Protein AF-A0A5N5JV02-F1 (afdb_monomer_lite)

Sequence (447 aa):
MYLASVITAMLATAHVAVGSAIPERQLNSVEEGGFTIPIGQPNGRYMVSIRDDGTEHHERLGDINTSAPVVEHKRSEDFTNTTLGVYDPNLYSTKCFPEEGGGELDYKSCDMANRNIDDLCSGGFDIENGKYYYFVFDCVVAYFCHLKTKSNRAVTCSPEERGATSLFITDKCGRYKPGSSTRAMSDINTGDLWKWSYGRENWCTDQGKKFCGGSSHSGYRQLLNLQYQDQSFNLIIDVKMHLTSILLTISALTAQIALGFVIPDAQEPGVYAVHVLDDGTEQHIRIGDLPTSIPENYTTLGLDTFTQKNDVEDWKVVCFPEEGNQDLDHRTTDIANAALDVLCGDGQVVHKGFNVYAISECVVAYYCHSPGFMIDDDSLCYAGARGDTSLMVSRECGEYKPGMTRRSVGKVPNRYSEAYGYESYCTAKGHNFCNGGVNGGGTPDWD

Secondary structure (DSSP, 8-state):
----------------------------------EEPPTTPPSEEEEEEE-TTS-EEEEEEE----SS-------TTTS-TTTTTT--GGGEEEEE-GGGTSSPPPHHHHHHHHHHHHHHHTT-EEE-TTEEEEEEETTEEEEEEEE--S----EEE-HHHHHHHHHHHHHHH-TT--EEEEEEEE-TTT--EEEEEEEEEESSSSTTPEES-SS---SS--------------------------------------SSB-PPTTPPSEEEEEEE-TTS-EEEEEEEPPPSS--TTGGG--TT----TTTSTTPEEEE-GGG-SSPPPHHHHHHHHHHHHHHHTTTEEE-TTEEEEEEETTEEEEEEEE--TT----EEE-HHHHHHHHHHHHHHT-TT--EEEEEEEEETTEEEEEEEEEE-TTTSTT--BTTTSS--SS-----

Foldseek 3Di:
DDDDDDDDDDDDDDDDPPPPPDPPPPPPPPQFDWDADDPPDDFAKWKWAQDPVRDIDIDGPGHQPPPDDQDFLAALLRPFCFLVPDDDCVQKDKDFDCVLPVDFADRSQQSSFLVVLLVCADVFDWAWARMKMWGGRPFKIKIKGWIHWPDRGTDTRHNSVSSVFVNVNCVPHNDRTWMKMKGWDADPVPRTIIMMMITMHGCVSDHGDTDSRPDDPPPDDPDDDDDDDDDDDDDDDDDDDDDDDDDDDPDPDPQPQQLFDADDPPDDFAKWKWFQDPSRDIDTHGRHHFDPDQPPVLVPPDPPPPPPVPPPVFKDKAFACVLDPDFDDQRQQSRFLSRLQSNQAAWGWAWARMWMWGGGDFKIKIKHKRFAPDDRDIGIRHNSVLVVFLVVCCVPRNHRGWIKMKGWDDDPPGIIMMMTTMGGNVSQRPFGPPQHGPDPPDRPPPD

pLDDT: mean 73.06, std 22.31, range [29.56, 97.19]

Radius of gyration: 29.98 Å; chains: 1; bounding box: 55×93×101 Å

Structure (mmCIF, N/CA/C/O backbone):
data_AF-A0A5N5JV02-F1
#
_entry.id   AF-A0A5N5JV02-F1
#
loop_
_atom_site.group_PDB
_atom_site.id
_atom_site.type_symbol
_atom_site.label_atom_id
_atom_site.label_alt_id
_atom_site.label_comp_id
_atom_site.label_asym_id
_atom_site.label_entity_id
_atom_site.label_seq_id
_atom_site.pdbx_PDB_ins_code
_atom_site.Cartn_x
_atom_site.Cartn_y
_atom_site.Cartn_z
_atom_site.occupancy
_atom_site.B_iso_or_equiv
_atom_site.auth_seq_id
_atom_site.auth_comp_id
_atom_site.auth_asym_id
_atom_site.auth_atom_id
_atom_site.pdbx_PDB_model_num
ATOM 1 N N . MET A 1 1 ? -0.933 59.429 -66.989 1.00 36.16 1 MET A N 1
ATOM 2 C CA . MET A 1 1 ? -0.548 58.661 -68.193 1.00 36.16 1 MET A CA 1
ATOM 3 C C . MET A 1 1 ? -0.515 57.191 -67.825 1.00 36.16 1 MET A C 1
ATOM 5 O O . MET A 1 1 ? -0.055 56.866 -66.742 1.00 36.16 1 MET A O 1
ATOM 9 N N . TYR A 1 2 ? -1.112 56.374 -68.687 1.00 36.00 2 TYR A N 1
ATOM 10 C CA . TYR A 1 2 ? -1.382 54.943 -68.548 1.00 36.00 2 TYR A CA 1
ATOM 11 C C . TYR A 1 2 ? -0.136 54.043 -68.451 1.00 36.00 2 TYR A C 1
ATOM 13 O O . TYR A 1 2 ? 0.915 54.411 -68.967 1.00 36.00 2 TYR A O 1
ATOM 21 N N . LEU A 1 3 ? -0.388 52.836 -67.917 1.00 33.53 3 LEU A N 1
ATOM 22 C CA . LEU A 1 3 ? 0.153 51.483 -68.194 1.00 33.53 3 LEU A CA 1
ATOM 23 C C . LEU A 1 3 ? 0.686 50.815 -66.911 1.00 33.53 3 LEU A C 1
ATOM 25 O O . LEU A 1 3 ? 1.718 51.208 -66.390 1.00 33.53 3 LEU A O 1
ATOM 29 N N . ALA A 1 4 ? -0.068 49.939 -66.238 1.00 38.56 4 ALA A N 1
ATOM 30 C CA . ALA A 1 4 ? -0.449 48.567 -66.615 1.00 38.56 4 ALA A CA 1
ATOM 31 C C . ALA A 1 4 ? 0.760 47.633 -66.807 1.00 38.56 4 ALA A C 1
ATOM 33 O O . ALA A 1 4 ? 1.398 47.656 -67.854 1.00 38.56 4 ALA A O 1
ATOM 34 N N . SER A 1 5 ? 1.006 46.755 -65.830 1.00 37.50 5 SER A N 1
ATOM 35 C CA . SER A 1 5 ? 1.505 45.406 -66.110 1.00 37.50 5 SER A CA 1
ATOM 36 C C . SER A 1 5 ? 1.089 44.450 -64.993 1.00 37.50 5 SER A C 1
ATOM 38 O O . SER A 1 5 ? 1.471 44.597 -63.834 1.00 37.50 5 SER A O 1
ATOM 40 N N . VAL A 1 6 ? 0.232 43.511 -65.378 1.00 44.22 6 VAL A N 1
ATOM 41 C CA . VAL A 1 6 ? -0.245 42.358 -64.620 1.00 44.22 6 VAL A CA 1
ATOM 42 C C . VAL A 1 6 ? 0.737 41.223 -64.890 1.00 44.22 6 VAL A C 1
ATOM 44 O O . VAL A 1 6 ? 0.941 40.880 -66.052 1.00 44.22 6 VAL A O 1
ATOM 47 N N . ILE A 1 7 ? 1.309 40.609 -63.851 1.00 38.03 7 ILE A N 1
ATOM 48 C CA . ILE A 1 7 ? 1.901 39.270 -63.962 1.00 38.03 7 ILE A CA 1
ATOM 49 C C . ILE A 1 7 ? 1.303 38.385 -62.871 1.00 38.03 7 ILE A C 1
ATOM 51 O O . ILE A 1 7 ? 1.572 38.524 -61.681 1.00 38.03 7 ILE A O 1
ATOM 55 N N . THR A 1 8 ? 0.454 37.484 -63.345 1.00 37.66 8 THR A N 1
ATOM 56 C CA . THR A 1 8 ? -0.148 36.345 -62.666 1.00 37.66 8 THR A CA 1
ATOM 57 C C . THR A 1 8 ? 0.940 35.356 -62.240 1.00 37.66 8 THR A C 1
ATOM 59 O O . THR A 1 8 ? 1.601 34.768 -63.093 1.00 37.66 8 THR A O 1
ATOM 62 N N . ALA A 1 9 ? 1.123 35.141 -60.936 1.00 38.41 9 ALA A N 1
ATOM 63 C CA . ALA A 1 9 ? 1.937 34.041 -60.422 1.00 38.41 9 ALA A CA 1
ATOM 64 C C . ALA A 1 9 ? 1.057 32.792 -60.261 1.00 38.41 9 ALA A C 1
ATOM 66 O O . ALA A 1 9 ? 0.168 32.751 -59.411 1.00 38.41 9 ALA A O 1
ATOM 67 N N . MET A 1 10 ? 1.286 31.783 -61.104 1.00 36.03 10 MET A N 1
ATOM 68 C CA . MET A 1 10 ? 0.725 30.445 -60.931 1.00 36.03 10 MET A CA 1
ATOM 69 C C . MET A 1 10 ? 1.442 29.741 -59.772 1.00 36.03 10 MET A C 1
ATOM 71 O O . MET A 1 10 ? 2.653 29.529 -59.825 1.00 36.03 10 MET A O 1
ATOM 75 N N . LEU A 1 11 ? 0.686 29.352 -58.743 1.00 32.75 11 LEU A N 1
ATOM 76 C CA . LEU A 1 11 ? 1.104 28.339 -57.778 1.00 32.75 11 LEU A CA 1
ATOM 77 C C . LEU A 1 11 ? 1.181 26.983 -58.496 1.00 32.75 11 LEU A C 1
ATOM 79 O O . LEU A 1 11 ? 0.154 26.420 -58.868 1.00 32.75 11 LEU A O 1
ATOM 83 N N . ALA A 1 12 ? 2.389 26.447 -58.648 1.00 35.44 12 ALA A N 1
ATOM 84 C CA . ALA A 1 12 ? 2.617 25.032 -58.910 1.00 35.44 12 ALA A CA 1
ATOM 85 C C . ALA A 1 12 ? 3.100 24.382 -57.606 1.00 35.44 12 ALA A C 1
ATOM 87 O O . ALA A 1 12 ? 4.247 24.549 -57.197 1.00 35.44 12 ALA A O 1
ATOM 88 N N . THR A 1 13 ? 2.209 23.665 -56.926 1.00 38.47 13 THR A N 1
ATOM 89 C CA . THR A 1 13 ? 2.540 22.796 -55.793 1.00 38.47 13 THR A CA 1
ATOM 90 C C . THR A 1 13 ? 3.199 21.519 -56.313 1.00 38.47 13 THR A C 1
ATOM 92 O O . THR A 1 13 ? 2.532 20.567 -56.714 1.00 38.47 13 THR A O 1
ATOM 95 N N . ALA A 1 14 ? 4.531 21.487 -56.301 1.00 33.28 14 ALA A N 1
ATOM 96 C CA . ALA A 1 14 ? 5.287 20.254 -56.473 1.00 33.28 14 ALA A CA 1
ATOM 97 C C . ALA A 1 14 ? 5.140 19.390 -55.207 1.00 33.28 14 ALA A C 1
ATOM 99 O O . ALA A 1 14 ? 5.759 19.661 -54.181 1.00 33.28 14 ALA A O 1
ATOM 100 N N . HIS A 1 15 ? 4.310 18.349 -55.278 1.00 34.19 15 HIS A N 1
ATOM 101 C CA . HIS A 1 15 ? 4.329 17.260 -54.305 1.00 34.19 15 HIS A CA 1
ATOM 102 C C . HIS A 1 15 ? 5.531 16.368 -54.621 1.00 34.19 15 HIS A C 1
ATOM 104 O O . HIS A 1 15 ? 5.489 15.551 -55.541 1.00 34.19 15 HIS A O 1
ATOM 110 N N . VAL A 1 16 ? 6.622 16.540 -53.876 1.00 32.44 16 VAL A N 1
ATOM 111 C CA . VAL A 1 16 ? 7.725 15.576 -53.873 1.00 32.44 16 VAL A CA 1
ATOM 112 C C . VAL A 1 16 ? 7.279 14.384 -53.029 1.00 32.44 16 VAL A C 1
ATOM 114 O O . VAL A 1 16 ? 7.280 14.436 -51.802 1.00 32.44 16 VAL A O 1
ATOM 117 N N . ALA A 1 17 ? 6.865 13.312 -53.700 1.00 39.16 17 ALA A N 1
ATOM 118 C CA . ALA A 1 17 ? 6.664 12.011 -53.082 1.00 39.16 17 ALA A CA 1
ATOM 119 C C . ALA A 1 17 ? 8.035 11.402 -52.747 1.00 39.16 17 ALA A C 1
ATOM 121 O O . ALA A 1 17 ? 8.701 10.829 -53.608 1.00 39.16 17 ALA A O 1
ATOM 122 N N . VAL A 1 18 ? 8.465 11.527 -51.490 1.00 37.56 18 VAL A N 1
ATOM 123 C CA . VAL A 1 18 ? 9.580 10.743 -50.940 1.00 37.56 18 VAL A CA 1
ATOM 124 C C . VAL A 1 18 ? 9.017 9.393 -50.498 1.00 37.56 18 VAL A C 1
ATOM 126 O O . VAL A 1 18 ? 8.714 9.166 -49.333 1.00 37.56 18 VAL A O 1
ATOM 129 N N . GLY A 1 19 ? 8.807 8.507 -51.470 1.00 34.78 19 GLY A N 1
ATOM 130 C CA . GLY A 1 19 ? 8.499 7.100 -51.241 1.00 34.78 19 GLY A CA 1
ATOM 131 C C . GLY A 1 19 ? 9.785 6.284 -51.193 1.00 34.78 19 GLY A C 1
ATOM 132 O O . GLY A 1 19 ? 10.115 5.606 -52.160 1.00 34.78 19 GLY A O 1
ATOM 133 N N . SER A 1 20 ? 10.516 6.353 -50.082 1.00 35.75 20 SER A N 1
ATOM 134 C CA . SER A 1 20 ? 11.572 5.381 -49.788 1.00 35.75 20 SER A CA 1
ATOM 135 C C . SER A 1 20 ? 10.941 4.234 -49.010 1.00 35.75 20 SER A C 1
ATOM 137 O O . SER A 1 20 ? 10.784 4.311 -47.794 1.00 35.75 20 SER A O 1
ATOM 139 N N . ALA A 1 21 ? 10.543 3.181 -49.725 1.00 34.84 21 ALA A N 1
ATOM 140 C CA . ALA A 1 21 ? 10.195 1.907 -49.118 1.00 34.84 21 ALA A CA 1
ATOM 141 C C . ALA A 1 21 ? 11.433 1.371 -48.384 1.00 34.84 21 ALA A C 1
ATOM 143 O O . ALA A 1 21 ? 12.403 0.929 -49.003 1.00 34.84 21 ALA A O 1
ATOM 144 N N . ILE A 1 22 ? 11.414 1.462 -47.056 1.00 35.00 22 ILE A N 1
ATOM 145 C CA . ILE A 1 22 ? 12.333 0.722 -46.198 1.00 35.00 22 ILE A CA 1
ATOM 146 C C . ILE A 1 22 ? 11.969 -0.755 -46.392 1.00 35.00 22 ILE A C 1
ATOM 148 O O . ILE A 1 22 ? 10.793 -1.092 -46.242 1.00 35.00 22 ILE A O 1
ATOM 152 N N . PRO A 1 23 ? 12.914 -1.638 -46.760 1.00 32.50 23 PRO A N 1
ATOM 153 C CA . PRO A 1 23 ? 12.614 -3.053 -46.873 1.00 32.50 23 PRO A CA 1
ATOM 154 C C . PRO A 1 23 ? 12.168 -3.550 -45.501 1.00 32.50 23 PRO A C 1
ATOM 156 O O . PRO A 1 23 ? 12.919 -3.481 -44.525 1.00 32.50 23 PRO A O 1
ATOM 159 N N . GLU A 1 24 ? 10.922 -4.010 -45.446 1.00 37.34 24 GLU A N 1
ATOM 160 C CA . GLU A 1 24 ? 10.308 -4.682 -44.314 1.00 37.34 24 GLU A CA 1
ATOM 161 C C . GLU A 1 24 ? 11.126 -5.945 -44.037 1.00 37.34 24 GLU A C 1
ATOM 163 O O . GLU A 1 24 ? 10.953 -7.007 -44.636 1.00 37.34 24 GLU A O 1
ATOM 168 N N . ARG A 1 25 ? 12.136 -5.793 -43.182 1.00 31.84 25 ARG A N 1
ATOM 169 C CA . ARG A 1 25 ? 12.894 -6.911 -42.650 1.00 31.84 25 ARG A CA 1
ATOM 170 C C . ARG A 1 25 ? 11.886 -7.687 -41.817 1.00 31.84 25 ARG A C 1
ATOM 172 O O . ARG A 1 25 ? 11.527 -7.223 -40.739 1.00 31.84 25 ARG A O 1
ATOM 179 N N . GLN A 1 26 ? 11.417 -8.824 -42.333 1.00 33.56 26 GLN A N 1
ATOM 180 C CA . GLN A 1 26 ? 10.687 -9.813 -41.548 1.00 33.56 26 GLN A CA 1
ATOM 181 C C . GLN A 1 26 ? 11.553 -10.164 -40.334 1.00 33.56 26 GLN A C 1
ATOM 183 O O . GLN A 1 26 ? 12.473 -10.981 -40.405 1.00 33.56 26 GLN A O 1
ATOM 188 N N . LEU A 1 27 ? 11.314 -9.469 -39.223 1.00 34.88 27 LEU A N 1
ATOM 189 C CA . LEU A 1 27 ? 11.708 -9.934 -37.913 1.00 34.88 27 LEU A CA 1
ATOM 190 C C . LEU A 1 27 ? 10.850 -11.175 -37.709 1.00 34.88 27 LEU A C 1
ATOM 192 O O . LEU A 1 27 ? 9.646 -11.058 -37.498 1.00 34.88 27 LEU A O 1
ATOM 196 N N . ASN A 1 28 ? 11.458 -12.355 -37.827 1.00 34.22 28 ASN A N 1
ATOM 197 C CA . ASN A 1 28 ? 10.873 -13.565 -37.269 1.00 34.22 28 ASN A CA 1
ATOM 198 C C . ASN A 1 28 ? 10.442 -13.204 -35.847 1.00 34.22 28 ASN A C 1
ATOM 200 O O . ASN A 1 28 ? 11.289 -12.794 -35.046 1.00 34.22 28 ASN A O 1
ATOM 204 N N . SER A 1 29 ? 9.136 -13.243 -35.580 1.00 39.44 29 SER A N 1
ATOM 205 C CA . SER A 1 29 ? 8.593 -13.010 -34.250 1.00 39.44 29 SER A CA 1
ATOM 206 C C . SER A 1 29 ? 9.301 -13.989 -33.329 1.00 39.44 29 SER A C 1
ATOM 208 O O . SER A 1 29 ? 9.107 -15.198 -33.449 1.00 39.44 29 SER A O 1
ATOM 210 N N . VAL A 1 30 ? 10.189 -13.477 -32.480 1.00 48.97 30 VAL A N 1
ATOM 211 C CA . VAL A 1 30 ? 10.698 -14.235 -31.342 1.00 48.97 30 VAL A CA 1
ATOM 212 C C . VAL A 1 30 ? 9.438 -14.698 -30.624 1.00 48.97 30 VAL A C 1
ATOM 214 O O . VAL A 1 30 ? 8.652 -13.839 -30.226 1.00 48.97 30 VAL A O 1
ATOM 217 N N . GLU A 1 31 ? 9.182 -16.012 -30.599 1.00 55.81 31 GLU A N 1
ATOM 218 C CA . GLU A 1 31 ? 8.017 -16.567 -29.908 1.00 55.81 31 GLU A CA 1
ATOM 219 C C . GLU A 1 31 ? 7.946 -15.906 -28.534 1.00 55.81 31 GLU A C 1
ATOM 221 O O . GLU A 1 31 ? 8.938 -15.909 -27.798 1.00 55.81 31 GLU A O 1
ATOM 226 N N . GLU A 1 32 ? 6.819 -15.253 -28.236 1.00 61.34 32 GLU A N 1
ATOM 227 C CA . GLU A 1 32 ? 6.627 -14.595 -26.950 1.00 61.34 32 GLU A CA 1
ATOM 228 C C . GLU A 1 32 ? 6.851 -15.656 -25.865 1.00 61.34 32 GLU A C 1
ATOM 230 O O . GLU A 1 32 ? 6.135 -16.656 -25.800 1.00 61.34 32 GLU A O 1
ATOM 235 N N . GLY A 1 33 ? 7.936 -15.485 -25.100 1.00 70.00 33 GLY A N 1
ATOM 236 C CA . GLY A 1 33 ? 8.417 -16.484 -24.152 1.00 70.00 33 GLY A CA 1
ATOM 237 C C . GLY A 1 33 ? 7.353 -16.862 -23.124 1.00 70.00 33 GLY A C 1
ATOM 238 O O . GLY A 1 33 ? 6.475 -16.070 -22.807 1.00 70.00 33 GLY A O 1
ATOM 239 N N . GLY A 1 34 ? 7.436 -18.077 -22.598 1.00 86.25 34 GLY A N 1
ATOM 240 C CA . GLY A 1 34 ? 6.511 -18.611 -21.605 1.00 86.25 34 GLY A CA 1
ATOM 241 C C . GLY A 1 34 ? 6.908 -20.029 -21.218 1.00 86.25 34 GLY A C 1
ATOM 242 O O . GLY A 1 34 ? 7.831 -20.582 -21.813 1.00 86.25 34 GLY A O 1
ATOM 243 N N . PHE A 1 35 ? 6.234 -20.608 -20.231 1.00 92.56 35 PHE A N 1
ATOM 244 C CA . PHE A 1 35 ? 6.488 -21.985 -19.805 1.00 92.56 35 PHE A CA 1
ATOM 245 C C . PHE A 1 35 ? 5.192 -22.777 -19.648 1.00 92.56 35 PHE A C 1
ATOM 247 O O . PHE A 1 35 ? 4.130 -22.201 -19.418 1.00 92.56 35 PHE A O 1
ATOM 254 N N . THR A 1 36 ? 5.271 -24.097 -19.735 1.00 93.88 36 THR A N 1
ATOM 255 C CA . THR A 1 36 ? 4.181 -25.018 -19.407 1.00 93.88 36 THR A CA 1
ATOM 256 C C . THR A 1 36 ? 4.472 -25.703 -18.081 1.00 93.88 36 THR A C 1
ATOM 258 O O . THR A 1 36 ? 5.616 -25.993 -17.759 1.00 93.88 36 THR A O 1
ATOM 261 N N . ILE A 1 37 ? 3.450 -25.960 -17.266 1.00 94.31 37 ILE A N 1
ATOM 262 C CA . ILE A 1 37 ? 3.644 -26.732 -16.030 1.00 94.31 37 ILE A CA 1
ATOM 263 C C . ILE A 1 37 ? 3.450 -28.216 -16.357 1.00 94.31 37 ILE A C 1
ATOM 265 O O . ILE A 1 37 ? 2.385 -28.573 -16.872 1.00 94.31 37 ILE A O 1
ATOM 269 N N . PRO A 1 38 ? 4.433 -29.090 -16.060 1.00 93.19 38 PRO A N 1
ATOM 270 C CA . PRO A 1 38 ? 4.293 -30.523 -16.279 1.00 93.19 38 PRO A CA 1
ATOM 271 C C . PRO A 1 38 ? 3.056 -31.107 -15.588 1.00 93.19 38 PRO A C 1
ATOM 273 O O . PRO A 1 38 ? 2.733 -30.775 -14.446 1.00 93.19 38 PRO A O 1
ATOM 276 N N . ILE A 1 39 ? 2.376 -32.035 -16.264 1.00 90.31 39 ILE A N 1
ATOM 277 C CA . ILE A 1 39 ? 1.255 -32.777 -15.675 1.00 90.31 39 ILE A CA 1
ATOM 278 C C . ILE A 1 39 ? 1.735 -33.505 -14.413 1.00 90.31 39 ILE A C 1
ATOM 280 O O . ILE A 1 39 ? 2.772 -34.167 -14.415 1.00 90.31 39 ILE A O 1
ATOM 284 N N . GLY A 1 40 ? 0.958 -33.394 -13.335 1.00 89.50 40 GLY A N 1
ATOM 285 C CA . GLY A 1 40 ? 1.294 -33.979 -12.039 1.00 89.50 40 GLY A CA 1
ATOM 286 C C . GLY A 1 40 ? 2.408 -33.258 -11.273 1.00 89.50 40 GLY A C 1
ATOM 287 O O . GLY A 1 40 ? 2.947 -33.850 -10.339 1.00 89.50 40 GLY A O 1
ATOM 288 N N . GLN A 1 41 ? 2.764 -32.016 -11.635 1.00 93.88 41 GLN A N 1
ATOM 289 C CA . GLN A 1 41 ? 3.723 -31.220 -10.866 1.00 93.88 41 GLN A CA 1
ATOM 290 C C . GLN A 1 41 ? 3.277 -31.123 -9.393 1.00 93.88 41 GLN A C 1
ATOM 292 O O . GLN A 1 41 ? 2.193 -30.601 -9.127 1.00 93.88 41 GLN A O 1
ATOM 297 N N . PRO A 1 42 ? 4.074 -31.609 -8.420 1.00 93.75 42 PRO A N 1
ATOM 298 C CA . PRO A 1 42 ? 3.694 -31.530 -7.016 1.00 93.75 42 PRO A CA 1
ATOM 299 C C . PRO A 1 42 ? 3.748 -30.091 -6.501 1.00 93.75 42 PRO A C 1
ATOM 301 O O . PRO A 1 42 ? 4.463 -29.247 -7.054 1.00 93.75 42 PRO A O 1
ATOM 304 N N . ASN A 1 43 ? 3.073 -29.842 -5.377 1.00 93.38 43 ASN A N 1
ATOM 305 C CA . ASN A 1 43 ? 3.161 -28.562 -4.682 1.00 93.38 43 ASN A CA 1
ATOM 306 C C . ASN A 1 43 ? 4.631 -28.199 -4.403 1.00 93.38 43 ASN A C 1
ATOM 308 O O . ASN A 1 43 ? 5.461 -29.054 -4.058 1.00 93.38 43 ASN A O 1
ATOM 312 N N . GLY A 1 44 ? 4.978 -26.929 -4.590 1.00 93.88 44 GLY A N 1
ATOM 313 C CA . GLY A 1 44 ? 6.358 -26.485 -4.435 1.00 93.88 44 GLY A CA 1
ATOM 314 C C . GLY A 1 44 ? 6.687 -25.197 -5.169 1.00 93.88 44 GLY A C 1
ATOM 315 O O . GLY A 1 44 ? 5.845 -24.592 -5.835 1.00 93.88 44 GLY A O 1
ATOM 316 N N . ARG A 1 45 ? 7.953 -24.813 -5.021 1.00 94.38 45 ARG A N 1
ATOM 317 C CA . ARG A 1 45 ? 8.569 -23.628 -5.615 1.00 94.38 45 ARG A CA 1
ATOM 318 C C . ARG A 1 45 ? 9.483 -24.065 -6.745 1.00 94.38 45 ARG A C 1
ATOM 320 O O . ARG A 1 45 ? 10.303 -24.970 -6.554 1.00 94.38 45 ARG A O 1
ATOM 327 N N . TYR A 1 46 ? 9.359 -23.421 -7.894 1.00 96.62 46 TYR A N 1
ATOM 328 C CA . TYR A 1 46 ? 10.065 -23.821 -9.101 1.00 96.62 46 TYR A CA 1
ATOM 329 C C . TYR A 1 46 ? 10.639 -22.615 -9.829 1.00 96.62 46 TYR A C 1
ATOM 331 O O . TYR A 1 46 ? 10.013 -21.559 -9.886 1.00 96.62 46 TYR A O 1
ATOM 339 N N . MET A 1 47 ? 11.812 -22.806 -10.423 1.00 96.12 47 MET A N 1
ATOM 340 C CA . MET A 1 47 ? 12.374 -21.918 -11.431 1.00 96.12 47 MET A CA 1
ATOM 341 C C . MET A 1 47 ? 12.278 -22.607 -12.792 1.00 96.12 47 MET A C 1
ATOM 343 O O . MET A 1 47 ? 12.558 -23.800 -12.908 1.00 96.12 47 MET A O 1
ATOM 347 N N . VAL A 1 48 ? 11.942 -21.849 -13.829 1.00 96.00 48 VAL A N 1
ATOM 348 C CA . VAL A 1 48 ? 12.051 -22.278 -15.221 1.00 96.00 48 VAL A CA 1
ATOM 349 C C . VAL A 1 48 ? 13.120 -21.460 -15.918 1.00 96.00 48 VAL A C 1
ATOM 351 O O . VAL A 1 48 ? 13.166 -20.234 -15.812 1.00 96.00 48 VAL A O 1
ATOM 354 N N . SER A 1 49 ? 13.961 -22.147 -16.679 1.00 92.06 49 SER A N 1
ATOM 355 C CA . SER A 1 49 ? 14.815 -21.529 -17.687 1.00 92.06 49 SER A CA 1
ATOM 356 C C . SER A 1 49 ? 14.487 -22.107 -19.051 1.00 92.06 49 SER A C 1
ATOM 358 O O . SER A 1 49 ? 14.433 -23.330 -19.193 1.00 92.06 49 SER A O 1
ATOM 360 N N . ILE A 1 50 ? 14.314 -21.241 -20.045 1.00 87.62 50 ILE A N 1
ATOM 361 C CA . ILE A 1 50 ? 14.137 -21.654 -21.439 1.00 87.62 50 ILE A CA 1
ATOM 362 C C . ILE A 1 50 ? 15.509 -21.636 -22.106 1.00 87.62 50 ILE A C 1
ATOM 364 O O . ILE A 1 50 ? 16.177 -20.598 -22.141 1.00 87.62 50 ILE A O 1
ATOM 368 N N . ARG A 1 51 ? 15.945 -22.790 -22.606 1.00 84.94 51 ARG A N 1
ATOM 369 C CA . ARG A 1 51 ? 17.203 -22.913 -23.351 1.00 84.94 51 ARG A CA 1
ATOM 370 C C . ARG A 1 51 ? 17.068 -22.301 -24.746 1.00 84.94 51 ARG A C 1
ATOM 372 O O . ARG A 1 51 ? 15.971 -22.022 -25.221 1.00 84.94 51 ARG A O 1
ATOM 379 N N . ASP A 1 52 ? 18.191 -22.111 -25.432 1.00 83.25 52 ASP A N 1
ATOM 380 C CA . ASP A 1 52 ? 18.200 -21.511 -26.774 1.00 83.25 52 ASP A CA 1
ATOM 381 C C . ASP A 1 52 ? 17.484 -22.358 -27.841 1.00 83.25 52 ASP A C 1
ATOM 383 O O . ASP A 1 52 ? 17.076 -21.821 -28.868 1.00 83.25 52 ASP A O 1
ATOM 387 N N . ASP A 1 53 ? 17.288 -23.656 -27.593 1.00 83.56 53 ASP A N 1
ATOM 388 C CA . ASP A 1 53 ? 16.490 -24.559 -28.435 1.00 83.56 53 ASP A CA 1
ATOM 389 C C . ASP A 1 53 ? 14.976 -24.493 -28.146 1.00 83.56 53 ASP A C 1
ATOM 391 O O . ASP A 1 53 ? 14.203 -25.248 -28.734 1.00 83.56 53 ASP A O 1
ATOM 395 N N . GLY A 1 54 ? 14.553 -23.607 -27.239 1.00 83.56 54 GLY A N 1
ATOM 396 C CA . GLY A 1 54 ? 13.166 -23.460 -26.804 1.00 83.56 54 GLY A CA 1
ATOM 397 C C . GLY A 1 54 ? 12.724 -24.481 -25.754 1.00 83.56 54 GLY A C 1
ATOM 398 O O . GLY A 1 54 ? 11.575 -24.432 -25.324 1.00 83.56 54 GLY A O 1
ATOM 399 N N . THR A 1 55 ? 13.599 -25.393 -25.311 1.00 88.12 55 THR A N 1
ATOM 400 C CA . THR A 1 55 ? 13.234 -26.379 -24.285 1.00 88.12 55 THR A CA 1
ATOM 401 C C . THR A 1 55 ? 13.155 -25.751 -22.897 1.00 88.12 55 THR A C 1
ATOM 403 O O . THR A 1 55 ? 14.041 -25.007 -22.464 1.00 88.12 55 THR A O 1
ATOM 406 N N . GLU A 1 56 ? 12.084 -26.083 -22.180 1.00 92.94 56 GLU A N 1
ATOM 407 C CA . GLU A 1 56 ? 11.842 -25.659 -20.803 1.00 92.94 56 GLU A CA 1
ATOM 408 C C . GLU A 1 56 ? 12.594 -26.583 -19.833 1.00 92.94 56 GLU A C 1
ATOM 410 O O . GLU A 1 56 ? 12.516 -27.811 -19.917 1.00 92.94 56 GLU A O 1
ATOM 415 N N . HIS A 1 57 ? 13.340 -26.001 -18.896 1.00 94.75 57 HIS A N 1
ATOM 416 C CA . HIS A 1 57 ? 13.979 -26.730 -17.803 1.00 94.75 57 HIS A CA 1
ATOM 417 C C . HIS A 1 57 ? 13.439 -26.234 -16.466 1.00 94.75 57 HIS A C 1
ATOM 419 O O . HIS A 1 57 ? 13.640 -25.071 -16.117 1.00 94.75 57 HIS A O 1
ATOM 425 N N . HIS A 1 58 ? 12.786 -27.134 -15.732 1.00 96.12 58 HIS A N 1
ATOM 426 C CA . HIS A 1 58 ? 12.154 -26.867 -14.445 1.00 96.12 58 HIS A CA 1
ATOM 427 C C . HIS A 1 58 ? 13.057 -27.349 -13.314 1.00 96.12 58 HIS A C 1
ATOM 429 O O . HIS A 1 58 ? 13.357 -28.538 -13.208 1.00 96.12 58 HIS A O 1
ATOM 435 N N . GLU A 1 59 ? 13.465 -26.432 -12.447 1.00 96.62 59 GLU A N 1
ATOM 436 C CA . GLU A 1 59 ? 14.246 -26.718 -11.251 1.00 96.62 59 GLU A CA 1
ATOM 437 C C . GLU A 1 59 ? 13.382 -26.506 -10.009 1.00 96.62 59 GLU A C 1
ATOM 439 O O . GLU A 1 59 ? 12.797 -25.439 -9.818 1.00 96.62 59 GLU A O 1
ATOM 444 N N . ARG A 1 60 ? 13.294 -27.524 -9.150 1.00 95.69 60 ARG A N 1
ATOM 445 C CA . ARG A 1 60 ? 12.585 -27.427 -7.871 1.00 95.69 60 ARG A CA 1
ATOM 446 C C . ARG A 1 60 ? 13.484 -26.747 -6.845 1.00 95.69 60 ARG A C 1
ATOM 448 O O . ARG A 1 60 ? 14.530 -27.284 -6.499 1.00 95.69 60 ARG A O 1
ATOM 455 N N . LEU A 1 61 ? 13.038 -25.611 -6.323 1.00 91.31 61 LEU A N 1
ATOM 456 C CA . LEU A 1 61 ? 13.773 -24.812 -5.337 1.00 91.31 61 LEU A CA 1
ATOM 457 C C . LEU A 1 61 ? 13.456 -25.222 -3.892 1.00 91.31 61 LEU A C 1
ATOM 459 O O . LEU A 1 61 ? 14.217 -24.936 -2.973 1.00 91.31 61 LEU A O 1
ATOM 463 N N . GLY A 1 62 ? 12.321 -25.890 -3.678 1.00 89.25 62 GLY A N 1
ATOM 464 C CA . GLY A 1 62 ? 11.929 -26.426 -2.379 1.00 89.25 62 GLY A CA 1
ATOM 465 C C . GLY A 1 62 ? 10.421 -26.575 -2.228 1.00 89.25 62 GLY A C 1
ATOM 466 O O . GLY A 1 62 ? 9.648 -26.270 -3.140 1.00 89.25 62 GLY A O 1
ATOM 467 N N . ASP A 1 63 ? 10.007 -27.038 -1.052 1.00 86.38 63 ASP A N 1
ATOM 468 C CA . ASP A 1 63 ? 8.597 -27.102 -0.675 1.00 86.38 63 ASP A CA 1
ATOM 469 C C . ASP A 1 63 ? 8.041 -25.700 -0.376 1.00 86.38 63 ASP A C 1
ATOM 471 O O . ASP A 1 63 ? 8.791 -24.741 -0.152 1.00 86.38 63 ASP A O 1
ATOM 475 N N . ILE A 1 64 ? 6.713 -25.591 -0.400 1.00 78.00 64 ILE A N 1
ATOM 476 C CA . ILE A 1 64 ? 5.983 -24.406 0.053 1.00 78.00 64 ILE A CA 1
ATOM 477 C C . ILE A 1 64 ? 5.935 -24.415 1.580 1.00 78.00 64 ILE A C 1
ATOM 479 O O . ILE A 1 64 ? 5.631 -25.443 2.187 1.00 78.00 64 ILE A O 1
ATOM 483 N N . ASN A 1 65 ? 6.210 -23.272 2.208 1.00 74.88 65 ASN A N 1
ATOM 484 C CA . ASN A 1 65 ? 6.070 -23.142 3.655 1.00 74.88 65 ASN A CA 1
ATOM 485 C C . ASN A 1 65 ? 4.583 -23.069 4.036 1.00 74.88 65 ASN A C 1
ATOM 487 O O . ASN A 1 65 ? 3.983 -21.999 4.023 1.00 74.88 65 ASN A O 1
ATOM 491 N N . THR A 1 66 ? 3.988 -24.209 4.385 1.00 75.12 66 THR A N 1
ATOM 492 C CA . THR A 1 66 ? 2.584 -24.305 4.831 1.00 75.12 66 THR A CA 1
ATOM 493 C C . THR A 1 66 ? 2.396 -24.047 6.324 1.00 75.12 66 THR A C 1
ATOM 495 O O . THR A 1 66 ? 1.272 -24.042 6.814 1.00 75.12 66 THR A O 1
ATOM 498 N N . SER A 1 67 ? 3.492 -23.914 7.071 1.00 69.31 67 SER A N 1
ATOM 499 C CA . SER A 1 67 ? 3.499 -23.839 8.538 1.00 69.31 67 SER A CA 1
ATOM 500 C C . SER A 1 67 ? 3.225 -22.437 9.073 1.00 69.31 67 SER A C 1
ATOM 502 O O . SER A 1 67 ? 2.858 -22.283 10.234 1.00 69.31 67 SER A O 1
ATOM 504 N N . ALA A 1 68 ? 3.432 -21.410 8.255 1.00 57.25 68 ALA A N 1
ATOM 505 C CA . ALA A 1 68 ? 3.206 -20.038 8.661 1.00 57.25 68 ALA A CA 1
ATOM 506 C C . ALA A 1 68 ? 1.732 -19.638 8.423 1.00 57.25 68 ALA A C 1
ATOM 508 O O . ALA A 1 68 ? 1.124 -20.107 7.458 1.00 57.25 68 ALA A O 1
ATOM 509 N N . PRO A 1 69 ? 1.139 -18.785 9.280 1.00 54.97 69 PRO A N 1
ATOM 510 C CA . PRO A 1 69 ? -0.280 -18.436 9.195 1.00 54.97 69 PRO A CA 1
ATOM 511 C C . PRO A 1 69 ? -0.605 -17.823 7.833 1.00 54.97 69 PRO A C 1
ATOM 513 O O . PRO A 1 69 ? 0.138 -16.961 7.362 1.00 54.97 69 PRO A O 1
ATOM 516 N N . VAL A 1 70 ? -1.677 -18.294 7.190 1.00 54.19 70 VAL A N 1
ATOM 517 C CA . VAL A 1 70 ? -2.151 -17.761 5.906 1.00 54.19 70 VAL A CA 1
ATOM 518 C C . VAL A 1 70 ? -2.557 -16.308 6.131 1.00 54.19 70 VAL A C 1
ATOM 520 O O . VAL A 1 70 ? -3.510 -16.044 6.860 1.00 54.19 70 VAL A O 1
ATOM 523 N N . VAL A 1 71 ? -1.806 -15.375 5.550 1.00 55.28 71 VAL A N 1
ATOM 524 C CA . VAL A 1 71 ? -2.193 -13.964 5.515 1.00 55.28 71 VAL A CA 1
ATOM 525 C C . VAL A 1 71 ? -3.132 -13.817 4.328 1.00 55.28 71 VAL A C 1
ATOM 527 O O . VAL A 1 71 ? -2.745 -14.116 3.200 1.00 55.28 71 VAL A O 1
ATOM 530 N N . GLU A 1 72 ? -4.376 -13.434 4.597 1.00 51.59 72 GLU A N 1
ATOM 531 C CA . GLU A 1 72 ? -5.394 -13.258 3.563 1.00 51.59 72 GLU A CA 1
ATOM 532 C C . GLU A 1 72 ? -4.922 -12.206 2.550 1.00 51.59 72 GLU A C 1
ATOM 534 O O . GLU A 1 72 ? -4.390 -11.160 2.939 1.00 51.59 72 GLU A O 1
ATOM 539 N N . HIS A 1 73 ? -5.091 -12.465 1.248 1.00 51.44 73 HIS A N 1
ATOM 540 C CA . HIS A 1 73 ? -4.674 -11.504 0.232 1.00 51.44 73 HIS A CA 1
ATOM 541 C C . HIS A 1 73 ? -5.461 -10.198 0.401 1.00 51.44 73 HIS A C 1
ATOM 543 O O . HIS A 1 73 ? -6.677 -10.158 0.167 1.00 51.44 73 HIS A O 1
ATOM 549 N N . LYS A 1 74 ? -4.740 -9.148 0.811 1.00 48.34 74 LYS A N 1
ATOM 550 C CA . LYS A 1 74 ? -5.222 -7.779 1.037 1.00 48.34 74 LYS A CA 1
ATOM 551 C C . LYS A 1 74 ? -6.086 -7.290 -0.134 1.00 48.34 74 LYS A C 1
ATOM 553 O O . LYS A 1 74 ? -5.719 -7.503 -1.298 1.00 48.34 74 LYS A O 1
ATOM 558 N N . ARG A 1 75 ? -7.239 -6.679 0.161 1.00 46.00 75 ARG A N 1
ATOM 559 C CA . ARG A 1 75 ? -8.097 -5.990 -0.818 1.00 46.00 75 ARG A CA 1
ATOM 560 C C . ARG A 1 75 ? -7.370 -4.798 -1.425 1.00 46.00 75 ARG A C 1
ATOM 562 O O . ARG A 1 75 ? -6.403 -4.296 -0.864 1.00 46.00 75 ARG A O 1
ATOM 569 N N . SER A 1 76 ? -7.905 -4.286 -2.533 1.00 41.12 76 SER A N 1
ATOM 570 C CA . SER A 1 76 ? -7.508 -2.967 -3.032 1.00 41.12 76 SER A CA 1
ATOM 571 C C . SER A 1 76 ? -7.657 -1.860 -1.988 1.00 41.12 76 SER A C 1
ATOM 573 O O . SER A 1 76 ? -6.882 -0.916 -2.008 1.00 41.12 76 SER A O 1
ATOM 575 N N . GLU A 1 77 ? -8.601 -2.025 -1.066 1.00 42.09 77 GLU A N 1
ATOM 576 C CA . GLU A 1 77 ? -8.864 -1.132 0.064 1.00 42.09 77 GLU A CA 1
ATOM 577 C C . GLU A 1 77 ? -7.860 -1.324 1.225 1.00 42.09 77 GLU A C 1
ATOM 579 O O . GLU A 1 77 ? -7.717 -0.435 2.054 1.00 42.09 77 GLU A O 1
ATOM 584 N N . ASP A 1 78 ? -7.148 -2.462 1.270 1.00 40.00 78 ASP A N 1
ATOM 585 C CA . ASP A 1 78 ? -6.150 -2.813 2.301 1.00 40.00 78 ASP A CA 1
ATOM 586 C C . ASP A 1 78 ? -4.705 -2.533 1.848 1.00 40.00 78 ASP A C 1
ATOM 588 O O . ASP A 1 78 ? -3.768 -2.538 2.656 1.00 40.00 78 ASP A O 1
ATOM 592 N N . PHE A 1 79 ? -4.500 -2.345 0.541 1.00 43.03 79 PHE A N 1
ATOM 593 C CA . PHE A 1 79 ? -3.301 -1.711 0.016 1.00 43.03 79 PHE A CA 1
ATOM 594 C C . PHE A 1 79 ? -3.494 -0.218 0.198 1.00 43.03 79 PHE A C 1
ATOM 596 O O . PHE A 1 79 ? -4.102 0.460 -0.626 1.00 43.03 79 PHE A O 1
ATOM 603 N N . THR A 1 80 ? -2.973 0.291 1.307 1.00 41.88 80 THR A N 1
ATOM 604 C CA . THR A 1 80 ? -2.824 1.724 1.478 1.00 41.88 80 THR A CA 1
ATOM 605 C C . THR A 1 80 ? -2.062 2.239 0.234 1.00 41.88 80 THR A C 1
ATOM 607 O O . THR A 1 80 ? -1.163 1.552 -0.269 1.00 41.88 80 THR A O 1
ATOM 610 N N . ASN A 1 81 ? -2.439 3.412 -0.296 1.00 41.28 81 ASN A N 1
ATOM 611 C CA . ASN A 1 81 ? -1.974 4.073 -1.542 1.00 41.28 81 ASN A CA 1
ATOM 612 C C . ASN A 1 81 ? -0.460 4.397 -1.617 1.00 41.28 81 ASN A C 1
ATOM 614 O O . ASN A 1 81 ? 0.019 5.260 -2.344 1.00 41.28 81 ASN A O 1
ATOM 618 N N . THR A 1 82 ? 0.297 3.701 -0.805 1.00 37.97 82 THR A N 1
ATOM 619 C CA . THR A 1 82 ? 1.412 4.189 -0.042 1.00 37.97 82 THR A CA 1
ATOM 620 C C . THR A 1 82 ? 2.624 3.276 -0.319 1.00 37.97 82 THR A C 1
ATOM 622 O O . THR A 1 82 ? 3.730 3.768 -0.535 1.00 37.97 82 THR A O 1
ATOM 625 N N . THR A 1 83 ? 2.385 1.995 -0.646 1.00 41.19 83 THR A N 1
ATOM 626 C CA . THR A 1 83 ? 3.321 1.167 -1.444 1.00 41.19 83 THR A CA 1
ATOM 627 C C . THR A 1 83 ? 3.343 1.544 -2.944 1.00 41.19 83 THR A C 1
ATOM 629 O O . THR A 1 83 ? 4.136 1.001 -3.710 1.00 41.19 83 THR A O 1
ATOM 632 N N . LEU A 1 84 ? 2.463 2.463 -3.372 1.00 45.06 84 LEU A N 1
ATOM 633 C CA . LEU A 1 84 ? 2.194 2.852 -4.767 1.00 45.06 84 LEU A CA 1
ATOM 634 C C . LEU A 1 84 ? 2.793 4.215 -5.177 1.00 45.06 84 LEU A C 1
ATOM 636 O O . LEU A 1 84 ? 2.431 4.750 -6.230 1.00 45.06 84 LEU A O 1
ATOM 640 N N . GLY A 1 85 ? 3.716 4.780 -4.392 1.00 40.12 85 GLY A N 1
ATOM 641 C CA . GLY A 1 85 ? 4.412 6.019 -4.751 1.00 40.12 85 GLY A CA 1
ATOM 642 C C . GLY A 1 85 ? 5.066 5.897 -6.133 1.00 40.12 85 GLY A C 1
ATOM 643 O O . GLY A 1 85 ? 6.074 5.216 -6.290 1.00 40.12 85 GLY A O 1
ATOM 644 N N . VAL A 1 86 ? 4.477 6.550 -7.141 1.00 44.59 86 VAL A N 1
ATOM 645 C CA . VAL A 1 86 ? 4.868 6.520 -8.566 1.00 44.59 86 VAL A CA 1
ATOM 646 C C . VAL A 1 86 ? 4.516 5.226 -9.330 1.00 44.59 86 VAL A C 1
ATOM 648 O O . VAL A 1 86 ? 5.320 4.700 -10.100 1.00 44.59 86 VAL A O 1
ATOM 651 N N . TYR A 1 87 ? 3.289 4.716 -9.203 1.00 57.47 87 TYR A N 1
ATOM 652 C CA . TYR A 1 87 ? 2.780 3.699 -10.136 1.00 57.47 87 TYR A CA 1
ATOM 653 C C . TYR A 1 87 ? 1.824 4.331 -11.146 1.00 57.47 87 TYR A C 1
ATOM 655 O O . TYR A 1 87 ? 0.646 4.545 -10.877 1.00 57.47 87 TYR A O 1
ATOM 663 N N . ASP A 1 88 ? 2.346 4.630 -12.337 1.00 63.38 88 ASP A N 1
ATOM 664 C CA . ASP A 1 88 ? 1.532 5.035 -13.481 1.00 63.38 88 ASP A CA 1
ATOM 665 C C . ASP A 1 88 ? 0.749 3.806 -13.990 1.00 63.38 88 ASP A C 1
ATOM 667 O O . ASP A 1 88 ? 1.365 2.860 -14.499 1.00 63.38 88 ASP A O 1
ATOM 671 N N . PRO A 1 89 ? -0.595 3.776 -13.881 1.00 65.44 89 PRO A N 1
ATOM 672 C CA . PRO A 1 89 ? -1.401 2.655 -14.358 1.00 65.44 89 PRO A CA 1
ATOM 673 C C . PRO A 1 89 ? -1.233 2.405 -15.864 1.00 65.44 89 PRO A C 1
ATOM 675 O O . PRO A 1 89 ? -1.524 1.302 -16.329 1.00 65.44 89 PRO A O 1
ATOM 678 N N . ASN A 1 90 ? -0.721 3.379 -16.627 1.00 73.81 90 ASN A N 1
ATOM 679 C CA . ASN A 1 90 ? -0.399 3.215 -18.044 1.00 73.81 90 ASN A CA 1
ATOM 680 C C . ASN A 1 90 ? 0.856 2.358 -18.286 1.00 73.81 90 ASN A C 1
ATOM 682 O O . ASN A 1 90 ? 1.056 1.881 -19.403 1.00 73.81 90 ASN A O 1
ATOM 686 N N . LEU A 1 91 ? 1.688 2.117 -17.264 1.00 79.88 91 LEU A N 1
ATOM 687 C CA . LEU A 1 91 ? 2.849 1.222 -17.352 1.00 79.88 91 LEU A CA 1
ATOM 688 C C . LEU A 1 91 ? 2.482 -0.257 -17.173 1.00 79.88 91 LEU A C 1
ATOM 690 O O . LEU A 1 91 ? 3.317 -1.126 -17.443 1.00 79.88 91 LEU A O 1
ATOM 694 N N . TYR A 1 92 ? 1.248 -0.546 -16.744 1.00 85.75 92 TYR A N 1
ATOM 695 C CA . TYR A 1 92 ? 0.769 -1.897 -16.474 1.00 85.75 92 TYR A CA 1
ATOM 696 C C . TYR A 1 92 ? -0.307 -2.332 -17.462 1.00 85.75 92 TYR A C 1
ATOM 698 O O . TYR A 1 92 ? -1.394 -1.761 -17.560 1.00 85.75 92 TYR A O 1
ATOM 706 N N . SER A 1 93 ? -0.036 -3.438 -18.144 1.00 90.69 93 SER A N 1
ATOM 707 C CA . SER A 1 93 ? -1.035 -4.158 -18.921 1.00 90.69 93 SER A CA 1
ATOM 708 C C . SER A 1 93 ? -1.567 -5.315 -18.087 1.00 90.69 93 SER A C 1
ATOM 710 O O . SER A 1 93 ? -0.863 -6.291 -17.835 1.00 90.69 93 SER A O 1
ATOM 712 N N . THR A 1 94 ? -2.812 -5.193 -17.633 1.00 91.75 94 THR A N 1
ATOM 713 C CA . THR A 1 94 ? -3.486 -6.244 -16.867 1.00 91.75 94 THR A CA 1
ATOM 714 C C . THR A 1 94 ? -4.443 -6.999 -17.768 1.00 91.75 94 THR A C 1
ATOM 716 O O . THR A 1 94 ? -5.258 -6.388 -18.462 1.00 91.75 94 THR A O 1
ATOM 719 N N . LYS A 1 95 ? -4.367 -8.325 -17.726 1.00 92.19 95 LYS A N 1
ATOM 720 C CA . LYS A 1 95 ? -5.248 -9.229 -18.453 1.00 92.19 95 LYS A CA 1
ATOM 721 C C . LYS A 1 95 ? -5.936 -10.158 -17.462 1.00 92.19 95 LYS A C 1
ATOM 723 O O . LYS A 1 95 ? -5.283 -10.760 -16.617 1.00 92.19 95 LYS A O 1
ATOM 728 N N . CYS A 1 96 ? -7.250 -10.270 -17.587 1.00 92.25 96 CYS A N 1
ATOM 729 C CA . CYS A 1 96 ? -8.059 -11.211 -16.822 1.00 92.25 96 CYS A CA 1
ATOM 730 C C . CYS A 1 96 ? -8.320 -12.456 -17.667 1.00 92.25 96 CYS A C 1
ATOM 732 O O . CYS A 1 96 ? -8.426 -12.340 -18.890 1.00 92.25 96 CYS A O 1
ATOM 734 N N . PHE A 1 97 ? -8.451 -13.619 -17.027 1.00 89.94 97 PHE A N 1
ATOM 735 C CA . PHE A 1 97 ? -8.657 -14.901 -17.714 1.00 89.94 97 PHE A CA 1
ATOM 736 C C . PHE A 1 97 ? -10.019 -15.528 -17.355 1.00 89.94 97 PHE A C 1
ATOM 738 O O . PHE A 1 97 ? -10.077 -16.584 -16.721 1.00 89.94 97 PHE A O 1
ATOM 745 N N . PRO A 1 98 ? -11.151 -14.883 -17.701 1.00 81.25 98 PRO A N 1
ATOM 746 C CA . PRO A 1 98 ? -12.481 -15.383 -17.344 1.00 81.25 98 PRO A CA 1
ATOM 747 C C . PRO A 1 98 ? -12.793 -16.759 -17.958 1.00 81.25 98 PRO A C 1
ATOM 749 O O . PRO A 1 98 ? -13.577 -17.523 -17.390 1.00 81.25 98 PRO A O 1
ATOM 752 N N . GLU A 1 99 ? -12.169 -17.095 -19.090 1.00 74.75 99 GLU A N 1
ATOM 753 C CA . GLU A 1 99 ? -12.295 -18.377 -19.786 1.00 74.75 99 GLU A CA 1
ATOM 754 C C . GLU A 1 99 ? -11.799 -19.590 -18.984 1.00 74.75 99 GLU A C 1
ATOM 756 O O . GLU A 1 99 ? -12.218 -20.709 -19.277 1.00 74.75 99 GLU A O 1
ATOM 761 N N . GLU A 1 100 ? -11.007 -19.401 -17.922 1.00 71.19 100 GLU A N 1
ATOM 762 C CA . GLU A 1 100 ? -10.476 -20.490 -17.079 1.00 71.19 100 GLU A CA 1
ATOM 763 C C . GLU A 1 100 ? -11.491 -21.059 -16.076 1.00 71.19 100 GLU A C 1
ATOM 765 O O . GLU A 1 100 ? -11.136 -21.681 -15.072 1.00 71.19 100 GLU A O 1
ATOM 770 N N . GLY A 1 101 ? -12.777 -20.874 -16.380 1.00 57.59 101 GLY A N 1
ATOM 771 C CA . GLY A 1 101 ? -13.905 -21.470 -15.676 1.00 57.59 101 GLY A CA 1
ATOM 772 C C . GLY A 1 101 ? -14.821 -20.474 -14.972 1.00 57.59 101 GLY A C 1
ATOM 773 O O . GLY A 1 101 ? -15.729 -20.924 -14.280 1.00 57.59 101 GLY A O 1
ATOM 774 N N . GLY A 1 102 ? -14.612 -19.155 -15.098 1.00 58.00 102 GLY A N 1
ATOM 775 C CA . GLY A 1 102 ? -15.410 -18.093 -14.449 1.00 58.00 102 GLY A CA 1
ATOM 776 C C . GLY A 1 102 ? -15.426 -18.110 -12.907 1.00 58.00 102 GLY A C 1
ATOM 777 O O . GLY A 1 102 ? -15.805 -17.120 -12.271 1.00 58.00 102 GLY A O 1
ATOM 778 N N . GLY A 1 103 ? -15.002 -19.220 -12.303 1.00 75.62 103 GLY A N 1
ATOM 779 C CA . GLY A 1 103 ? -14.934 -19.466 -10.877 1.00 75.62 103 GLY A CA 1
ATOM 780 C C . GLY A 1 103 ? -13.837 -18.652 -10.215 1.00 75.62 103 GLY A C 1
ATOM 781 O O . GLY A 1 103 ? -12.850 -18.254 -10.830 1.00 75.62 103 GLY A O 1
ATOM 782 N N . GLU A 1 104 ? -14.054 -18.360 -8.943 1.00 86.56 104 GLU A N 1
ATOM 783 C CA . GLU A 1 104 ? -12.983 -17.890 -8.074 1.00 86.56 104 GLU A CA 1
ATOM 784 C C . GLU A 1 104 ? -11.981 -19.030 -7.864 1.00 86.56 104 GLU A C 1
ATOM 786 O O . GLU A 1 104 ? -12.358 -20.200 -7.757 1.00 86.56 104 GLU A O 1
ATOM 791 N N . LEU A 1 105 ? -10.697 -18.684 -7.847 1.00 89.94 105 LEU A N 1
ATOM 792 C CA . LEU A 1 105 ? -9.638 -19.548 -7.351 1.00 89.94 105 LEU A CA 1
ATOM 793 C C . LEU A 1 105 ? -9.945 -19.883 -5.888 1.00 89.94 105 LEU A C 1
ATOM 795 O O . LEU A 1 105 ? -10.460 -19.040 -5.153 1.00 89.94 105 LEU A O 1
ATOM 799 N N . ASP A 1 106 ? -9.603 -21.095 -5.451 1.00 91.31 106 ASP A N 1
ATOM 800 C CA . ASP A 1 106 ? -9.683 -21.428 -4.029 1.00 91.31 106 ASP A CA 1
ATOM 801 C C . ASP A 1 106 ? -8.834 -20.428 -3.233 1.00 91.31 106 ASP A C 1
ATOM 803 O O . ASP A 1 106 ? -7.629 -20.303 -3.464 1.00 91.31 106 ASP A O 1
ATOM 807 N N . TYR A 1 107 ? -9.477 -19.685 -2.332 1.00 85.50 107 TYR A N 1
ATOM 808 C CA . TYR A 1 107 ? -8.857 -18.541 -1.668 1.00 85.50 107 TYR A CA 1
ATOM 809 C C . TYR A 1 107 ? -7.629 -18.954 -0.852 1.00 85.50 107 TYR A C 1
ATOM 811 O O . TYR A 1 107 ? -6.602 -18.291 -0.937 1.00 85.50 107 TYR A O 1
ATOM 819 N N . LYS A 1 108 ? -7.678 -20.102 -0.157 1.00 82.75 108 LYS A N 1
ATOM 820 C CA . LYS A 1 108 ? -6.542 -20.610 0.628 1.00 82.75 108 LYS A CA 1
ATOM 821 C C . LYS A 1 108 ? -5.366 -20.966 -0.268 1.00 82.75 108 LYS A C 1
ATOM 823 O O . LYS A 1 108 ? -4.237 -20.584 0.022 1.00 82.75 108 LYS A O 1
ATOM 828 N N . SER A 1 109 ? -5.629 -21.674 -1.360 1.00 89.25 109 SER A N 1
ATOM 829 C C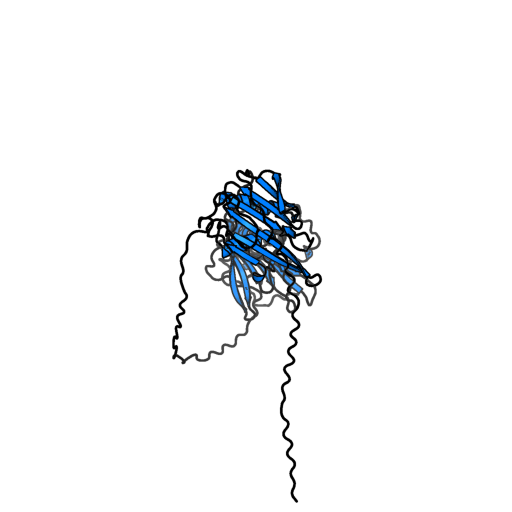A . SER A 1 109 ? -4.603 -22.063 -2.325 1.00 89.25 109 SER A CA 1
ATOM 830 C C . SER A 1 109 ? -3.994 -20.846 -3.013 1.00 89.25 109 SER A C 1
ATOM 832 O O . SER A 1 109 ? -2.783 -20.774 -3.211 1.00 89.25 109 SER A O 1
ATOM 834 N N . CYS A 1 110 ? -4.830 -19.859 -3.329 1.00 89.88 110 CYS A N 1
ATOM 835 C CA . CYS A 1 110 ? -4.417 -18.601 -3.926 1.00 89.88 110 CYS A CA 1
ATOM 836 C C . CYS A 1 110 ? -3.572 -17.756 -2.969 1.00 89.88 110 CYS A C 1
ATOM 838 O O . CYS A 1 110 ? -2.518 -17.270 -3.377 1.00 89.88 110 CYS A O 1
ATOM 840 N N . ASP A 1 111 ? -3.988 -17.602 -1.713 1.00 84.38 111 ASP A N 1
ATOM 841 C CA . ASP A 1 111 ? -3.215 -16.908 -0.677 1.00 84.38 111 ASP A CA 1
ATOM 842 C C . ASP A 1 111 ? -1.866 -17.605 -0.466 1.00 84.38 111 ASP A C 1
ATOM 844 O O . ASP A 1 111 ? -0.821 -16.957 -0.466 1.00 84.38 111 ASP A O 1
ATOM 848 N N . MET A 1 112 ? -1.863 -18.941 -0.391 1.00 84.19 112 MET A N 1
ATOM 849 C CA . MET A 1 112 ? -0.637 -19.723 -0.240 1.00 84.19 112 MET A CA 1
ATOM 850 C C . MET A 1 112 ? 0.322 -19.561 -1.420 1.00 84.19 112 MET A C 1
ATOM 852 O O . MET A 1 112 ? 1.512 -19.319 -1.208 1.00 84.19 112 MET A O 1
ATOM 856 N N . ALA A 1 113 ? -0.164 -19.677 -2.656 1.00 88.88 113 ALA A N 1
ATOM 857 C CA . ALA A 1 113 ? 0.673 -19.523 -3.841 1.00 88.88 113 ALA A CA 1
ATOM 858 C C . ALA A 1 113 ? 1.244 -18.096 -3.947 1.00 88.88 113 ALA A C 1
ATOM 860 O O . ALA A 1 113 ? 2.444 -17.934 -4.170 1.00 88.88 113 ALA A O 1
ATOM 861 N N . ASN A 1 114 ? 0.414 -17.070 -3.718 1.00 87.75 114 ASN A N 1
ATOM 862 C CA . ASN A 1 114 ? 0.831 -15.664 -3.755 1.00 87.75 114 ASN A CA 1
ATOM 863 C C . ASN A 1 114 ? 1.855 -15.334 -2.672 1.00 87.75 114 ASN A C 1
ATOM 865 O O . ASN A 1 114 ? 2.880 -14.736 -2.983 1.00 87.75 114 ASN A O 1
ATOM 869 N N . ARG A 1 115 ? 1.633 -15.794 -1.438 1.00 84.12 115 ARG A N 1
ATOM 870 C CA . ARG A 1 115 ? 2.574 -15.588 -0.337 1.00 84.12 115 ARG A CA 1
ATOM 871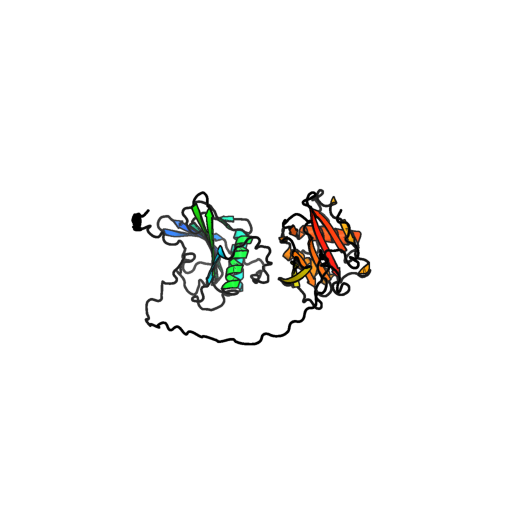 C C . ARG A 1 115 ? 3.968 -16.103 -0.668 1.00 84.12 115 ARG A C 1
ATOM 873 O O . ARG A 1 115 ? 4.951 -15.467 -0.328 1.00 84.12 115 ARG A O 1
ATOM 880 N N . ASN A 1 116 ? 4.081 -17.256 -1.325 1.00 85.31 116 ASN A N 1
ATOM 881 C CA . ASN A 1 116 ? 5.405 -17.798 -1.626 1.00 85.31 116 ASN A CA 1
ATOM 882 C C . ASN A 1 116 ? 6.137 -16.986 -2.709 1.00 85.31 116 ASN A C 1
ATOM 884 O O . ASN A 1 116 ? 7.367 -17.000 -2.731 1.00 85.31 116 ASN A O 1
ATOM 888 N N . ILE A 1 117 ? 5.410 -16.258 -3.566 1.00 88.25 117 ILE A N 1
ATOM 889 C CA . ILE A 1 117 ? 6.017 -15.205 -4.389 1.00 88.25 117 ILE A CA 1
ATOM 890 C C . ILE A 1 117 ? 6.417 -14.023 -3.518 1.00 88.25 117 ILE A C 1
ATOM 892 O O . ILE A 1 117 ? 7.514 -13.509 -3.685 1.00 88.25 117 ILE A O 1
ATOM 896 N N . ASP A 1 118 ? 5.563 -13.591 -2.594 1.00 84.31 118 ASP A N 1
ATOM 897 C CA . ASP A 1 118 ? 5.869 -12.457 -1.719 1.00 84.31 118 ASP A CA 1
ATOM 898 C C . ASP A 1 118 ? 7.150 -12.728 -0.908 1.00 84.31 118 ASP A C 1
ATOM 900 O O . ASP A 1 118 ? 8.042 -11.887 -0.878 1.00 84.31 118 ASP A O 1
ATOM 904 N N . ASP A 1 119 ? 7.305 -13.945 -0.378 1.00 82.94 119 ASP A N 1
ATOM 905 C CA . ASP A 1 119 ? 8.514 -14.427 0.304 1.00 82.94 119 ASP A CA 1
ATOM 906 C C . ASP A 1 119 ? 9.738 -14.498 -0.637 1.00 82.94 119 ASP A C 1
ATOM 908 O O . ASP A 1 119 ? 10.873 -14.326 -0.196 1.00 82.94 119 ASP A O 1
ATOM 912 N N . LEU A 1 120 ? 9.549 -14.765 -1.939 1.00 85.12 120 LEU A N 1
ATOM 913 C CA . LEU A 1 120 ? 10.638 -14.689 -2.926 1.00 85.12 120 LEU A CA 1
ATOM 914 C C . LEU A 1 120 ? 11.092 -13.234 -3.122 1.00 85.12 120 LEU A C 1
ATOM 916 O O . LEU A 1 120 ? 12.281 -12.974 -3.288 1.00 85.12 120 LEU A O 1
ATOM 920 N N . CYS A 1 121 ? 10.151 -12.294 -3.101 1.00 84.81 121 CYS A N 1
ATOM 921 C CA . CYS A 1 121 ? 10.390 -10.887 -3.413 1.00 84.81 121 CYS A CA 1
ATOM 922 C C . CYS A 1 121 ? 10.743 -10.049 -2.173 1.00 84.81 121 CYS A C 1
ATOM 924 O O . CYS A 1 121 ? 11.290 -8.959 -2.317 1.00 84.81 121 CYS A O 1
ATOM 926 N N . SER A 1 122 ? 10.517 -10.566 -0.959 1.00 78.44 122 SER A N 1
ATOM 927 C CA . SER A 1 122 ? 10.770 -9.874 0.315 1.00 78.44 122 SER A CA 1
ATOM 928 C C . SER A 1 122 ? 12.223 -9.442 0.522 1.00 78.44 122 SER A C 1
ATOM 930 O O . SER A 1 122 ? 12.489 -8.526 1.290 1.00 78.44 122 SER A O 1
ATOM 932 N N . GLY A 1 123 ? 13.172 -10.103 -0.146 1.00 73.75 123 GLY A N 1
ATOM 933 C CA . GLY A 1 123 ? 14.599 -9.781 -0.071 1.00 73.75 123 GLY A CA 1
ATOM 934 C C . GLY A 1 123 ? 15.134 -8.901 -1.204 1.00 73.75 123 GLY A C 1
ATOM 935 O O . GLY A 1 123 ? 16.335 -8.647 -1.212 1.00 73.75 123 GLY A O 1
ATOM 936 N N . GLY A 1 124 ? 14.302 -8.485 -2.169 1.00 74.81 124 GLY A N 1
ATOM 937 C CA . GLY A 1 124 ? 14.779 -7.821 -3.388 1.00 74.81 124 GLY A CA 1
ATOM 938 C C . GLY A 1 124 ? 15.582 -8.779 -4.271 1.00 74.81 124 GLY A C 1
ATOM 939 O O . GLY A 1 124 ? 16.793 -8.639 -4.428 1.00 74.81 124 GLY A O 1
ATOM 940 N N . PHE A 1 125 ? 14.917 -9.802 -4.808 1.00 83.69 125 PHE A N 1
ATOM 941 C CA . PHE A 1 125 ? 15.578 -10.880 -5.542 1.00 83.69 125 PHE A CA 1
ATOM 942 C C . PHE A 1 125 ? 15.731 -10.535 -7.029 1.00 83.69 125 PHE A C 1
ATOM 944 O O . PHE A 1 125 ? 14.735 -10.387 -7.738 1.00 83.69 125 PHE A O 1
ATOM 951 N N . ASP A 1 126 ? 16.968 -10.431 -7.515 1.00 89.19 126 ASP A N 1
ATOM 952 C CA . ASP A 1 126 ? 17.252 -10.178 -8.929 1.00 89.19 126 ASP A CA 1
ATOM 953 C C . ASP A 1 126 ? 17.022 -11.423 -9.785 1.00 89.19 126 ASP A C 1
ATOM 955 O O . ASP A 1 126 ? 17.606 -12.487 -9.572 1.00 89.19 126 ASP A O 1
ATOM 959 N N . ILE A 1 127 ? 16.184 -11.268 -10.804 1.00 89.81 127 ILE A N 1
ATOM 960 C CA . ILE A 1 127 ? 15.792 -12.333 -11.716 1.00 89.81 127 ILE A CA 1
ATOM 961 C C . ILE A 1 127 ? 16.421 -12.073 -13.075 1.00 89.81 127 ILE A C 1
ATOM 963 O O . ILE A 1 127 ? 16.162 -11.053 -13.715 1.00 89.81 127 ILE A O 1
ATOM 967 N N . GLU A 1 128 ? 17.244 -13.011 -13.537 1.00 91.50 128 GLU A N 1
ATOM 968 C CA . GLU A 1 128 ? 17.910 -12.921 -14.837 1.00 91.50 128 GLU A CA 1
ATOM 969 C C . GLU A 1 128 ? 16.907 -12.942 -16.004 1.00 91.50 128 GLU A C 1
ATOM 971 O O . GLU A 1 128 ? 15.820 -13.520 -15.919 1.00 91.50 128 GLU A O 1
ATOM 976 N N . ASN A 1 129 ? 17.293 -12.325 -17.123 1.00 88.50 129 ASN A N 1
ATOM 977 C CA . ASN A 1 129 ? 16.497 -12.301 -18.349 1.00 88.50 129 ASN A CA 1
ATOM 978 C C . ASN A 1 129 ? 16.163 -13.727 -18.833 1.00 88.50 129 ASN A C 1
ATOM 980 O O . ASN A 1 129 ? 17.051 -14.567 -18.992 1.00 88.50 129 ASN A O 1
ATOM 984 N N . GLY A 1 130 ? 14.881 -13.999 -19.101 1.00 88.12 130 GLY A N 1
ATOM 985 C CA . GLY A 1 130 ? 14.409 -15.310 -19.559 1.00 88.12 130 GLY A CA 1
ATOM 986 C C . GLY A 1 130 ? 14.301 -16.376 -18.461 1.00 88.12 130 GLY A C 1
ATOM 987 O O . GLY A 1 130 ? 14.193 -17.565 -18.784 1.00 88.12 130 GLY A O 1
ATOM 988 N N . LYS A 1 131 ? 14.339 -15.976 -17.185 1.00 92.12 131 LYS A N 1
ATOM 989 C CA . LYS A 1 131 ? 13.996 -16.832 -16.044 1.00 92.12 131 LYS A CA 1
ATOM 990 C C . LYS A 1 131 ? 12.564 -16.575 -15.586 1.00 92.12 131 LYS A C 1
ATOM 992 O O . LYS A 1 131 ? 12.062 -15.450 -15.603 1.00 92.12 131 LYS A O 1
ATOM 997 N N . TYR A 1 132 ? 11.924 -17.642 -15.135 1.00 94.88 132 TYR A N 1
ATOM 998 C CA . TYR A 1 132 ? 10.552 -17.627 -14.644 1.00 94.88 132 TYR A CA 1
ATOM 999 C C . TYR A 1 132 ? 10.500 -18.349 -13.305 1.00 94.88 132 TYR A C 1
ATOM 1001 O O . TYR A 1 132 ? 11.258 -19.289 -13.079 1.00 94.88 132 TYR A O 1
ATOM 1009 N N . TYR A 1 133 ? 9.599 -17.931 -12.431 1.00 95.88 133 TYR A N 1
ATOM 1010 C CA . TYR A 1 133 ? 9.370 -18.551 -11.135 1.00 95.88 133 TYR A CA 1
ATOM 1011 C C . TYR A 1 133 ? 7.892 -18.852 -11.002 1.00 95.88 133 TYR A C 1
ATOM 1013 O O . TYR A 1 133 ? 7.057 -18.023 -11.359 1.00 95.88 133 TYR A O 1
ATOM 1021 N N . TYR A 1 134 ? 7.558 -20.030 -10.491 1.00 96.31 134 TYR A N 1
ATOM 1022 C CA . TYR A 1 134 ? 6.172 -20.378 -10.227 1.00 96.31 134 TYR A CA 1
ATOM 1023 C C . TYR A 1 134 ? 6.024 -21.248 -8.989 1.00 96.31 134 TYR A C 1
ATOM 1025 O O . TYR A 1 134 ? 6.939 -21.950 -8.549 1.00 96.31 134 TYR A O 1
ATOM 1033 N N . PHE A 1 135 ? 4.828 -21.161 -8.429 1.00 95.69 135 PHE A N 1
ATOM 1034 C CA . PHE A 1 135 ? 4.471 -21.696 -7.133 1.00 95.69 135 PHE A CA 1
ATOM 1035 C C . PHE A 1 135 ? 3.156 -22.429 -7.291 1.00 95.69 135 PHE A C 1
ATOM 1037 O O . PHE A 1 135 ? 2.133 -21.801 -7.551 1.00 95.69 135 PHE A O 1
ATOM 1044 N N . VAL A 1 136 ? 3.198 -23.753 -7.173 1.00 94.50 136 VAL A N 1
ATOM 1045 C CA . VAL A 1 136 ? 2.004 -24.596 -7.284 1.00 94.50 136 VAL A CA 1
ATOM 1046 C C . VAL A 1 136 ? 1.540 -24.945 -5.887 1.00 94.50 136 VAL A C 1
ATOM 1048 O O . VAL A 1 136 ? 2.295 -25.560 -5.132 1.00 94.50 136 VAL A O 1
ATOM 1051 N N . PHE A 1 137 ? 0.305 -24.581 -5.559 1.00 93.75 137 PHE A N 1
ATOM 1052 C CA . PHE A 1 137 ? -0.372 -25.057 -4.364 1.00 93.75 137 PHE A CA 1
ATOM 1053 C C . PHE A 1 137 ? -1.771 -25.539 -4.740 1.00 93.75 137 PHE A C 1
ATOM 1055 O O . PHE A 1 137 ? -2.628 -24.757 -5.153 1.00 93.75 137 PHE A O 1
ATOM 1062 N N . ASP A 1 138 ? -1.972 -26.847 -4.629 1.00 93.38 138 ASP A N 1
ATOM 1063 C CA . ASP A 1 138 ? -3.179 -27.549 -5.049 1.00 93.38 138 ASP A CA 1
ATOM 1064 C C . ASP A 1 138 ? -3.507 -27.249 -6.522 1.00 93.38 138 ASP A C 1
ATOM 1066 O O . ASP A 1 138 ? -2.771 -27.666 -7.422 1.00 93.38 138 ASP A O 1
ATOM 1070 N N . CYS A 1 139 ? -4.591 -26.517 -6.786 1.00 92.50 139 CYS A N 1
ATOM 1071 C CA . CYS A 1 139 ? -5.015 -26.155 -8.140 1.00 92.50 139 CYS A CA 1
ATOM 1072 C C . CYS A 1 139 ? -4.700 -24.714 -8.544 1.00 92.50 139 CYS A C 1
ATOM 1074 O O . CYS A 1 139 ? -5.054 -24.306 -9.651 1.00 92.50 139 CYS A O 1
ATOM 1076 N N . VAL A 1 140 ? -4.012 -23.955 -7.692 1.00 93.50 140 VAL A N 1
ATOM 1077 C CA . VAL A 1 140 ? -3.623 -22.578 -7.993 1.00 93.50 140 VAL A CA 1
ATOM 1078 C C . VAL A 1 140 ? -2.132 -22.513 -8.273 1.00 93.50 140 VAL A C 1
ATOM 1080 O O . VAL A 1 140 ? -1.314 -23.077 -7.543 1.00 93.50 140 VAL A O 1
ATOM 1083 N N . VAL A 1 141 ? -1.785 -21.795 -9.336 1.00 95.31 141 VAL A N 1
ATOM 1084 C CA . VAL A 1 141 ? -0.417 -21.361 -9.577 1.00 95.31 141 VAL A CA 1
ATOM 1085 C C . VAL A 1 141 ? -0.334 -19.852 -9.457 1.00 95.31 141 VAL A C 1
ATOM 1087 O O . VAL A 1 141 ? -1.162 -19.134 -10.014 1.00 95.31 141 VAL A O 1
ATOM 1090 N N . ALA A 1 142 ? 0.687 -19.381 -8.754 1.00 95.31 142 ALA A N 1
ATOM 1091 C CA . ALA A 1 142 ? 1.154 -18.010 -8.859 1.00 95.31 142 ALA A CA 1
ATOM 1092 C C . ALA A 1 142 ? 2.515 -18.023 -9.561 1.00 95.31 142 ALA A C 1
ATOM 1094 O O . ALA A 1 142 ? 3.321 -18.932 -9.336 1.00 95.31 142 ALA A O 1
ATOM 1095 N N . TYR A 1 143 ? 2.794 -17.029 -10.400 1.00 95.94 143 TYR A N 1
ATOM 1096 C CA . TYR A 1 143 ? 4.061 -16.947 -11.121 1.00 95.94 143 TYR A CA 1
ATOM 1097 C C . TYR A 1 143 ? 4.606 -15.521 -11.247 1.00 95.94 143 TYR A C 1
ATOM 1099 O O . TYR A 1 143 ? 3.862 -14.538 -11.227 1.00 95.94 143 TYR A O 1
ATOM 1107 N N . PHE A 1 144 ? 5.922 -15.442 -11.432 1.00 94.81 144 PHE A N 1
ATOM 1108 C CA . PHE A 1 144 ? 6.665 -14.265 -11.865 1.00 94.81 144 PHE A CA 1
ATOM 1109 C C . PHE A 1 144 ? 7.480 -14.606 -13.108 1.00 94.81 144 PHE A C 1
ATOM 1111 O O . PHE A 1 144 ? 8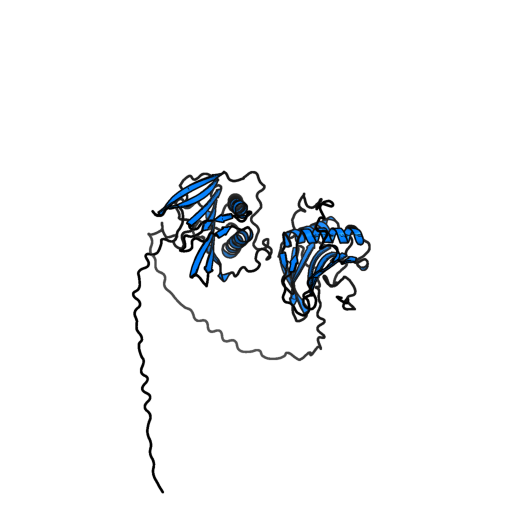.146 -15.640 -13.172 1.00 94.81 144 PHE A O 1
ATOM 1118 N N . CYS A 1 145 ? 7.477 -13.712 -14.084 1.00 93.94 145 CYS A N 1
ATOM 1119 C CA . CYS A 1 145 ? 8.058 -13.972 -15.385 1.00 93.94 145 CYS A CA 1
ATOM 1120 C C . CYS A 1 145 ? 8.899 -12.807 -15.855 1.00 93.94 145 CYS A C 1
ATOM 1122 O O . CYS A 1 145 ? 8.346 -11.751 -16.145 1.00 93.94 145 CYS A O 1
ATOM 1124 N N . HIS A 1 146 ? 10.204 -13.021 -16.009 1.00 92.38 146 HIS A N 1
ATOM 1125 C CA . HIS A 1 146 ? 11.078 -12.083 -16.694 1.00 92.38 146 HIS A CA 1
ATOM 1126 C C . HIS A 1 146 ? 11.147 -12.459 -18.175 1.00 92.38 146 HIS A C 1
ATOM 1128 O O . HIS A 1 146 ? 11.891 -13.351 -18.589 1.00 92.38 146 HIS A O 1
ATOM 1134 N N . LEU A 1 147 ? 10.311 -11.799 -18.975 1.00 87.38 147 LEU A N 1
ATOM 1135 C CA . LEU A 1 147 ? 10.137 -12.129 -20.383 1.00 87.38 147 LEU A CA 1
ATOM 1136 C C . LEU A 1 147 ? 11.424 -11.844 -21.151 1.00 87.38 147 LEU A C 1
ATOM 1138 O O . LEU A 1 147 ? 12.006 -10.768 -21.012 1.00 87.38 147 LEU A O 1
ATOM 1142 N N . LYS A 1 148 ? 11.840 -12.805 -21.987 1.00 81.81 148 LYS A N 1
ATOM 1143 C CA . LYS A 1 148 ? 13.081 -12.699 -22.756 1.00 81.81 148 LYS A CA 1
ATOM 1144 C C . LYS A 1 148 ? 13.034 -11.466 -23.654 1.00 81.81 148 LYS A C 1
ATOM 1146 O O . LYS A 1 148 ? 12.268 -11.407 -24.616 1.00 81.81 148 LYS A O 1
ATOM 1151 N N . THR A 1 149 ? 13.875 -10.489 -23.349 1.00 81.12 149 THR A N 1
ATOM 1152 C CA . THR A 1 149 ? 14.066 -9.293 -24.175 1.00 81.12 149 THR A CA 1
ATOM 1153 C C . THR A 1 149 ? 15.476 -9.263 -24.761 1.00 81.12 149 THR A C 1
ATOM 1155 O O . THR A 1 149 ? 16.295 -10.140 -24.485 1.00 81.12 149 THR A O 1
ATOM 1158 N N . LYS A 1 150 ? 15.775 -8.258 -25.596 1.00 82.56 150 LYS A N 1
ATOM 1159 C CA . LYS A 1 150 ? 17.146 -8.018 -26.078 1.00 82.56 150 LYS A CA 1
ATOM 1160 C C . LYS A 1 150 ? 18.084 -7.523 -24.970 1.00 82.56 150 LYS A C 1
ATOM 1162 O O . LYS A 1 150 ? 19.295 -7.568 -25.160 1.00 82.56 150 LYS A O 1
ATOM 1167 N N . SER A 1 151 ? 17.534 -7.046 -23.853 1.00 80.81 151 SER A N 1
ATOM 1168 C CA . SER A 1 151 ? 18.312 -6.577 -22.714 1.00 80.81 151 SER A CA 1
ATOM 1169 C C . SER A 1 151 ? 18.816 -7.752 -21.883 1.00 80.81 151 SER A C 1
ATOM 1171 O O . SER A 1 151 ? 18.072 -8.687 -21.628 1.00 80.81 151 SER A O 1
ATOM 1173 N N . ASN A 1 152 ? 20.055 -7.685 -21.396 1.00 84.00 152 ASN A N 1
ATOM 1174 C CA . ASN A 1 152 ? 20.569 -8.631 -20.396 1.00 84.00 152 ASN A CA 1
ATOM 1175 C C . ASN A 1 152 ? 20.376 -8.129 -18.957 1.00 84.00 152 ASN A C 1
ATOM 1177 O O . ASN A 1 152 ? 20.955 -8.697 -18.033 1.00 84.00 152 ASN A O 1
ATOM 1181 N N . ARG A 1 153 ? 19.617 -7.043 -18.756 1.00 86.38 153 ARG A N 1
ATOM 1182 C CA . ARG A 1 153 ? 19.323 -6.539 -17.412 1.00 86.38 153 ARG A CA 1
ATOM 1183 C C . ARG A 1 153 ? 18.544 -7.591 -16.635 1.00 86.38 153 ARG A C 1
ATOM 1185 O O . ARG A 1 153 ? 17.692 -8.256 -17.210 1.00 86.38 153 ARG A O 1
ATOM 1192 N N . ALA A 1 154 ? 18.857 -7.731 -15.352 1.00 89.31 154 ALA A N 1
ATOM 1193 C CA . ALA A 1 154 ? 18.011 -8.439 -14.406 1.00 89.31 154 ALA A CA 1
ATOM 1194 C C . ALA A 1 154 ? 16.833 -7.539 -14.000 1.00 89.31 154 ALA A C 1
ATOM 1196 O O . ALA A 1 154 ? 16.915 -6.314 -14.111 1.00 89.31 154 ALA A O 1
ATOM 1197 N N . VAL A 1 155 ? 15.745 -8.152 -13.540 1.00 88.88 155 VAL A N 1
ATOM 1198 C CA . VAL A 1 155 ? 14.624 -7.447 -12.911 1.00 88.88 155 VAL A CA 1
ATOM 1199 C C . VAL A 1 155 ? 14.578 -7.857 -11.454 1.00 88.88 155 VAL A C 1
ATOM 1201 O O . VAL A 1 155 ? 14.504 -9.045 -11.152 1.00 88.88 155 VAL A O 1
ATOM 1204 N N . THR A 1 156 ? 14.597 -6.877 -10.562 1.00 88.31 156 THR A N 1
ATOM 1205 C CA . THR A 1 156 ? 14.433 -7.109 -9.131 1.00 88.31 156 THR A CA 1
ATOM 1206 C C . THR A 1 156 ? 12.966 -7.391 -8.829 1.00 88.31 156 THR A C 1
ATOM 1208 O O . THR A 1 156 ? 12.104 -6.551 -9.087 1.00 88.31 156 THR A O 1
ATOM 1211 N N . CYS A 1 157 ? 12.669 -8.559 -8.262 1.00 88.31 157 CYS A N 1
ATOM 1212 C CA . CYS A 1 157 ? 11.388 -8.777 -7.610 1.00 88.31 157 CYS A CA 1
ATOM 1213 C C . CYS A 1 157 ? 11.425 -8.124 -6.230 1.00 88.31 157 CYS A C 1
ATOM 1215 O O . CYS A 1 157 ? 12.070 -8.654 -5.324 1.00 88.31 157 CYS A O 1
ATOM 1217 N N . SER A 1 158 ? 10.758 -6.980 -6.081 1.00 84.56 158 SER A N 1
ATOM 1218 C CA . SER A 1 158 ? 10.635 -6.274 -4.804 1.00 84.56 158 SER A CA 1
ATOM 1219 C C . SER A 1 158 ? 9.238 -6.458 -4.192 1.00 84.56 158 SER A C 1
ATOM 1221 O O . SER A 1 158 ? 8.292 -6.794 -4.921 1.00 84.56 158 SER A O 1
ATOM 1223 N N . PRO A 1 159 ? 9.076 -6.246 -2.872 1.00 76.62 159 PRO A N 1
ATOM 1224 C CA . PRO A 1 159 ? 7.768 -6.279 -2.216 1.00 76.62 159 PRO A CA 1
ATOM 1225 C C . PRO A 1 159 ? 6.774 -5.294 -2.833 1.00 76.62 159 PRO A C 1
ATOM 1227 O O . PRO A 1 159 ? 5.599 -5.617 -3.000 1.00 76.62 159 PRO A O 1
ATOM 1230 N N . GLU A 1 160 ? 7.252 -4.108 -3.206 1.00 77.88 160 GLU A N 1
ATOM 1231 C CA . GLU A 1 160 ? 6.434 -3.016 -3.727 1.00 77.88 160 GLU A CA 1
ATOM 1232 C C . GLU A 1 160 ? 5.880 -3.365 -5.110 1.00 77.88 160 GLU A C 1
ATOM 1234 O O . GLU A 1 160 ? 4.668 -3.316 -5.327 1.00 77.88 160 GLU A O 1
ATOM 1239 N N . GLU A 1 161 ? 6.749 -3.804 -6.026 1.00 82.81 161 GLU A N 1
ATOM 1240 C CA . GLU A 1 161 ? 6.360 -4.183 -7.390 1.00 82.81 161 GLU A CA 1
ATOM 1241 C C . GLU A 1 161 ? 5.388 -5.370 -7.372 1.00 82.81 161 GLU A C 1
ATOM 1243 O O . GLU A 1 161 ? 4.392 -5.425 -8.108 1.00 82.81 161 GLU A O 1
ATOM 1248 N N . ARG A 1 162 ? 5.657 -6.330 -6.485 1.00 86.44 162 ARG A N 1
ATOM 1249 C CA . ARG A 1 162 ? 4.799 -7.489 -6.270 1.00 86.44 162 ARG A CA 1
ATOM 1250 C C . ARG A 1 162 ? 3.428 -7.089 -5.715 1.00 86.44 162 ARG A C 1
ATOM 1252 O O . ARG A 1 162 ? 2.407 -7.588 -6.202 1.00 86.44 162 ARG A O 1
ATOM 1259 N N . GLY A 1 163 ? 3.395 -6.191 -4.734 1.00 80.69 163 GLY A N 1
ATOM 1260 C CA . GLY A 1 163 ? 2.165 -5.647 -4.161 1.00 80.69 163 GLY A CA 1
ATOM 1261 C C . GLY A 1 163 ? 1.315 -4.940 -5.216 1.00 80.69 163 GLY A C 1
ATOM 1262 O O . GLY A 1 163 ? 0.151 -5.297 -5.412 1.00 80.69 163 GLY A O 1
ATOM 1263 N N . ALA A 1 164 ? 1.922 -4.022 -5.972 1.00 79.25 164 ALA A N 1
ATOM 1264 C CA . ALA A 1 164 ? 1.252 -3.254 -7.018 1.00 79.25 164 ALA A CA 1
ATOM 1265 C C . ALA A 1 164 ? 0.666 -4.149 -8.121 1.00 79.25 164 ALA A C 1
ATOM 1267 O O . ALA A 1 164 ? -0.493 -4.008 -8.513 1.00 79.25 164 ALA A O 1
ATOM 1268 N N . THR A 1 165 ? 1.425 -5.129 -8.610 1.00 86.62 165 THR A N 1
ATOM 1269 C CA . THR A 1 165 ? 0.939 -6.038 -9.662 1.00 86.62 165 THR A CA 1
ATOM 1270 C C . THR A 1 165 ? -0.204 -6.926 -9.182 1.00 86.62 165 THR A C 1
ATOM 1272 O O . THR A 1 165 ? -1.170 -7.120 -9.927 1.00 86.62 165 THR A O 1
ATOM 1275 N N . SER A 1 166 ? -0.156 -7.407 -7.934 1.00 85.06 166 SER A N 1
ATOM 1276 C CA . SER A 1 166 ? -1.275 -8.148 -7.339 1.00 85.06 166 SER A CA 1
ATOM 1277 C C . SER A 1 166 ? -2.527 -7.297 -7.185 1.00 85.06 166 SER A C 1
ATOM 1279 O O . SER A 1 166 ? -3.648 -7.774 -7.398 1.00 85.06 166 SER A O 1
ATOM 1281 N N . LEU A 1 167 ? -2.332 -6.032 -6.820 1.00 80.94 167 LEU A N 1
ATOM 1282 C CA . LEU A 1 167 ? -3.395 -5.058 -6.685 1.00 80.94 167 LEU A CA 1
ATOM 1283 C C . LEU A 1 167 ? -4.081 -4.811 -8.029 1.00 80.94 167 LEU A C 1
ATOM 1285 O O . LEU A 1 167 ? -5.294 -4.969 -8.108 1.00 80.94 167 LEU A O 1
ATOM 1289 N N . PHE A 1 168 ? -3.324 -4.553 -9.101 1.00 85.69 168 PHE A N 1
ATOM 1290 C CA . PHE A 1 168 ? -3.897 -4.355 -10.438 1.00 85.69 168 PHE A CA 1
ATOM 1291 C C . PHE A 1 168 ? -4.719 -5.557 -10.917 1.00 85.69 168 PHE A C 1
ATOM 1293 O O . PHE A 1 168 ? -5.782 -5.375 -11.509 1.00 85.69 168 PHE A O 1
ATOM 1300 N N . ILE A 1 169 ? -4.257 -6.786 -10.653 1.00 89.69 169 ILE A N 1
ATOM 1301 C CA . ILE A 1 169 ? -5.029 -8.001 -10.965 1.00 89.69 169 ILE A CA 1
ATOM 1302 C C . ILE A 1 169 ? -6.316 -8.033 -10.137 1.00 89.69 169 ILE A C 1
ATOM 1304 O O . ILE A 1 169 ? -7.383 -8.323 -10.667 1.00 89.69 169 ILE A O 1
ATOM 1308 N N . THR A 1 170 ? -6.228 -7.746 -8.840 1.00 85.88 170 THR A N 1
ATOM 1309 C CA . THR A 1 170 ? -7.379 -7.785 -7.927 1.00 85.88 170 THR A CA 1
ATOM 1310 C C . THR A 1 170 ? -8.429 -6.736 -8.280 1.00 85.88 170 THR A C 1
ATOM 1312 O O . THR A 1 170 ? -9.609 -7.069 -8.311 1.00 85.88 170 THR A O 1
ATOM 1315 N N . ASP A 1 171 ? -8.005 -5.513 -8.585 1.00 82.81 171 ASP A N 1
ATOM 1316 C CA . ASP A 1 171 ? -8.872 -4.394 -8.954 1.00 82.81 171 ASP A CA 1
ATOM 1317 C C . ASP A 1 171 ? -9.580 -4.646 -10.294 1.00 82.81 171 ASP A C 1
ATOM 1319 O O . ASP A 1 171 ? -10.807 -4.618 -10.379 1.00 82.81 171 ASP A O 1
ATOM 1323 N N . LYS A 1 172 ? -8.825 -5.006 -11.342 1.00 88.75 172 LYS A N 1
ATOM 1324 C CA . LYS A 1 172 ? -9.402 -5.191 -12.683 1.00 88.75 172 LYS A CA 1
ATOM 1325 C C . LYS A 1 172 ? -10.129 -6.516 -12.868 1.00 88.75 172 LYS A C 1
ATOM 1327 O O . LYS A 1 172 ? -11.128 -6.564 -13.581 1.00 88.75 172 LYS A O 1
ATOM 1332 N N . CYS A 1 173 ? -9.607 -7.600 -12.300 1.00 90.62 173 CYS A N 1
ATOM 1333 C CA . CYS A 1 173 ? -10.149 -8.939 -12.529 1.00 90.62 173 CYS A CA 1
ATOM 1334 C C . CYS A 1 173 ? -11.078 -9.399 -11.414 1.00 90.62 173 CYS A C 1
ATOM 1336 O O . CYS A 1 173 ? -11.917 -10.259 -11.662 1.00 90.62 173 CYS A O 1
ATOM 1338 N N . GLY A 1 174 ? -10.950 -8.838 -10.212 1.00 87.12 174 GLY A N 1
ATOM 1339 C CA . GLY A 1 174 ? -11.651 -9.272 -9.013 1.00 87.12 174 GLY A CA 1
ATOM 1340 C C . GLY A 1 174 ? -10.772 -10.102 -8.075 1.00 87.12 174 GLY A C 1
ATOM 1341 O O . GLY A 1 174 ? -9.754 -10.704 -8.449 1.00 87.12 174 GLY A O 1
ATOM 1342 N N . ARG A 1 175 ? -11.193 -10.151 -6.810 1.00 83.12 175 ARG A N 1
ATOM 1343 C CA . ARG A 1 175 ? -10.537 -10.953 -5.775 1.00 83.12 175 ARG A CA 1
ATOM 1344 C C . ARG A 1 175 ? -10.593 -12.432 -6.138 1.00 83.12 175 ARG A C 1
ATOM 1346 O O . ARG A 1 175 ? -11.631 -12.924 -6.567 1.00 83.12 175 ARG A O 1
ATOM 1353 N N . TYR A 1 176 ? -9.459 -13.119 -5.996 1.00 89.25 176 TYR A N 1
ATOM 1354 C CA . TYR A 1 176 ? -9.326 -14.539 -6.338 1.00 89.25 176 TYR A CA 1
ATOM 1355 C C . TYR A 1 176 ? -9.720 -14.877 -7.779 1.00 89.25 176 TYR A C 1
ATOM 1357 O O . TYR A 1 176 ? -9.986 -16.031 -8.089 1.00 89.25 176 TYR A O 1
ATOM 1365 N N . LYS A 1 177 ? -9.748 -13.901 -8.690 1.00 92.88 177 LYS A N 1
ATOM 1366 C CA . LYS A 1 177 ? -9.933 -14.173 -10.114 1.00 92.88 177 LYS A CA 1
ATOM 1367 C C . LYS A 1 177 ? -8.579 -14.386 -10.792 1.00 92.88 177 LYS A C 1
ATOM 1369 O O . LYS A 1 177 ? -7.592 -13.750 -10.392 1.00 92.88 177 LYS A O 1
ATOM 1374 N N . PRO A 1 178 ? -8.518 -15.290 -11.784 1.00 93.12 178 PRO A N 1
ATOM 1375 C CA . PRO A 1 178 ? -7.305 -15.523 -12.541 1.00 93.12 178 PRO A CA 1
ATOM 1376 C C . PRO A 1 178 ? -6.982 -14.306 -13.412 1.00 93.12 178 PRO A C 1
ATOM 1378 O O . PRO A 1 178 ? -7.858 -13.710 -14.050 1.00 93.12 178 PRO A O 1
ATOM 1381 N N . GLY A 1 179 ? -5.711 -13.931 -13.432 1.00 93.69 179 GLY A N 1
ATOM 1382 C CA . GLY A 1 179 ? -5.240 -12.776 -14.178 1.00 93.69 179 GLY A CA 1
ATOM 1383 C C . GLY A 1 179 ? -3.738 -12.583 -14.058 1.00 93.69 179 GLY A C 1
ATOM 1384 O O . GLY A 1 179 ? -3.079 -13.163 -13.192 1.00 93.69 179 GLY A O 1
ATOM 1385 N N . SER A 1 180 ? -3.210 -11.733 -14.928 1.00 94.25 180 SER A N 1
ATOM 1386 C CA . SER A 1 180 ? -1.811 -11.331 -14.950 1.00 94.25 180 SER A CA 1
ATOM 1387 C C . SER A 1 180 ? -1.690 -9.821 -15.097 1.00 94.25 180 SER A C 1
ATOM 1389 O O . SER A 1 180 ? -2.476 -9.205 -15.816 1.00 94.25 180 SER A O 1
ATOM 1391 N N . SER A 1 181 ? -0.675 -9.226 -14.481 1.00 93.31 181 SER A N 1
ATOM 1392 C CA . SER A 1 181 ? -0.289 -7.837 -14.719 1.00 93.31 181 SER A CA 1
ATOM 1393 C C . SER A 1 181 ? 1.160 -7.783 -15.166 1.00 93.31 181 SER A C 1
ATOM 1395 O O . SER A 1 181 ? 2.041 -8.381 -14.546 1.00 93.31 181 SER A O 1
ATOM 1397 N N . THR A 1 182 ? 1.387 -7.085 -16.270 1.00 91.94 182 THR A N 1
ATOM 1398 C CA . THR A 1 182 ? 2.666 -7.028 -16.961 1.00 91.94 182 THR A CA 1
ATOM 1399 C C . THR A 1 182 ? 3.158 -5.594 -17.032 1.00 91.94 182 THR A C 1
ATOM 1401 O O . THR A 1 182 ? 2.425 -4.717 -17.489 1.00 91.94 182 THR A O 1
ATOM 1404 N N . ARG A 1 183 ? 4.418 -5.374 -16.658 1.00 89.31 183 ARG A N 1
ATOM 1405 C CA . ARG A 1 183 ? 5.116 -4.097 -16.798 1.00 89.31 183 ARG A CA 1
ATOM 1406 C C . ARG A 1 183 ? 6.181 -4.195 -17.875 1.00 89.31 183 ARG A C 1
ATOM 1408 O O . ARG A 1 183 ? 6.880 -5.202 -17.990 1.00 89.31 183 ARG A O 1
ATOM 1415 N N . ALA A 1 184 ? 6.294 -3.141 -18.673 1.00 87.31 184 ALA A N 1
ATOM 1416 C CA . ALA A 1 184 ? 7.371 -2.965 -19.636 1.00 87.31 184 ALA A CA 1
ATOM 1417 C C . ALA A 1 184 ? 8.083 -1.645 -19.348 1.00 87.31 184 ALA A C 1
ATOM 1419 O O . ALA A 1 184 ? 7.440 -0.621 -19.127 1.00 87.31 184 ALA A O 1
ATOM 1420 N N . MET A 1 185 ? 9.409 -1.667 -19.373 1.00 83.25 185 MET A N 1
ATOM 1421 C CA . MET A 1 185 ? 10.235 -0.471 -19.272 1.00 83.25 185 MET A CA 1
ATOM 1422 C C . MET A 1 185 ? 11.213 -0.421 -20.437 1.00 83.25 185 MET A C 1
ATOM 1424 O O . MET A 1 185 ? 11.631 -1.458 -20.957 1.00 83.25 185 MET A O 1
ATOM 1428 N N . SER A 1 186 ? 11.571 0.795 -20.838 1.00 84.44 186 SER A N 1
ATOM 1429 C CA . SER A 1 186 ? 12.601 1.044 -21.839 1.00 84.44 186 SER A CA 1
ATOM 1430 C C . SER A 1 186 ? 13.617 2.055 -21.328 1.00 84.44 186 SER A C 1
ATOM 1432 O O . SER A 1 186 ? 13.231 3.106 -20.817 1.00 84.44 186 SER A O 1
ATOM 1434 N N . ASP A 1 187 ? 14.902 1.783 -21.518 1.00 79.00 187 ASP A N 1
ATOM 1435 C CA . ASP A 1 187 ? 15.950 2.783 -21.330 1.00 79.00 187 ASP A CA 1
ATOM 1436 C C . ASP A 1 187 ? 15.990 3.691 -22.562 1.00 79.00 187 ASP A C 1
ATOM 1438 O O . ASP A 1 187 ? 16.250 3.234 -23.675 1.00 79.00 187 ASP A O 1
ATOM 1442 N N . ILE A 1 188 ? 15.716 4.982 -22.375 1.00 75.88 188 ILE A N 1
ATOM 1443 C CA . ILE A 1 188 ? 15.653 5.947 -23.479 1.00 75.88 188 ILE A CA 1
ATOM 1444 C C . ILE A 1 188 ? 17.000 6.121 -24.194 1.00 75.88 188 ILE A C 1
ATOM 1446 O O . ILE A 1 188 ? 17.029 6.476 -25.371 1.00 75.88 188 ILE A O 1
ATOM 1450 N N . ASN A 1 189 ? 18.113 5.861 -23.503 1.00 78.81 189 ASN A N 1
ATOM 1451 C CA . ASN A 1 189 ? 19.449 6.076 -24.045 1.00 78.81 189 ASN A CA 1
ATOM 1452 C C . ASN A 1 189 ? 19.947 4.861 -24.828 1.00 78.81 189 ASN A C 1
ATOM 1454 O O . ASN A 1 189 ? 20.631 5.028 -25.837 1.00 78.81 189 ASN A O 1
ATOM 1458 N N . THR A 1 190 ? 19.624 3.645 -24.375 1.00 82.50 190 THR A N 1
ATOM 1459 C CA . THR A 1 190 ? 20.079 2.408 -25.036 1.00 82.50 190 THR A CA 1
ATOM 1460 C C . THR A 1 190 ? 19.023 1.785 -25.946 1.00 82.50 190 THR A C 1
ATOM 1462 O O . THR A 1 190 ? 19.362 0.994 -26.825 1.00 82.50 190 THR A O 1
ATOM 1465 N N . GLY A 1 191 ? 17.748 2.144 -25.771 1.00 82.12 191 GLY A N 1
ATOM 1466 C CA . GLY A 1 191 ? 16.617 1.483 -26.421 1.00 82.12 191 GLY A CA 1
ATOM 1467 C C . GLY A 1 191 ? 16.351 0.073 -25.883 1.00 82.12 191 GLY A C 1
ATOM 1468 O O . GLY A 1 191 ? 15.557 -0.663 -26.473 1.00 82.12 191 GLY A O 1
ATOM 1469 N N . ASP A 1 192 ? 17.014 -0.324 -24.792 1.00 83.38 192 ASP A N 1
ATOM 1470 C CA . ASP A 1 192 ? 16.792 -1.618 -24.159 1.00 83.38 192 ASP A CA 1
ATOM 1471 C C . ASP A 1 192 ? 15.394 -1.658 -23.565 1.00 83.38 192 ASP A C 1
ATOM 1473 O O . ASP A 1 192 ? 15.043 -0.818 -22.743 1.00 83.38 192 ASP A O 1
ATOM 1477 N N . LEU A 1 193 ? 14.618 -2.661 -23.958 1.00 83.94 193 LEU A N 1
ATOM 1478 C CA . LEU A 1 193 ? 13.330 -2.980 -23.359 1.00 83.94 193 LEU A CA 1
ATOM 1479 C C . LEU A 1 193 ? 13.530 -4.140 -22.387 1.00 83.94 193 LEU A C 1
ATOM 1481 O O . LEU A 1 193 ? 14.177 -5.112 -22.766 1.00 83.94 193 LEU A O 1
ATOM 1485 N N . TRP A 1 194 ? 12.937 -4.086 -21.201 1.00 86.38 194 TRP A N 1
ATOM 1486 C CA . TRP A 1 194 ? 12.754 -5.248 -20.329 1.00 86.38 194 TRP A CA 1
ATOM 1487 C C . TRP A 1 194 ? 11.300 -5.306 -19.868 1.00 86.38 194 TRP A C 1
ATOM 1489 O O . TRP A 1 194 ? 10.639 -4.280 -19.688 1.00 86.38 194 TRP A O 1
ATOM 1499 N N . LYS A 1 195 ? 10.766 -6.522 -19.760 1.00 89.94 195 LYS A N 1
ATOM 1500 C CA . LYS A 1 195 ? 9.345 -6.761 -19.517 1.00 89.94 195 LYS A CA 1
ATOM 1501 C C . LYS A 1 195 ? 9.200 -7.896 -18.522 1.00 89.94 195 LYS A C 1
ATOM 1503 O O . LYS A 1 195 ? 9.828 -8.941 -18.684 1.00 89.94 195 LYS A O 1
ATOM 1508 N N . TRP A 1 196 ? 8.355 -7.707 -17.522 1.00 92.12 196 TRP A N 1
ATOM 1509 C CA . TRP A 1 196 ? 8.065 -8.745 -16.549 1.00 92.12 196 TRP A CA 1
ATOM 1510 C C . TRP A 1 196 ? 6.583 -8.795 -16.215 1.00 92.12 196 TRP A C 1
ATOM 1512 O O . TRP A 1 196 ? 5.854 -7.822 -16.401 1.00 92.12 196 TRP A O 1
ATOM 1522 N N . SER A 1 197 ? 6.123 -9.956 -15.766 1.00 93.06 197 SER A N 1
ATOM 1523 C CA . SER A 1 197 ? 4.724 -10.185 -15.433 1.00 93.06 197 SER A CA 1
ATOM 1524 C C . SER A 1 197 ? 4.592 -10.970 -14.147 1.00 93.06 197 SER A C 1
ATOM 1526 O O . SER A 1 197 ? 5.344 -11.911 -13.912 1.00 93.06 197 SER A O 1
ATOM 1528 N N . TYR A 1 198 ? 3.566 -10.631 -13.381 1.00 94.50 198 TYR A N 1
ATOM 1529 C CA . TYR A 1 198 ? 3.058 -11.455 -12.294 1.00 94.50 198 TYR A CA 1
ATOM 1530 C C . TYR A 1 198 ? 1.693 -11.978 -12.699 1.00 94.50 198 TYR A C 1
ATOM 1532 O O . TYR A 1 198 ? 0.965 -11.306 -13.436 1.00 94.50 198 TYR A O 1
ATOM 1540 N N . GLY A 1 199 ? 1.324 -13.151 -12.212 1.00 94.81 199 GLY A N 1
ATOM 1541 C CA . GLY A 1 199 ? -0.021 -13.654 -12.414 1.00 94.81 199 GLY A CA 1
ATOM 1542 C C . GLY A 1 199 ? -0.383 -14.778 -11.469 1.00 94.81 199 GLY A C 1
ATOM 1543 O O . GLY A 1 199 ? 0.465 -15.345 -10.778 1.00 94.81 199 GLY A O 1
ATOM 1544 N N . ARG A 1 200 ? -1.682 -15.058 -11.434 1.00 94.56 200 ARG A N 1
ATOM 1545 C CA . ARG A 1 200 ? -2.283 -16.149 -10.675 1.00 94.56 200 ARG A CA 1
ATOM 1546 C C . ARG A 1 200 ? -3.391 -16.775 -11.496 1.00 94.56 200 ARG A C 1
ATOM 1548 O O . ARG A 1 200 ? -4.210 -16.060 -12.069 1.00 94.56 200 ARG A O 1
ATOM 1555 N N . GLU A 1 201 ? -3.412 -18.094 -11.561 1.00 94.12 201 GLU A N 1
ATOM 1556 C CA . GLU A 1 201 ? -4.276 -18.835 -12.476 1.00 94.12 201 GLU A CA 1
ATOM 1557 C C . GLU A 1 201 ? -4.672 -20.196 -11.897 1.00 94.12 201 GLU A C 1
ATOM 1559 O O . GLU A 1 201 ? -4.002 -20.734 -11.009 1.00 94.12 201 GLU A O 1
ATOM 1564 N N . ASN A 1 202 ? -5.756 -20.773 -12.424 1.00 92.44 202 ASN A N 1
ATOM 1565 C CA . ASN A 1 202 ? -6.101 -22.162 -12.138 1.00 92.44 202 ASN A CA 1
ATOM 1566 C C . ASN A 1 202 ? -5.279 -23.053 -13.067 1.00 92.44 202 ASN A C 1
ATOM 1568 O O . ASN A 1 202 ? -5.344 -22.905 -14.286 1.00 92.44 202 ASN A O 1
ATOM 1572 N N . TRP A 1 203 ? -4.490 -23.964 -12.510 1.00 89.00 203 TRP A N 1
ATOM 1573 C CA . TRP A 1 203 ? -3.648 -24.850 -13.314 1.00 89.00 203 TRP A CA 1
ATOM 1574 C C . TRP A 1 203 ? -4.313 -26.212 -13.578 1.00 89.00 203 TRP A C 1
ATOM 1576 O O . TRP A 1 203 ? -3.978 -26.890 -14.546 1.00 89.00 203 TRP A O 1
ATOM 1586 N N . CYS A 1 204 ? -5.280 -26.613 -12.747 1.00 89.00 204 CYS A N 1
ATOM 1587 C CA . CYS A 1 204 ? -5.945 -27.913 -12.852 1.00 89.00 204 CYS A CA 1
ATOM 1588 C C . CYS A 1 204 ? -6.968 -27.987 -13.991 1.00 89.00 204 CYS A C 1
ATOM 1590 O O . CYS A 1 204 ? -7.280 -29.084 -14.451 1.00 89.00 204 CYS A O 1
ATOM 1592 N N . THR A 1 205 ? -7.529 -26.854 -14.416 1.00 84.19 205 THR A N 1
ATOM 1593 C CA . THR A 1 205 ? -8.574 -26.813 -15.451 1.00 84.19 205 THR A CA 1
ATOM 1594 C C . THR A 1 205 ? -8.027 -26.965 -16.866 1.00 84.19 205 THR A C 1
ATOM 1596 O O . THR A 1 205 ? -8.756 -27.435 -17.737 1.00 84.19 205 THR A O 1
ATOM 1599 N N . ASP A 1 206 ? -6.760 -26.611 -17.087 1.00 81.62 206 ASP A N 1
ATOM 1600 C CA . ASP A 1 206 ? -6.107 -26.660 -18.396 1.00 81.62 206 ASP A CA 1
ATOM 1601 C C . ASP A 1 206 ? -4.615 -27.003 -18.248 1.00 81.62 206 ASP A C 1
ATOM 1603 O O . ASP A 1 206 ? -3.725 -26.153 -18.328 1.00 81.62 206 ASP A O 1
ATOM 1607 N N . GLN A 1 207 ? -4.331 -28.272 -17.942 1.00 83.25 207 GLN A N 1
ATOM 1608 C CA . GLN A 1 207 ? -2.955 -28.745 -17.799 1.00 83.25 207 GLN A CA 1
ATOM 1609 C C . GLN A 1 207 ? -2.247 -28.740 -19.161 1.00 83.25 207 GLN A C 1
ATOM 1611 O O . GLN A 1 207 ? -2.719 -29.346 -20.120 1.00 83.25 207 GLN A O 1
ATOM 1616 N N . GLY A 1 208 ? -1.081 -28.095 -19.229 1.00 82.94 208 GLY A N 1
ATOM 1617 C CA . GLY A 1 208 ? -0.317 -27.927 -20.470 1.00 82.94 208 GLY A CA 1
ATOM 1618 C C . GLY A 1 208 ? -0.514 -26.577 -21.160 1.00 82.94 208 GLY A C 1
ATOM 1619 O O . GLY A 1 208 ? 0.120 -26.334 -22.189 1.00 82.94 208 GLY A O 1
ATOM 1620 N N . LYS A 1 209 ? -1.325 -25.672 -20.594 1.00 87.00 209 LYS A N 1
ATOM 1621 C CA . LYS A 1 209 ? -1.345 -24.278 -21.043 1.00 87.00 209 LYS A CA 1
ATOM 1622 C C . LYS A 1 209 ? 0.010 -23.598 -20.838 1.00 87.00 209 LYS A C 1
ATOM 1624 O O . LYS A 1 209 ? 0.780 -23.953 -19.940 1.00 87.00 209 LYS A O 1
ATOM 1629 N N . LYS A 1 210 ? 0.279 -22.595 -21.677 1.00 89.50 210 LYS A N 1
ATOM 1630 C CA . LYS A 1 210 ? 1.457 -21.733 -21.559 1.00 89.50 210 LYS A CA 1
ATOM 1631 C C . LYS A 1 210 ? 1.167 -20.570 -20.617 1.00 89.50 210 LYS A C 1
ATOM 1633 O O . LYS A 1 210 ? 0.282 -19.763 -20.879 1.00 89.50 210 LYS A O 1
ATOM 1638 N N . PHE A 1 211 ? 1.976 -20.453 -19.578 1.00 91.06 211 PHE A N 1
ATOM 1639 C CA . PHE A 1 211 ? 2.039 -19.301 -18.692 1.00 91.06 211 PHE A CA 1
ATOM 1640 C C . PHE A 1 211 ? 3.019 -18.275 -19.257 1.00 91.06 211 PHE A C 1
ATOM 1642 O O . PHE A 1 211 ? 4.020 -18.634 -19.880 1.00 91.06 211 PHE A O 1
ATOM 1649 N N . CYS A 1 212 ? 2.744 -16.991 -19.031 1.00 87.12 212 CYS A N 1
ATOM 1650 C CA . CYS A 1 212 ? 3.611 -15.861 -19.395 1.00 87.12 212 CYS A CA 1
ATOM 1651 C C . CYS A 1 212 ? 3.845 -15.595 -20.887 1.00 87.12 212 CYS A C 1
ATOM 1653 O O . CYS A 1 212 ? 4.414 -14.557 -21.222 1.00 87.12 212 CYS A O 1
ATOM 1655 N N . GLY A 1 213 ? 3.325 -16.445 -21.772 1.00 74.50 213 GLY A N 1
ATOM 1656 C CA . GLY A 1 213 ? 3.217 -16.142 -23.193 1.00 74.50 213 GLY A CA 1
ATOM 1657 C C . GLY A 1 213 ? 2.212 -15.018 -23.404 1.00 74.50 213 GLY A C 1
ATOM 1658 O O . GLY A 1 213 ? 1.030 -15.161 -23.084 1.00 74.50 213 GLY A O 1
ATOM 1659 N N . GLY A 1 214 ? 2.670 -13.889 -23.944 1.00 58.41 214 GLY A N 1
ATOM 1660 C CA . GLY A 1 214 ? 1.755 -12.905 -24.500 1.00 58.41 214 GLY A CA 1
ATOM 1661 C C . GLY A 1 214 ? 0.817 -13.602 -25.492 1.00 58.41 214 GLY A C 1
ATOM 1662 O O . GLY A 1 214 ? 1.223 -14.399 -26.328 1.00 58.41 214 GLY A O 1
ATOM 1663 N N . SER A 1 215 ? -0.480 -13.359 -25.343 1.00 40.75 215 SER A N 1
ATOM 1664 C CA . SER A 1 215 ? -1.430 -13.444 -26.454 1.00 40.75 215 SER A CA 1
ATOM 1665 C C . SER A 1 215 ? -1.488 -14.766 -27.253 1.00 40.75 215 SER A C 1
ATOM 1667 O O . SER A 1 215 ? -1.224 -14.780 -28.450 1.00 40.75 215 SER A O 1
ATOM 1669 N N . SER A 1 216 ? -1.976 -15.863 -26.665 1.00 39.09 216 SER A N 1
ATOM 1670 C CA . SER A 1 216 ? -3.113 -16.607 -27.255 1.00 39.09 216 SER A CA 1
ATOM 1671 C C . SER A 1 216 ? -3.510 -17.840 -26.434 1.00 39.09 216 SER A C 1
ATOM 1673 O O . SER A 1 216 ? -2.999 -18.939 -26.631 1.00 39.09 216 SER A O 1
ATOM 1675 N N . HIS A 1 217 ? -4.563 -17.705 -25.625 1.00 40.81 217 HIS A N 1
ATOM 1676 C CA . HIS A 1 217 ? -5.465 -18.824 -25.319 1.00 40.81 217 HIS A CA 1
ATOM 1677 C C . HIS A 1 217 ? -6.204 -19.231 -26.614 1.00 40.81 217 HIS A C 1
ATOM 1679 O O . HIS A 1 217 ? -7.402 -19.008 -26.757 1.00 40.81 217 HIS A O 1
ATOM 1685 N N . SER A 1 218 ? -5.486 -19.745 -27.623 1.00 35.53 218 SER A N 1
ATOM 1686 C CA . SER A 1 218 ? -6.080 -20.266 -28.871 1.00 35.53 218 SER A CA 1
ATOM 1687 C C . SER A 1 218 ? -5.817 -21.754 -29.112 1.00 35.53 218 SER A C 1
ATOM 1689 O O . SER A 1 218 ? -6.255 -22.307 -30.119 1.00 35.53 218 SER A O 1
ATOM 1691 N N . GLY A 1 219 ? -5.172 -22.449 -28.179 1.00 37.50 219 GLY A N 1
ATOM 1692 C CA . GLY A 1 219 ? -4.977 -23.890 -28.277 1.00 37.50 219 GLY A CA 1
ATOM 1693 C C . GLY A 1 219 ? -6.055 -24.655 -27.521 1.00 37.50 219 GLY A C 1
ATOM 1694 O O . GLY A 1 219 ? -5.757 -25.056 -26.415 1.00 37.50 219 GLY A O 1
ATOM 1695 N N . TYR A 1 220 ? -7.269 -24.799 -28.086 1.00 35.97 220 TYR A N 1
ATOM 1696 C CA . TYR A 1 220 ? -8.219 -25.942 -27.923 1.00 35.97 220 TYR A CA 1
ATOM 1697 C C . TYR A 1 220 ? -9.712 -25.652 -28.233 1.00 35.97 220 TYR A C 1
ATOM 1699 O O . TYR A 1 220 ? -10.590 -26.434 -27.870 1.00 35.97 220 TYR A O 1
ATOM 1707 N N . ARG A 1 221 ? -10.056 -24.596 -28.988 1.00 33.81 221 ARG A N 1
ATOM 1708 C CA . ARG A 1 221 ? -11.400 -24.466 -29.604 1.00 33.81 221 ARG A CA 1
ATOM 1709 C C . ARG A 1 221 ? -11.362 -23.979 -31.057 1.00 33.81 221 ARG A C 1
ATOM 1711 O O . ARG A 1 221 ? -12.004 -23.001 -31.419 1.00 33.81 221 ARG A O 1
ATOM 1718 N N . GLN A 1 222 ? -10.677 -24.708 -31.936 1.00 31.34 222 GLN A N 1
ATOM 1719 C CA . GLN A 1 222 ? -11.149 -24.797 -33.321 1.00 31.34 222 GLN A CA 1
ATOM 1720 C C . GLN A 1 222 ? -12.196 -25.902 -33.368 1.00 31.34 222 GLN A C 1
ATOM 1722 O O . GLN A 1 222 ? -11.837 -27.070 -33.373 1.00 31.34 222 GLN A O 1
ATOM 1727 N N . LEU A 1 223 ? -13.470 -25.509 -33.307 1.00 36.47 223 LEU A N 1
ATOM 1728 C CA . LEU A 1 223 ? -14.641 -26.134 -33.937 1.00 36.47 223 LEU A CA 1
ATOM 1729 C C . LEU A 1 223 ? -15.893 -25.504 -33.308 1.00 36.47 223 LEU A C 1
ATOM 1731 O O . LEU A 1 223 ? -16.433 -26.027 -32.340 1.00 36.47 223 LEU A O 1
ATOM 1735 N N . LEU A 1 224 ? -16.324 -24.356 -33.841 1.00 33.88 224 LEU A N 1
ATOM 1736 C CA . LEU A 1 224 ? -17.715 -24.074 -34.227 1.00 33.88 224 LEU A CA 1
ATOM 1737 C C . LEU A 1 224 ? -17.856 -22.605 -34.652 1.00 33.88 224 LEU A C 1
ATOM 1739 O O . LEU A 1 224 ? -17.659 -21.677 -33.875 1.00 33.88 224 LEU A O 1
ATOM 1743 N N . ASN A 1 225 ? -18.210 -22.439 -35.926 1.00 29.67 225 ASN A N 1
ATOM 1744 C CA . ASN A 1 225 ? -18.768 -21.231 -36.521 1.00 29.67 225 ASN A CA 1
ATOM 1745 C C . ASN A 1 225 ? -19.922 -20.667 -35.675 1.00 29.67 225 ASN A C 1
ATOM 1747 O O . ASN A 1 225 ? -20.784 -21.438 -35.259 1.00 29.67 225 ASN A O 1
ATOM 1751 N N . LEU A 1 226 ? -20.038 -19.339 -35.583 1.00 31.44 226 LEU A N 1
ATOM 1752 C CA . LEU A 1 226 ? -21.116 -18.607 -36.263 1.00 31.44 226 LEU A CA 1
ATOM 1753 C C . LEU A 1 226 ? -20.947 -17.086 -36.134 1.00 31.44 226 LEU A C 1
ATOM 1755 O O . LEU A 1 226 ? -20.562 -16.545 -35.105 1.00 31.44 226 LEU A O 1
ATOM 1759 N N . GLN A 1 227 ? -21.238 -16.445 -37.260 1.00 35.19 227 GLN A N 1
ATOM 1760 C CA . GLN A 1 227 ? -21.267 -15.017 -37.542 1.00 35.19 227 GLN A CA 1
ATOM 1761 C C . GLN A 1 227 ? -22.200 -14.253 -36.594 1.00 35.19 227 GLN A C 1
ATOM 1763 O O . GLN A 1 227 ? -23.312 -14.716 -36.345 1.00 35.19 227 GLN A O 1
ATOM 1768 N N . TYR A 1 228 ? -21.840 -13.024 -36.212 1.00 29.56 228 TYR A N 1
ATOM 1769 C CA . TYR A 1 228 ? -22.855 -11.991 -35.993 1.00 29.56 228 TYR A CA 1
ATOM 1770 C C . TYR A 1 228 ? -22.305 -10.585 -36.267 1.00 29.56 228 TYR A C 1
ATOM 1772 O O . TYR A 1 228 ? -21.298 -10.172 -35.696 1.00 29.56 228 TYR A O 1
ATOM 1780 N N . GLN A 1 229 ? -22.955 -9.897 -37.209 1.00 30.73 229 GLN A N 1
ATOM 1781 C CA . GLN A 1 229 ? -22.652 -8.546 -37.675 1.00 30.73 229 GLN A CA 1
ATOM 1782 C C . GLN A 1 229 ? -23.181 -7.476 -36.709 1.00 30.73 229 GLN A C 1
ATOM 1784 O O . GLN A 1 229 ? -24.320 -7.546 -36.256 1.00 30.73 229 GLN A O 1
ATOM 1789 N N . ASP A 1 230 ? -22.330 -6.484 -36.454 1.00 30.61 230 ASP A N 1
ATOM 1790 C CA . ASP A 1 230 ? -22.547 -5.044 -36.664 1.00 30.61 230 ASP A CA 1
ATOM 1791 C C . ASP A 1 230 ? -24.003 -4.547 -36.796 1.00 30.61 230 ASP A C 1
ATOM 1793 O O . ASP A 1 230 ? -24.647 -4.839 -37.802 1.00 30.61 230 ASP A O 1
ATOM 1797 N N . GLN A 1 231 ? -24.469 -3.723 -35.842 1.00 32.22 231 GLN A N 1
ATOM 1798 C CA . GLN A 1 231 ? -25.319 -2.551 -36.112 1.00 32.22 231 GLN A CA 1
ATOM 1799 C C . GLN A 1 231 ? -25.140 -1.464 -35.041 1.00 32.22 231 GLN A C 1
ATOM 1801 O O . GLN A 1 231 ? -25.283 -1.684 -33.840 1.00 32.22 231 GLN A O 1
ATOM 1806 N N . SER A 1 232 ? -24.865 -0.262 -35.535 1.00 31.66 232 SER A N 1
ATOM 1807 C CA . SER A 1 232 ? -24.764 1.015 -34.839 1.00 31.66 232 SER A CA 1
ATOM 1808 C C . SER A 1 232 ? -26.147 1.660 -34.670 1.00 31.66 232 SER A C 1
ATOM 1810 O O . SER A 1 232 ? -26.937 1.706 -35.610 1.00 31.66 232 SER A O 1
ATOM 1812 N N . PHE A 1 233 ? -26.423 2.223 -33.489 1.00 31.95 233 PHE A N 1
ATOM 1813 C CA . PHE A 1 233 ? -27.576 3.096 -33.249 1.00 31.95 233 PHE A CA 1
ATOM 1814 C C . PHE A 1 233 ? -27.105 4.473 -32.767 1.00 31.95 233 PHE A C 1
ATOM 1816 O O . PHE A 1 233 ? -26.503 4.609 -31.706 1.00 31.95 233 PHE A O 1
ATOM 1823 N N . ASN A 1 234 ? -27.409 5.493 -33.572 1.00 30.77 234 ASN A N 1
ATOM 1824 C CA . ASN A 1 234 ? -27.343 6.904 -33.203 1.00 30.77 234 ASN A CA 1
ATOM 1825 C C . ASN A 1 234 ? -28.515 7.241 -32.271 1.00 30.77 234 ASN A C 1
ATOM 1827 O O . ASN A 1 234 ? -29.665 6.997 -32.638 1.00 30.77 234 ASN A O 1
ATOM 1831 N N . LEU A 1 235 ? -28.245 7.870 -31.125 1.00 32.56 235 LEU A N 1
ATOM 1832 C CA . LEU A 1 235 ? -29.275 8.508 -30.305 1.00 32.56 235 LEU A CA 1
ATOM 1833 C C . LEU A 1 235 ? -28.954 9.999 -30.151 1.00 32.56 235 LEU A C 1
ATOM 1835 O O . LEU A 1 235 ? -28.040 10.394 -29.433 1.00 32.56 235 LEU A O 1
ATOM 1839 N N . ILE A 1 236 ? -29.720 10.814 -30.873 1.00 32.97 236 ILE A N 1
ATOM 1840 C CA . ILE A 1 236 ? -29.802 12.266 -30.724 1.00 32.97 236 ILE A CA 1
ATOM 1841 C C . ILE A 1 236 ? -30.777 12.526 -29.571 1.00 32.97 236 ILE A C 1
ATOM 1843 O O . ILE A 1 236 ? -31.949 12.170 -29.686 1.00 32.97 236 ILE A O 1
ATOM 1847 N N . ILE A 1 237 ? -30.315 13.139 -28.478 1.00 36.06 237 ILE A N 1
ATOM 1848 C CA . ILE A 1 237 ? -31.197 13.723 -27.460 1.00 36.06 237 ILE A CA 1
ATOM 1849 C C . ILE A 1 237 ? -30.970 15.233 -27.431 1.00 36.06 237 ILE A C 1
ATOM 1851 O O . ILE A 1 237 ? -29.893 15.732 -27.113 1.00 36.06 237 ILE A O 1
ATOM 1855 N N . ASP A 1 238 ? -32.040 15.920 -27.807 1.00 32.31 238 ASP A N 1
ATOM 1856 C CA . ASP A 1 238 ? -32.279 17.353 -27.758 1.00 32.31 238 ASP A CA 1
ATOM 1857 C C . ASP A 1 238 ? -32.489 17.767 -26.288 1.00 32.31 238 ASP A C 1
ATOM 1859 O O . ASP A 1 238 ? -33.425 17.297 -25.638 1.00 32.31 238 ASP A O 1
ATOM 1863 N N . VAL A 1 239 ? -31.615 18.613 -25.733 1.00 31.30 239 VAL A N 1
ATOM 1864 C CA . VAL A 1 239 ? -31.816 19.227 -24.410 1.00 31.30 239 VAL A CA 1
ATOM 1865 C C . VAL A 1 239 ? -31.802 20.733 -24.581 1.00 31.30 239 VAL A C 1
ATOM 1867 O O . VAL A 1 239 ? -30.757 21.379 -24.665 1.00 31.30 239 VAL A O 1
ATOM 1870 N N . LYS A 1 240 ? -33.003 21.303 -24.605 1.00 30.62 240 LYS A N 1
ATOM 1871 C CA . LYS A 1 240 ? -33.227 22.733 -24.455 1.00 30.62 240 LYS A CA 1
ATOM 1872 C C . LYS A 1 240 ? -33.936 22.977 -23.130 1.00 30.62 240 LYS A C 1
ATOM 1874 O O . LYS A 1 240 ? -34.936 22.332 -22.837 1.00 30.62 240 LYS A O 1
ATOM 1879 N N . MET A 1 241 ? -33.474 24.030 -22.456 1.00 29.72 241 MET A N 1
ATOM 1880 C CA . MET A 1 241 ? -34.240 24.868 -21.530 1.00 29.72 241 MET A CA 1
ATOM 1881 C C . MET A 1 241 ? -34.252 24.425 -20.055 1.00 29.72 241 MET A C 1
ATOM 1883 O O . MET A 1 241 ? -35.099 23.660 -19.623 1.00 29.72 241 MET A O 1
ATOM 1887 N N . HIS A 1 242 ? -33.371 25.028 -19.252 1.00 30.36 242 HIS A N 1
ATOM 1888 C CA . HIS A 1 242 ? -33.809 26.020 -18.264 1.00 30.36 242 HIS A CA 1
ATOM 1889 C C . HIS A 1 242 ? -32.617 26.837 -17.753 1.00 30.36 242 HIS A C 1
ATOM 1891 O O . HIS A 1 242 ? -31.744 26.354 -17.043 1.00 30.36 242 HIS A O 1
ATOM 1897 N N . LEU A 1 243 ? -32.607 28.106 -18.154 1.00 33.00 243 LEU A N 1
ATOM 1898 C CA . LEU A 1 243 ? -31.679 29.140 -17.732 1.00 33.00 243 LEU A CA 1
ATOM 1899 C C . LEU A 1 243 ? -32.524 30.177 -16.988 1.00 33.00 243 LEU A C 1
ATOM 1901 O O . LEU A 1 243 ? -33.271 30.883 -17.653 1.00 33.00 243 LEU A O 1
ATOM 1905 N N . THR A 1 244 ? -32.455 30.232 -15.654 1.00 37.03 244 THR A N 1
ATOM 1906 C CA . THR A 1 244 ? -32.747 31.442 -14.855 1.00 37.03 244 THR A CA 1
ATOM 1907 C C . THR A 1 244 ? -32.487 31.206 -13.366 1.00 37.03 244 THR A C 1
ATOM 1909 O O . THR A 1 244 ? -32.998 30.245 -12.801 1.00 37.03 244 THR A O 1
ATOM 1912 N N . SER A 1 245 ? -31.797 32.180 -12.761 1.00 36.22 245 SER A N 1
ATOM 1913 C CA . SER A 1 245 ? -31.680 32.479 -11.322 1.00 36.22 245 SER A CA 1
ATOM 1914 C C . SER A 1 245 ? -30.554 31.804 -10.535 1.00 36.22 245 SER A C 1
ATOM 1916 O O . SER A 1 245 ? -30.794 30.870 -9.781 1.00 36.22 245 SER A O 1
ATOM 1918 N N . ILE A 1 246 ? -29.354 32.397 -10.579 1.00 37.53 246 ILE A N 1
ATOM 1919 C CA . ILE A 1 246 ? -28.474 32.443 -9.401 1.00 37.53 246 ILE A CA 1
ATOM 1920 C C . ILE A 1 246 ? -28.086 33.905 -9.162 1.00 37.53 246 ILE A C 1
ATOM 1922 O O . ILE A 1 246 ? -27.430 34.550 -9.978 1.00 37.53 246 ILE A O 1
ATOM 1926 N N . LEU A 1 247 ? -28.612 34.423 -8.055 1.00 35.91 247 LEU A N 1
ATOM 1927 C CA . LEU A 1 247 ? -28.399 35.753 -7.507 1.00 35.91 247 LEU A CA 1
ATOM 1928 C C . LEU A 1 247 ? -27.064 35.757 -6.742 1.00 35.91 247 LEU A C 1
ATOM 1930 O O . LEU A 1 247 ? -26.764 34.807 -6.025 1.00 35.91 247 LEU A O 1
ATOM 1934 N N . LEU A 1 248 ? -26.284 36.827 -6.898 1.00 42.62 248 LEU A N 1
ATOM 1935 C CA . LEU A 1 248 ? -25.016 37.055 -6.206 1.00 42.62 248 LEU A CA 1
ATOM 1936 C C . LEU A 1 248 ? -25.164 37.058 -4.674 1.00 42.62 248 LEU A C 1
ATOM 1938 O O . LEU A 1 248 ? -25.870 37.902 -4.124 1.00 42.62 248 LEU A O 1
ATOM 1942 N N . THR A 1 249 ? -24.353 36.246 -3.999 1.00 37.31 249 THR A N 1
ATOM 1943 C CA . THR A 1 249 ? -23.832 36.529 -2.653 1.00 37.31 249 THR A CA 1
ATOM 1944 C C . THR A 1 249 ? -22.312 36.556 -2.732 1.00 37.31 249 THR A C 1
ATOM 1946 O O . THR A 1 249 ? -21.660 35.517 -2.760 1.00 37.31 249 THR A O 1
ATOM 1949 N N . ILE A 1 250 ? -21.752 37.766 -2.807 1.00 38.03 250 ILE A N 1
ATOM 1950 C CA . ILE A 1 250 ? -20.326 38.013 -2.579 1.00 38.03 250 ILE A CA 1
ATOM 1951 C C . ILE A 1 250 ? -20.142 38.022 -1.062 1.00 38.03 250 ILE A C 1
ATOM 1953 O O . ILE A 1 250 ? -20.308 39.053 -0.412 1.00 38.03 250 ILE A O 1
ATOM 1957 N N . SER A 1 251 ? -19.851 36.854 -0.499 1.00 40.31 251 SER A N 1
ATOM 1958 C CA . SER A 1 251 ? -19.227 36.757 0.815 1.00 40.31 251 SER A CA 1
ATOM 1959 C C . SER A 1 251 ? -17.733 36.951 0.599 1.00 40.31 251 SER A C 1
ATOM 1961 O O . SER A 1 251 ? -17.109 36.190 -0.138 1.00 40.31 251 SER A O 1
ATOM 1963 N N . ALA A 1 252 ? -17.166 37.999 1.190 1.00 39.41 252 ALA A N 1
ATOM 1964 C CA . ALA A 1 252 ? -15.724 38.168 1.264 1.00 39.41 252 ALA A CA 1
ATOM 1965 C C . ALA A 1 252 ? -15.148 37.008 2.092 1.00 39.41 252 ALA A C 1
ATOM 1967 O O . ALA A 1 252 ? -15.161 37.051 3.320 1.00 39.41 252 ALA A O 1
ATOM 1968 N N . LEU A 1 253 ? -14.705 35.949 1.410 1.00 34.75 253 LEU A N 1
ATOM 1969 C CA . LEU A 1 253 ? -13.915 34.875 1.995 1.00 34.75 253 LEU A CA 1
ATOM 1970 C C . LEU A 1 253 ? -12.534 35.459 2.299 1.00 34.75 253 LEU A C 1
ATOM 1972 O O . LEU A 1 253 ? -11.680 35.583 1.423 1.00 34.75 253 LEU A O 1
ATOM 1976 N N . THR A 1 254 ? -12.299 35.839 3.549 1.00 36.81 254 THR A N 1
ATOM 1977 C CA . THR A 1 254 ? -10.946 35.735 4.085 1.00 36.81 254 THR A CA 1
ATOM 1978 C C . THR A 1 254 ? -10.676 34.241 4.210 1.00 36.81 254 THR A C 1
ATOM 1980 O O . THR A 1 254 ? -11.057 33.638 5.210 1.00 36.81 254 THR A O 1
ATOM 1983 N N . ALA A 1 255 ? -10.122 33.631 3.159 1.00 40.12 255 ALA A N 1
ATOM 1984 C CA . ALA A 1 255 ? -9.619 32.266 3.220 1.00 40.12 255 ALA A CA 1
ATOM 1985 C C . ALA A 1 255 ? -8.491 32.253 4.259 1.00 40.12 255 ALA A C 1
ATOM 1987 O O . ALA A 1 255 ? -7.370 32.687 3.996 1.00 40.12 255 ALA A O 1
ATOM 1988 N N . GLN A 1 256 ? -8.824 31.870 5.490 1.00 45.16 256 GLN A N 1
ATOM 1989 C CA . GLN A 1 256 ? -7.817 31.460 6.451 1.00 45.16 256 GLN A CA 1
ATOM 1990 C C . GLN A 1 256 ? -7.244 30.163 5.894 1.00 45.16 256 GLN A C 1
ATOM 1992 O O . GLN A 1 256 ? -7.977 29.193 5.727 1.00 45.16 256 GLN A O 1
ATOM 1997 N N . ILE A 1 257 ? -5.959 30.182 5.542 1.00 51.47 257 ILE A N 1
ATOM 1998 C CA . ILE A 1 257 ? -5.223 28.984 5.146 1.00 51.47 257 ILE A CA 1
ATOM 1999 C C . ILE A 1 257 ? -5.161 28.113 6.403 1.00 51.47 257 ILE A C 1
ATOM 2001 O O . ILE A 1 257 ? -4.327 28.338 7.282 1.00 51.47 257 ILE A O 1
ATOM 2005 N N . ALA A 1 258 ? -6.118 27.204 6.557 1.00 52.62 258 ALA A N 1
ATOM 2006 C CA . ALA A 1 258 ? -6.101 26.238 7.638 1.00 52.62 258 ALA A CA 1
ATOM 2007 C C . ALA A 1 258 ? -4.952 25.260 7.353 1.00 52.62 258 ALA A C 1
ATOM 2009 O O . ALA A 1 258 ? -4.981 24.532 6.369 1.00 52.62 258 ALA A O 1
ATOM 2010 N N . LEU A 1 259 ? -3.904 25.287 8.183 1.00 66.56 259 LEU A N 1
ATOM 2011 C CA . LEU A 1 259 ? -2.745 24.383 8.082 1.00 66.56 259 LEU A CA 1
ATOM 2012 C C . LEU A 1 259 ? -2.995 23.006 8.728 1.00 66.56 259 LEU A C 1
ATOM 2014 O O . LEU A 1 259 ? -2.071 22.218 8.896 1.00 66.56 259 LEU A O 1
ATOM 2018 N N . GLY A 1 260 ? -4.236 22.713 9.093 1.00 78.19 260 GLY A N 1
ATOM 2019 C CA . GLY A 1 260 ? -4.656 21.414 9.598 1.00 78.19 260 GLY A CA 1
ATOM 2020 C C . GLY A 1 260 ? -6.143 21.208 9.340 1.00 78.19 260 GLY A C 1
ATOM 2021 O O . GLY A 1 260 ? -6.775 22.075 8.734 1.00 78.19 260 GLY A O 1
ATOM 2022 N N . PHE A 1 261 ? -6.678 20.066 9.764 1.00 87.06 261 PHE A N 1
ATOM 2023 C CA . PHE A 1 261 ? -7.970 19.564 9.298 1.00 87.06 261 PHE A CA 1
ATOM 2024 C C . PHE A 1 261 ? -8.986 19.327 10.414 1.00 87.06 261 PHE A C 1
ATOM 2026 O O . PHE A 1 261 ? -8.625 19.128 11.574 1.00 87.06 261 PHE A O 1
ATOM 2033 N N . VAL A 1 262 ? -10.266 19.292 10.056 1.00 90.19 262 VAL A N 1
ATOM 2034 C CA . VAL A 1 262 ? -11.391 19.004 10.943 1.00 90.19 262 VAL A CA 1
ATOM 2035 C C . VAL A 1 262 ? -12.034 17.686 10.528 1.00 90.19 262 VAL A C 1
ATOM 2037 O O . VAL A 1 262 ? -12.595 17.548 9.448 1.00 90.19 262 VAL A O 1
ATOM 2040 N N . ILE A 1 263 ? -12.020 16.696 11.419 1.00 90.12 263 ILE A N 1
ATOM 2041 C CA . ILE A 1 263 ? -12.695 15.421 11.143 1.00 90.12 263 ILE A CA 1
ATOM 2042 C C . ILE A 1 263 ? -14.218 15.644 11.161 1.00 90.12 263 ILE A C 1
ATOM 2044 O O . ILE A 1 263 ? -14.735 16.128 12.175 1.00 90.12 263 ILE A O 1
ATOM 2048 N N . PRO A 1 264 ? -14.955 15.272 10.091 1.00 89.81 264 PRO A N 1
ATOM 2049 C CA . PRO A 1 264 ? -16.405 15.412 10.038 1.00 89.81 264 PRO A CA 1
ATOM 2050 C C . PRO A 1 264 ? -17.101 14.707 11.199 1.00 89.81 264 PRO A C 1
ATOM 2052 O O . PRO A 1 264 ? -16.623 13.694 11.711 1.00 89.81 264 PRO A O 1
ATOM 2055 N N . ASP A 1 265 ? -18.268 15.213 11.595 1.00 86.56 265 ASP A N 1
ATOM 2056 C CA . ASP A 1 265 ? -19.109 14.537 12.579 1.00 86.56 265 ASP A CA 1
ATOM 2057 C C . ASP A 1 265 ? -19.522 13.140 12.097 1.00 86.56 265 ASP A C 1
ATOM 2059 O O . ASP A 1 265 ? -19.896 12.953 10.940 1.00 86.56 265 ASP A O 1
ATOM 2063 N N . ALA A 1 266 ? -19.509 12.177 13.024 1.00 86.25 266 ALA A N 1
ATOM 2064 C CA . ALA A 1 266 ? -19.866 10.781 12.765 1.00 86.25 266 ALA A CA 1
ATOM 2065 C C . ALA A 1 266 ? -19.012 10.124 11.663 1.00 86.25 266 ALA A C 1
ATOM 2067 O O . ALA A 1 266 ? -19.503 9.282 10.911 1.00 86.25 266 ALA A O 1
ATOM 2068 N N . GLN A 1 267 ? -17.730 10.495 11.575 1.00 92.62 267 GLN A N 1
ATOM 2069 C CA . GLN A 1 267 ? -16.780 9.792 10.723 1.00 92.62 267 GLN A CA 1
ATOM 2070 C C . GLN A 1 267 ? -16.654 8.335 11.186 1.00 92.62 267 GLN A C 1
ATOM 2072 O O . GLN A 1 267 ? -16.327 8.068 12.342 1.00 92.62 267 GLN A O 1
ATOM 2077 N N . GLU A 1 268 ? -16.910 7.395 10.278 1.00 93.88 268 GLU A N 1
ATOM 2078 C CA . GLU A 1 268 ? -16.814 5.964 10.575 1.00 93.88 268 GLU A CA 1
ATOM 2079 C C . GLU A 1 268 ? -15.375 5.560 10.950 1.00 93.88 268 GLU A C 1
ATOM 2081 O O . GLU A 1 268 ? -14.420 6.106 10.378 1.00 93.88 268 GLU A O 1
ATOM 2086 N N . PRO A 1 269 ? -15.186 4.569 11.840 1.00 96.00 269 PRO A N 1
ATOM 2087 C CA . PRO A 1 269 ? -13.866 4.043 12.165 1.00 96.00 269 PRO A CA 1
ATOM 2088 C C . PRO A 1 269 ? -13.075 3.593 10.924 1.00 96.00 269 PRO A C 1
ATOM 2090 O O . PRO A 1 269 ? -13.599 2.934 10.017 1.00 96.00 269 PRO A O 1
ATOM 2093 N N . GLY A 1 270 ? -11.791 3.939 10.872 1.00 94.94 270 GLY A N 1
ATOM 2094 C CA . GLY A 1 270 ? -10.931 3.617 9.734 1.00 94.94 270 GLY A CA 1
ATOM 2095 C C . GLY A 1 270 ? -9.703 4.507 9.624 1.00 94.94 270 GLY A C 1
ATOM 2096 O O . GLY A 1 270 ? -9.446 5.349 10.483 1.00 94.94 270 GLY A O 1
ATOM 2097 N N . VAL A 1 271 ? -8.962 4.315 8.536 1.00 95.62 271 VAL A N 1
ATOM 2098 C CA . VAL A 1 271 ? -7.777 5.096 8.170 1.00 95.62 271 VAL A CA 1
ATOM 2099 C C . VAL A 1 271 ? -8.117 6.005 6.997 1.00 95.62 271 VAL A C 1
ATOM 2101 O O . VAL A 1 271 ? -8.753 5.577 6.030 1.00 95.62 271 VAL A O 1
ATOM 2104 N N . TYR A 1 272 ? -7.688 7.258 7.077 1.00 96.00 272 TYR A N 1
ATOM 2105 C CA . TYR A 1 272 ? -8.045 8.318 6.150 1.00 96.00 272 TYR A CA 1
ATOM 2106 C C . TYR A 1 272 ? -6.818 9.135 5.750 1.00 96.00 272 TYR A C 1
ATOM 2108 O O . TYR A 1 272 ? -5.944 9.409 6.570 1.00 96.00 272 TYR A O 1
ATOM 2116 N N . ALA A 1 273 ? -6.794 9.565 4.493 1.00 94.00 273 ALA A N 1
ATOM 2117 C CA . ALA A 1 273 ? -5.976 10.676 4.034 1.00 94.00 273 ALA A CA 1
ATOM 2118 C C . ALA A 1 273 ? -6.838 11.940 3.963 1.00 94.00 273 ALA A C 1
ATOM 2120 O O . ALA A 1 273 ? -8.006 11.875 3.575 1.00 94.00 273 ALA A O 1
ATOM 2121 N N . VAL A 1 274 ? -6.257 13.086 4.303 1.00 93.56 274 VAL A N 1
ATOM 2122 C CA . VAL A 1 274 ? -6.893 14.397 4.175 1.00 93.56 274 VAL A CA 1
ATOM 2123 C C . VAL A 1 274 ? -6.093 15.238 3.214 1.00 93.56 274 VAL A C 1
ATOM 2125 O O . VAL A 1 274 ? -4.943 15.547 3.506 1.00 93.56 274 VAL A O 1
ATOM 2128 N N . HIS A 1 275 ? -6.707 15.628 2.104 1.00 88.81 275 HIS A N 1
ATOM 2129 C CA . HIS A 1 275 ? -6.149 16.627 1.204 1.00 88.81 275 HIS A CA 1
ATOM 2130 C C . HIS A 1 275 ? -6.731 17.994 1.557 1.00 88.81 275 HIS A C 1
ATOM 2132 O O . HIS A 1 275 ? -7.945 18.188 1.453 1.00 88.81 275 HIS A O 1
ATOM 2138 N N . VAL A 1 276 ? -5.874 18.920 1.979 1.00 83.06 276 VAL A N 1
ATOM 2139 C CA . VAL A 1 276 ? -6.250 20.322 2.187 1.00 83.06 276 VAL A CA 1
ATOM 2140 C C . VAL A 1 276 ? -5.973 21.073 0.889 1.00 83.06 276 VAL A C 1
ATOM 2142 O O . VAL A 1 276 ? -4.822 21.212 0.478 1.00 83.06 276 VAL A O 1
ATOM 2145 N N . LEU A 1 277 ? -7.037 21.507 0.221 1.00 80.62 277 LEU A N 1
ATOM 2146 C CA . LEU A 1 277 ? -6.974 22.220 -1.051 1.00 80.62 277 LEU A CA 1
ATOM 2147 C C . LEU A 1 277 ? -6.543 23.681 -0.859 1.00 80.62 277 LEU A C 1
ATOM 2149 O O . LEU A 1 277 ? -6.644 24.243 0.231 1.00 80.62 277 LEU A O 1
ATOM 2153 N N . ASP A 1 278 ? -6.122 24.330 -1.948 1.00 78.88 278 ASP A N 1
ATOM 2154 C CA . ASP A 1 278 ? -5.673 25.734 -1.947 1.00 78.88 278 ASP A CA 1
ATOM 2155 C C . ASP A 1 278 ? -6.740 26.727 -1.445 1.00 78.88 278 ASP A C 1
ATOM 2157 O O . ASP A 1 278 ? -6.412 27.817 -0.973 1.00 78.88 278 ASP A O 1
ATOM 2161 N N . ASP A 1 279 ? -8.025 26.374 -1.551 1.00 77.31 279 ASP A N 1
ATOM 2162 C CA . ASP A 1 279 ? -9.146 27.172 -1.041 1.00 77.31 279 ASP A CA 1
ATOM 2163 C C . ASP A 1 279 ? -9.450 26.922 0.449 1.00 77.31 279 ASP A C 1
ATOM 2165 O O . ASP A 1 279 ? -10.383 27.514 0.998 1.00 77.31 279 ASP A O 1
ATOM 2169 N N . GLY A 1 280 ? -8.652 26.071 1.101 1.00 76.56 280 GLY A N 1
ATOM 2170 C CA . GLY A 1 280 ? -8.806 25.647 2.489 1.00 76.56 280 GLY A CA 1
ATOM 2171 C C . GLY A 1 280 ? -9.858 24.559 2.693 1.00 76.56 280 GLY A C 1
ATOM 2172 O O . GLY A 1 280 ? -10.138 24.215 3.838 1.00 76.56 280 GLY A O 1
ATOM 2173 N N . THR A 1 281 ? -10.471 24.028 1.628 1.00 83.31 281 THR A N 1
ATOM 2174 C CA . THR A 1 281 ? -11.419 22.917 1.761 1.00 83.31 281 THR A CA 1
ATOM 2175 C C . THR A 1 281 ? -10.700 21.591 1.974 1.00 83.31 281 THR A C 1
ATOM 2177 O O . THR A 1 281 ? -9.611 21.348 1.455 1.00 83.31 281 THR A O 1
ATOM 2180 N N . GLU A 1 282 ? -11.330 20.716 2.750 1.00 88.19 282 GLU A N 1
ATOM 2181 C CA . GLU A 1 282 ? -10.755 19.443 3.173 1.00 88.19 282 GLU A CA 1
ATOM 2182 C C . GLU A 1 282 ? -11.463 18.284 2.465 1.00 88.19 282 GLU A C 1
ATOM 2184 O O . GLU A 1 282 ? -12.696 18.203 2.437 1.00 88.19 282 GLU A O 1
ATOM 2189 N N . GLN A 1 283 ? -10.687 17.363 1.895 1.00 87.94 283 GLN A N 1
ATOM 2190 C CA . GLN A 1 283 ? -11.195 16.122 1.313 1.00 87.94 283 GLN A CA 1
ATOM 2191 C C . GLN A 1 283 ? -10.692 14.925 2.111 1.00 87.94 283 GLN A C 1
ATOM 2193 O O . GLN A 1 283 ? -9.508 14.595 2.068 1.00 87.94 283 GLN A O 1
ATOM 2198 N N . HIS A 1 284 ? -11.611 14.259 2.809 1.00 92.50 284 HIS A N 1
ATOM 2199 C CA . HIS A 1 284 ? -11.334 13.057 3.590 1.00 92.50 284 HIS A CA 1
ATOM 2200 C C . HIS A 1 284 ? -11.556 11.822 2.721 1.00 92.50 284 HIS A C 1
ATOM 2202 O O . HIS A 1 284 ? -12.671 11.548 2.273 1.00 92.50 284 HIS A O 1
ATOM 2208 N N . ILE A 1 285 ? -10.489 11.068 2.485 1.00 90.94 285 ILE A N 1
ATOM 2209 C CA . ILE A 1 285 ? -10.486 9.879 1.637 1.00 90.94 285 ILE A CA 1
ATOM 2210 C C . ILE A 1 285 ? -10.180 8.688 2.533 1.00 90.94 285 ILE A C 1
ATOM 2212 O O . ILE A 1 285 ? -9.105 8.624 3.122 1.00 90.94 285 ILE A O 1
ATOM 2216 N N . ARG A 1 286 ? -11.111 7.737 2.648 1.00 92.62 286 ARG A N 1
ATOM 2217 C CA . ARG A 1 286 ? -10.856 6.486 3.374 1.00 92.62 286 ARG A CA 1
ATOM 2218 C C . ARG A 1 286 ? -9.858 5.643 2.583 1.00 92.62 286 ARG A C 1
ATOM 2220 O O . ARG A 1 286 ? -10.083 5.385 1.404 1.00 92.62 286 ARG A O 1
ATOM 2227 N N . ILE A 1 287 ? -8.777 5.226 3.233 1.00 86.75 287 ILE A N 1
ATOM 2228 C CA . ILE A 1 287 ? -7.655 4.496 2.617 1.00 86.75 287 ILE A CA 1
ATOM 2229 C C . ILE A 1 287 ? -7.347 3.161 3.305 1.00 86.75 287 ILE A C 1
ATOM 2231 O O . ILE A 1 287 ? -6.386 2.498 2.927 1.00 86.75 287 ILE A O 1
ATOM 2235 N N . GLY A 1 288 ? -8.118 2.787 4.329 1.00 83.69 288 GLY A N 1
ATOM 2236 C CA . GLY A 1 288 ? -7.984 1.499 4.999 1.00 83.69 288 GLY A CA 1
ATOM 2237 C C . GLY A 1 288 ? -8.969 1.303 6.148 1.00 83.69 288 GLY A C 1
ATOM 2238 O O . GLY A 1 288 ? -9.588 2.253 6.645 1.00 83.69 288 GLY A O 1
ATOM 2239 N N . ASP A 1 289 ? -9.098 0.051 6.576 1.00 90.88 289 ASP A N 1
ATOM 2240 C CA . ASP A 1 289 ? -9.826 -0.345 7.779 1.00 90.88 289 ASP A CA 1
ATOM 2241 C C . ASP A 1 289 ? -8.909 -0.363 9.013 1.00 90.88 289 ASP A C 1
ATOM 2243 O O . ASP A 1 289 ? -7.681 -0.401 8.913 1.00 90.88 289 ASP A O 1
ATOM 2247 N N . LEU A 1 290 ? -9.513 -0.343 10.204 1.00 89.31 290 LEU A N 1
ATOM 2248 C CA . LEU A 1 290 ? -8.778 -0.582 11.446 1.00 89.31 290 LEU A CA 1
ATOM 2249 C C . LEU A 1 290 ? -8.372 -2.061 11.554 1.00 89.31 290 LEU A C 1
ATOM 2251 O O . LEU A 1 290 ? -9.132 -2.938 11.132 1.00 89.31 290 LEU A O 1
ATOM 2255 N N . PRO A 1 291 ? -7.229 -2.377 12.185 1.00 81.31 291 PRO A N 1
ATOM 2256 C CA . PRO A 1 291 ? -6.864 -3.759 12.449 1.00 81.31 291 PRO A CA 1
ATOM 2257 C C . PRO A 1 291 ? -7.889 -4.413 13.390 1.00 81.31 291 PRO A C 1
ATOM 2259 O O . PRO A 1 291 ? -8.270 -3.848 14.415 1.00 81.31 291 PRO A O 1
ATOM 2262 N N . THR A 1 292 ? -8.310 -5.642 13.075 1.00 75.88 292 THR A N 1
ATOM 2263 C CA . THR A 1 292 ? -9.276 -6.408 13.892 1.00 75.88 292 THR A CA 1
ATOM 2264 C C . THR A 1 292 ? -8.729 -6.808 15.262 1.00 75.88 292 THR A C 1
ATOM 2266 O O . THR A 1 292 ? -9.487 -7.144 16.171 1.00 75.88 292 THR A O 1
ATOM 2269 N N . SER A 1 293 ? -7.407 -6.790 15.410 1.00 75.50 293 SER A N 1
ATOM 2270 C CA . SER A 1 293 ? -6.691 -7.056 16.650 1.00 75.50 293 SER A CA 1
ATOM 2271 C C . SER A 1 293 ? -5.394 -6.264 16.664 1.00 75.50 293 SER A C 1
ATOM 2273 O O . SER A 1 293 ? -4.713 -6.176 15.642 1.00 75.50 293 SER A O 1
ATOM 2275 N N . ILE A 1 294 ? -5.023 -5.758 17.836 1.00 69.38 294 ILE A N 1
ATOM 2276 C CA . ILE A 1 294 ? -3.686 -5.219 18.068 1.00 69.38 294 ILE A CA 1
ATOM 2277 C C . ILE A 1 294 ? -2.698 -6.395 17.927 1.00 69.38 294 ILE A C 1
ATOM 2279 O O . ILE A 1 294 ? -2.929 -7.431 18.558 1.00 69.38 294 ILE A O 1
ATOM 2283 N N . PRO A 1 295 ? -1.647 -6.301 17.091 1.00 58.75 295 PRO A N 1
ATOM 2284 C CA . PRO A 1 295 ? -0.651 -7.363 16.969 1.00 58.75 295 PRO A CA 1
ATOM 2285 C C . PRO A 1 295 ? -0.089 -7.752 18.346 1.00 58.75 295 PRO A C 1
ATOM 2287 O O . PRO A 1 295 ? 0.215 -6.878 19.147 1.00 58.75 295 PRO A O 1
ATOM 2290 N N . GLU A 1 296 ? 0.108 -9.043 18.637 1.00 49.88 296 GLU A N 1
ATOM 2291 C CA . GLU A 1 296 ? 0.631 -9.484 19.952 1.00 49.88 296 GLU A CA 1
ATOM 2292 C C . GLU A 1 296 ? 2.021 -8.896 20.288 1.00 49.88 296 GLU A C 1
ATOM 2294 O O . GLU A 1 296 ? 2.400 -8.805 21.452 1.00 49.88 296 GLU A O 1
ATOM 2299 N N . ASN A 1 297 ? 2.761 -8.427 19.276 1.00 50.06 297 ASN A N 1
ATOM 2300 C CA . ASN A 1 297 ? 4.061 -7.763 19.429 1.00 50.06 297 ASN A CA 1
ATOM 2301 C C . ASN A 1 297 ? 3.972 -6.235 19.596 1.00 50.06 297 ASN A C 1
ATOM 2303 O O . ASN A 1 297 ? 4.999 -5.575 19.738 1.00 50.06 297 ASN A O 1
ATOM 2307 N N . TYR A 1 298 ? 2.769 -5.661 19.575 1.00 48.34 298 TYR A N 1
ATOM 2308 C CA . TYR A 1 298 ? 2.564 -4.216 19.689 1.00 48.34 298 TYR A CA 1
ATOM 2309 C C . TYR A 1 298 ? 2.812 -3.708 21.123 1.00 48.34 298 TYR A C 1
ATOM 2311 O O . TYR A 1 298 ? 3.159 -2.551 21.334 1.00 48.34 298 TYR A O 1
ATOM 2319 N N . THR A 1 299 ? 2.720 -4.598 22.117 1.00 37.97 299 THR A N 1
ATOM 2320 C CA . THR A 1 299 ? 2.868 -4.285 23.548 1.00 37.97 299 THR A CA 1
ATOM 2321 C C . THR A 1 299 ? 4.302 -4.056 24.036 1.00 37.97 299 THR A C 1
ATOM 2323 O O . THR A 1 299 ? 4.494 -3.767 25.214 1.00 37.97 299 THR A O 1
ATOM 2326 N N . THR A 1 300 ? 5.321 -4.142 23.176 1.00 41.09 300 THR A N 1
ATOM 2327 C CA . THR A 1 300 ? 6.721 -3.900 23.575 1.00 41.09 300 THR A CA 1
ATOM 2328 C C . THR A 1 300 ? 7.564 -3.322 22.436 1.00 41.09 300 THR A C 1
ATOM 2330 O O . THR A 1 300 ? 8.646 -3.838 22.148 1.00 41.09 300 THR A O 1
ATOM 2333 N N . LEU A 1 301 ? 7.106 -2.254 21.772 1.00 40.97 301 LEU A N 1
ATOM 2334 C CA . LEU A 1 301 ? 8.038 -1.405 21.018 1.00 40.97 301 LEU A CA 1
ATOM 2335 C C . LEU A 1 301 ? 9.072 -0.863 22.018 1.00 40.97 301 LEU A C 1
ATOM 2337 O O . LEU A 1 301 ? 8.746 -0.157 22.971 1.00 40.97 301 LEU A O 1
ATOM 2341 N N . GLY A 1 302 ? 10.291 -1.383 21.884 1.00 35.50 302 GLY A N 1
ATOM 2342 C CA . GLY A 1 302 ? 11.266 -1.494 22.957 1.00 35.50 302 GLY A CA 1
ATOM 2343 C C . GLY A 1 302 ? 11.692 -0.158 23.549 1.00 35.50 302 GLY A C 1
ATOM 2344 O O . GLY A 1 302 ? 12.313 0.662 22.879 1.00 35.50 302 GLY A O 1
ATOM 2345 N N . LEU A 1 303 ? 11.505 -0.033 24.864 1.00 40.88 303 LEU A N 1
ATOM 2346 C CA . LEU A 1 303 ? 12.133 0.993 25.700 1.00 40.88 303 LEU A CA 1
ATOM 2347 C C . LEU A 1 303 ? 13.677 1.023 25.557 1.00 40.88 303 LEU A C 1
ATOM 2349 O O . LEU A 1 303 ? 14.300 2.023 25.904 1.00 40.88 303 LEU A O 1
ATOM 2353 N N . ASP A 1 304 ? 14.283 -0.054 25.038 1.00 35.03 304 ASP A N 1
ATOM 2354 C CA . ASP A 1 304 ? 15.719 -0.337 25.146 1.00 35.03 304 ASP A CA 1
ATOM 2355 C C . ASP A 1 304 ? 16.553 -0.113 23.868 1.00 35.03 304 ASP A C 1
ATOM 2357 O O . ASP A 1 304 ? 17.770 -0.285 23.912 1.00 35.03 304 ASP A O 1
ATOM 2361 N N . THR A 1 305 ? 15.970 0.298 22.732 1.00 38.66 305 THR A N 1
ATOM 2362 C CA . THR A 1 305 ? 16.750 0.508 21.480 1.00 38.66 305 THR A CA 1
ATOM 2363 C C . THR A 1 305 ? 16.589 1.887 20.852 1.00 38.66 305 THR A C 1
ATOM 2365 O O . THR A 1 305 ? 16.729 2.058 19.643 1.00 38.66 305 THR A O 1
ATOM 2368 N N . PHE A 1 306 ? 16.412 2.910 21.686 1.00 41.09 306 PHE A N 1
ATOM 2369 C CA . PHE A 1 306 ? 16.479 4.308 21.264 1.00 41.09 306 PHE A CA 1
ATOM 2370 C C . PHE A 1 306 ? 17.936 4.711 20.954 1.00 41.09 306 PHE A C 1
ATOM 2372 O O . PHE A 1 306 ? 18.619 5.369 21.740 1.00 41.09 306 PHE A O 1
ATOM 2379 N N . THR A 1 307 ? 18.455 4.240 19.819 1.00 40.53 307 THR A N 1
ATOM 2380 C CA . THR A 1 307 ? 19.861 4.418 19.410 1.00 40.53 307 THR A CA 1
ATOM 2381 C C . THR A 1 307 ? 20.009 5.333 18.198 1.00 40.53 307 THR A C 1
ATOM 2383 O O . THR A 1 307 ? 21.042 5.312 17.536 1.00 40.53 307 THR A O 1
ATOM 2386 N N . GLN A 1 308 ? 19.018 6.180 17.911 1.00 44.34 308 GLN A N 1
ATOM 2387 C CA . GLN A 1 308 ? 19.161 7.264 16.938 1.00 44.34 308 GLN A CA 1
ATOM 2388 C C . GLN A 1 308 ? 19.361 8.589 17.684 1.00 44.34 308 GLN A C 1
ATOM 2390 O O . GLN A 1 308 ? 18.521 9.475 17.704 1.00 44.34 308 GLN A O 1
ATOM 2395 N N . LYS A 1 309 ? 20.513 8.710 18.353 1.00 42.47 309 LYS A N 1
ATOM 2396 C CA . LYS A 1 309 ? 20.872 9.835 19.238 1.00 42.47 309 LYS A CA 1
ATOM 2397 C C . LYS A 1 309 ? 20.946 11.208 18.537 1.00 42.47 309 LYS A C 1
ATOM 2399 O O . LYS A 1 309 ? 21.168 12.200 19.215 1.00 42.47 309 LYS A O 1
ATOM 2404 N N . ASN A 1 310 ? 20.778 11.278 17.215 1.00 43.75 310 ASN A N 1
ATOM 2405 C CA . ASN A 1 310 ? 21.028 12.496 16.442 1.00 43.75 310 ASN A CA 1
ATOM 2406 C C . ASN A 1 310 ? 19.766 13.199 15.901 1.00 43.75 310 ASN A C 1
ATOM 2408 O O . ASN A 1 310 ? 19.899 14.352 15.519 1.00 43.75 310 ASN A O 1
ATOM 2412 N N . ASP A 1 311 ? 18.576 12.577 15.919 1.00 52.75 311 ASP A N 1
ATOM 2413 C CA . ASP A 1 311 ? 17.343 13.180 15.352 1.00 52.75 311 ASP A CA 1
ATOM 2414 C C . ASP A 1 311 ? 16.253 13.485 16.400 1.00 52.75 311 ASP A C 1
ATOM 2416 O O . ASP A 1 311 ? 15.176 13.987 16.082 1.00 52.75 311 ASP A O 1
ATOM 2420 N N . VAL A 1 312 ? 16.519 13.177 17.671 1.00 54.00 312 VAL A N 1
ATOM 2421 C CA . VAL A 1 312 ? 15.550 13.314 18.773 1.00 54.00 312 VAL A CA 1
ATOM 2422 C C . VAL A 1 312 ? 15.498 14.751 19.289 1.00 54.00 312 VAL A C 1
ATOM 2424 O O . VAL A 1 312 ? 14.455 15.197 19.754 1.00 54.00 312 VAL A O 1
ATOM 2427 N N . GLU A 1 313 ? 16.609 15.488 19.186 1.00 58.06 313 GLU A N 1
ATOM 2428 C CA . GLU A 1 313 ? 16.728 16.852 19.722 1.00 58.06 313 GLU A CA 1
ATOM 2429 C C . GLU A 1 313 ? 15.796 17.866 19.026 1.00 58.06 313 GLU A C 1
ATOM 2431 O O . GLU A 1 313 ? 15.523 18.920 19.597 1.00 58.06 313 GLU A O 1
ATOM 2436 N N . ASP A 1 314 ? 15.245 17.533 17.852 1.00 83.94 314 ASP A N 1
ATOM 2437 C CA . ASP A 1 314 ? 14.390 18.435 17.068 1.00 83.94 314 ASP A CA 1
ATOM 2438 C C . ASP A 1 314 ? 12.880 18.247 17.301 1.00 83.94 314 ASP A C 1
ATOM 2440 O O . ASP A 1 314 ? 12.077 19.069 16.843 1.00 83.94 314 ASP A O 1
ATOM 2444 N N . TRP A 1 315 ? 12.465 17.198 18.019 1.00 89.31 315 TRP A N 1
ATOM 2445 C CA . TRP A 1 315 ? 11.054 16.968 18.330 1.00 89.31 315 TRP A CA 1
ATOM 2446 C C . TRP A 1 315 ? 10.622 17.770 19.563 1.00 89.31 315 TRP A C 1
ATOM 2448 O O . TRP A 1 315 ? 11.162 17.615 20.655 1.00 89.31 315 TRP A O 1
ATOM 2458 N N . LYS A 1 316 ? 9.593 18.603 19.403 1.00 92.19 316 LYS A N 1
ATOM 2459 C CA . LYS A 1 316 ? 8.921 19.333 20.486 1.00 92.19 316 LYS A CA 1
ATOM 2460 C C . LYS A 1 316 ? 7.610 18.635 20.829 1.00 92.19 316 LYS A C 1
ATOM 2462 O O . LYS A 1 316 ? 6.775 18.469 19.940 1.00 92.19 316 LYS A O 1
ATOM 2467 N N . VAL A 1 317 ? 7.409 18.276 22.095 1.00 92.25 317 VAL A N 1
ATOM 2468 C CA . VAL A 1 317 ? 6.128 17.748 22.582 1.00 92.25 317 VAL A CA 1
ATOM 2469 C C . VAL A 1 317 ? 5.158 18.898 22.864 1.00 92.25 317 VAL A C 1
ATOM 2471 O O . VAL A 1 317 ? 5.548 19.959 23.356 1.00 92.25 317 VAL A O 1
ATOM 2474 N N . VAL A 1 318 ? 3.887 18.694 22.533 1.00 91.19 318 VAL A N 1
ATOM 2475 C CA . VAL A 1 318 ? 2.765 19.571 22.866 1.00 91.19 318 VAL A CA 1
ATOM 2476 C C . VAL A 1 318 ? 1.688 18.704 23.508 1.00 91.19 318 VAL A C 1
ATOM 2478 O O . VAL A 1 318 ? 1.224 17.747 22.897 1.00 91.19 318 VAL A O 1
ATOM 2481 N N . CYS A 1 319 ? 1.313 19.027 24.741 1.00 91.31 319 CYS A N 1
ATOM 2482 C CA . CYS A 1 319 ? 0.227 18.359 25.456 1.00 91.31 319 CYS A CA 1
ATOM 2483 C C . CYS A 1 319 ? -1.062 19.166 25.310 1.00 91.31 319 CYS A C 1
ATOM 2485 O O . CYS A 1 319 ? -0.989 20.396 25.303 1.00 91.31 319 CYS A O 1
ATOM 2487 N N . PHE A 1 320 ? -2.214 18.493 25.286 1.00 87.62 320 PHE A N 1
ATOM 2488 C CA . PHE A 1 320 ? -3.525 19.134 25.111 1.00 87.62 320 PHE A CA 1
ATOM 2489 C C . PHE A 1 320 ? -4.412 18.992 26.361 1.00 87.62 320 PHE A C 1
ATOM 2491 O O . PHE A 1 320 ? -5.425 18.288 26.345 1.00 87.62 320 PHE A O 1
ATOM 2498 N N . PRO A 1 321 ? -4.049 19.619 27.499 1.00 81.75 321 PRO A N 1
ATOM 2499 C CA . PRO A 1 321 ? -4.808 19.497 28.748 1.00 81.75 321 PRO A CA 1
ATOM 2500 C C . PRO A 1 321 ? -6.247 20.033 28.648 1.00 81.75 321 PRO A C 1
ATOM 2502 O O . PRO A 1 321 ? -7.107 19.662 29.451 1.00 81.75 321 PRO A O 1
ATOM 2505 N N . GLU A 1 322 ? -6.525 20.909 27.682 1.00 77.06 322 GLU A N 1
ATOM 2506 C CA . GLU A 1 322 ? -7.851 21.445 27.384 1.00 77.06 322 GLU A CA 1
ATOM 2507 C C . GLU A 1 322 ? -8.843 20.394 26.869 1.00 77.06 322 GLU A C 1
ATOM 2509 O O . GLU A 1 322 ? -10.048 20.574 27.052 1.00 77.06 322 GLU A O 1
ATOM 2514 N N . GLU A 1 323 ? -8.368 19.266 26.329 1.00 74.31 323 GLU A N 1
ATOM 2515 C CA . GLU A 1 323 ? -9.220 18.117 25.979 1.00 74.31 323 GLU A CA 1
ATOM 2516 C C . GLU A 1 323 ? -9.658 17.303 27.206 1.00 74.31 323 GLU A C 1
ATOM 2518 O O . GLU A 1 323 ? -10.501 16.406 27.112 1.00 74.31 323 GLU A O 1
ATOM 2523 N N . GLY A 1 324 ? -9.125 17.661 28.375 1.00 66.62 324 GLY A N 1
ATOM 2524 C CA . GLY A 1 324 ? -9.406 17.057 29.661 1.00 66.62 324 GLY A CA 1
ATOM 2525 C C . GLY A 1 324 ? -8.185 16.362 30.254 1.00 66.62 324 GLY A C 1
ATOM 2526 O O . GLY A 1 324 ? -7.277 15.910 29.570 1.00 66.62 324 GLY A O 1
ATOM 2527 N N . ASN A 1 325 ? -8.199 16.215 31.578 1.00 73.19 325 ASN A N 1
ATOM 2528 C CA . ASN A 1 325 ? -7.185 15.446 32.304 1.00 73.19 325 ASN A CA 1
ATOM 2529 C C . ASN A 1 325 ? -7.526 13.951 32.374 1.00 73.19 325 ASN A C 1
ATOM 2531 O O . ASN A 1 325 ? -6.978 13.247 33.220 1.00 73.19 325 ASN A O 1
ATOM 2535 N N . GLN A 1 326 ? -8.473 13.463 31.575 1.00 81.44 326 GLN A N 1
ATOM 2536 C CA . GLN A 1 326 ? -8.850 12.049 31.563 1.00 81.44 326 GLN A CA 1
ATOM 2537 C C . GLN A 1 326 ? -7.941 11.287 30.602 1.00 81.44 326 GLN A C 1
ATOM 2539 O O . GLN A 1 326 ? -7.426 11.866 29.652 1.00 81.44 326 GLN A O 1
ATOM 2544 N N . ASP A 1 327 ? -7.687 10.018 30.907 1.00 88.69 327 ASP A N 1
ATOM 2545 C CA . ASP A 1 327 ? -6.996 9.138 2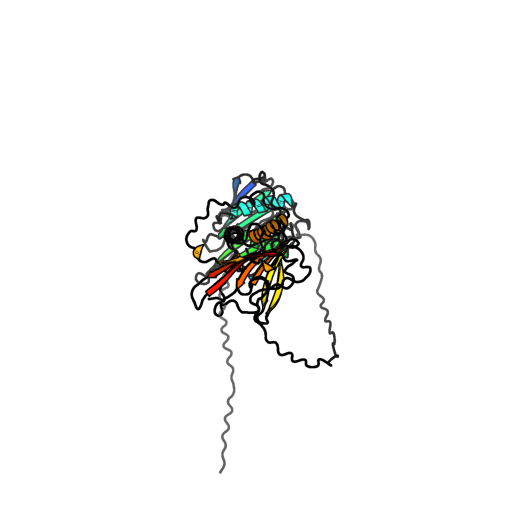9.967 1.00 88.69 327 ASP A CA 1
ATOM 2546 C C . ASP A 1 327 ? -7.934 8.866 28.788 1.00 88.69 327 ASP A C 1
ATOM 2548 O O . ASP A 1 327 ? -9.143 8.678 28.972 1.00 88.69 327 ASP A O 1
ATOM 2552 N N . LEU A 1 328 ? -7.376 8.856 27.582 1.00 90.75 328 LEU A N 1
ATOM 2553 C CA . LEU A 1 328 ? -8.050 8.306 26.414 1.00 90.75 328 LEU A CA 1
ATOM 2554 C C . LEU A 1 328 ? -8.309 6.816 26.652 1.00 90.75 328 LEU A C 1
ATOM 2556 O O . LEU A 1 328 ? -7.556 6.162 27.370 1.00 90.75 328 LEU A O 1
ATOM 2560 N N . ASP A 1 329 ? -9.354 6.250 26.043 1.00 92.12 329 ASP A N 1
ATOM 2561 C CA . ASP A 1 329 ? -9.564 4.804 26.146 1.00 92.12 329 ASP A CA 1
ATOM 2562 C C . ASP A 1 329 ? -8.344 4.062 25.582 1.00 92.12 329 ASP A C 1
ATOM 2564 O O . ASP A 1 329 ? -7.954 4.268 24.429 1.00 92.12 329 ASP A O 1
ATOM 2568 N N . HIS A 1 330 ? -7.725 3.219 26.411 1.00 86.62 330 HIS A N 1
ATOM 2569 C CA . HIS A 1 330 ? -6.425 2.630 26.101 1.00 86.62 330 HIS A CA 1
ATOM 2570 C C . HIS A 1 330 ? -6.503 1.752 24.854 1.00 86.62 330 HIS A C 1
ATOM 2572 O O . HIS A 1 330 ? -5.713 1.899 23.926 1.00 86.62 330 HIS A O 1
ATOM 2578 N N . ARG A 1 331 ? -7.512 0.875 24.801 1.00 85.12 331 ARG A N 1
ATOM 2579 C CA . ARG A 1 331 ? -7.692 -0.071 23.698 1.00 85.12 331 ARG A CA 1
ATOM 2580 C C . ARG A 1 331 ? -7.929 0.670 22.389 1.00 85.12 331 ARG A C 1
ATOM 2582 O O . ARG A 1 331 ? -7.350 0.317 21.367 1.00 85.12 331 ARG A O 1
ATOM 2589 N N . THR A 1 332 ? -8.790 1.674 22.413 1.00 90.31 332 THR A N 1
ATOM 2590 C CA . THR A 1 332 ? -9.143 2.467 21.242 1.00 90.31 332 THR A CA 1
ATOM 2591 C C . THR A 1 332 ? -7.959 3.314 20.765 1.00 90.31 332 THR A C 1
ATOM 2593 O O . THR A 1 332 ? -7.713 3.387 19.561 1.00 90.31 332 THR A O 1
ATOM 2596 N N . THR A 1 333 ? -7.167 3.863 21.690 1.00 91.44 333 THR A N 1
ATOM 2597 C CA . THR A 1 333 ? -5.906 4.560 21.384 1.00 91.44 333 THR A CA 1
ATOM 2598 C C . THR A 1 333 ? -4.890 3.625 20.737 1.00 91.44 333 THR A C 1
ATOM 2600 O O . THR A 1 333 ? -4.300 3.963 19.711 1.00 91.44 333 THR A O 1
ATOM 2603 N N . ASP A 1 334 ? -4.719 2.423 21.287 1.00 86.12 334 ASP A N 1
ATOM 2604 C CA . ASP A 1 334 ? -3.796 1.423 20.753 1.00 86.12 334 ASP A CA 1
ATOM 2605 C C . ASP A 1 334 ? -4.221 0.955 19.354 1.00 86.12 334 ASP A C 1
ATOM 2607 O O . ASP A 1 334 ? -3.373 0.809 18.478 1.00 86.12 334 ASP A O 1
ATOM 2611 N N . ILE A 1 335 ? -5.525 0.773 19.105 1.00 84.50 335 ILE A N 1
ATOM 2612 C CA . ILE A 1 335 ? -6.058 0.419 17.777 1.00 84.50 335 ILE A CA 1
ATOM 2613 C C . ILE A 1 335 ? -5.816 1.543 16.764 1.00 84.50 335 ILE A C 1
ATOM 2615 O O . ILE A 1 335 ? -5.374 1.260 15.650 1.00 84.50 335 ILE A O 1
ATOM 2619 N N . ALA A 1 336 ? -6.086 2.802 17.126 1.00 94.50 336 ALA A N 1
ATOM 2620 C CA . ALA A 1 336 ? -5.848 3.941 16.240 1.00 94.50 336 ALA A CA 1
ATOM 2621 C C . ALA A 1 336 ? -4.354 4.073 15.896 1.00 94.50 336 ALA A C 1
ATOM 2623 O O . ALA A 1 336 ? -3.993 4.175 14.723 1.00 94.50 336 ALA A O 1
ATOM 2624 N N . ASN A 1 337 ? -3.474 3.967 16.897 1.00 92.44 337 ASN A N 1
ATOM 2625 C CA . ASN A 1 337 ? -2.028 3.962 16.679 1.00 92.44 337 ASN A CA 1
ATOM 2626 C C . ASN A 1 337 ? -1.578 2.769 15.824 1.00 92.44 337 ASN A C 1
ATOM 2628 O O . ASN A 1 337 ? -0.767 2.959 14.924 1.00 92.44 337 ASN A O 1
ATOM 2632 N N . ALA A 1 338 ? -2.117 1.567 16.057 1.00 84.31 338 ALA A N 1
ATOM 2633 C CA . ALA A 1 338 ? -1.815 0.367 15.267 1.00 84.31 338 ALA A CA 1
ATOM 2634 C C . ALA A 1 338 ? -2.221 0.508 13.806 1.00 84.31 338 ALA A C 1
ATOM 2636 O O . ALA A 1 338 ? -1.482 0.095 12.915 1.00 84.31 338 ALA A O 1
ATOM 2637 N N . ALA A 1 339 ? -3.368 1.122 13.546 1.00 90.06 339 ALA A N 1
ATOM 2638 C CA . ALA A 1 339 ? -3.796 1.417 12.191 1.00 90.06 339 ALA A CA 1
ATOM 2639 C C . ALA A 1 339 ? -2.849 2.416 11.504 1.00 90.06 339 ALA A C 1
ATOM 2641 O O . ALA A 1 339 ? -2.473 2.212 10.348 1.00 90.06 339 ALA A O 1
ATOM 2642 N N . LEU A 1 340 ? -2.409 3.454 12.226 1.00 92.88 340 LEU A N 1
ATOM 2643 C CA . LEU A 1 340 ? -1.435 4.419 11.716 1.00 92.88 340 LEU A CA 1
ATOM 2644 C C . LEU A 1 340 ? -0.052 3.782 11.486 1.00 92.88 340 LEU A C 1
ATOM 2646 O O . LEU A 1 340 ? 0.603 4.088 10.497 1.00 92.88 340 LEU A O 1
ATOM 2650 N N . ASP A 1 341 ? 0.368 2.840 12.330 1.00 87.44 341 ASP A N 1
ATOM 2651 C CA . ASP A 1 341 ? 1.597 2.063 12.134 1.00 87.44 341 ASP A CA 1
ATOM 2652 C C . ASP A 1 341 ? 1.566 1.191 10.894 1.00 87.44 341 ASP A C 1
ATOM 2654 O O . ASP A 1 341 ? 2.530 1.157 10.131 1.00 87.44 341 ASP A O 1
ATOM 2658 N N . VAL A 1 342 ? 0.451 0.495 10.679 1.00 83.62 342 VAL A N 1
ATOM 2659 C CA . VAL A 1 342 ? 0.251 -0.312 9.474 1.00 83.62 342 VAL A CA 1
ATOM 2660 C C . VAL A 1 342 ? 0.295 0.572 8.227 1.00 83.62 342 VAL A C 1
ATOM 2662 O O . VAL A 1 342 ? 0.831 0.141 7.207 1.00 83.62 342 VAL A O 1
ATOM 2665 N N . LEU A 1 343 ? -0.234 1.798 8.307 1.00 87.44 343 LEU A N 1
ATOM 2666 C CA . LEU A 1 343 ? -0.146 2.772 7.222 1.00 87.44 343 LEU A CA 1
ATOM 2667 C C . LEU A 1 343 ? 1.295 3.244 6.986 1.00 87.44 343 LEU A C 1
ATOM 2669 O O . LEU A 1 343 ? 1.727 3.289 5.837 1.00 87.44 343 LEU A O 1
ATOM 2673 N N . CYS A 1 344 ? 2.014 3.618 8.045 1.00 86.69 344 CYS A N 1
ATOM 2674 C CA . CYS A 1 344 ? 3.319 4.266 7.929 1.00 86.69 344 CYS A CA 1
ATOM 2675 C C . CYS A 1 344 ? 4.469 3.288 7.649 1.00 86.69 344 CYS A C 1
ATOM 2677 O O . CYS A 1 344 ? 5.411 3.643 6.942 1.00 86.69 344 CYS A O 1
ATOM 2679 N N . GLY A 1 345 ? 4.393 2.055 8.160 1.00 85.38 345 GLY A N 1
ATOM 2680 C CA . GLY A 1 345 ? 5.368 0.994 7.894 1.00 85.38 345 GLY A CA 1
ATOM 2681 C C . GLY A 1 345 ? 6.825 1.461 8.021 1.00 85.38 345 GLY A C 1
ATOM 2682 O O . GLY A 1 345 ? 7.191 2.154 8.973 1.00 85.38 345 GLY A O 1
ATOM 2683 N N . ASP A 1 346 ? 7.637 1.119 7.021 1.00 80.12 346 ASP A N 1
ATOM 2684 C CA . ASP A 1 346 ? 9.064 1.458 6.949 1.00 80.12 346 ASP A CA 1
ATOM 2685 C C . ASP A 1 346 ? 9.358 2.785 6.226 1.00 80.12 346 ASP A C 1
ATOM 2687 O O . ASP A 1 346 ? 10.493 3.013 5.809 1.00 80.12 346 ASP A O 1
ATOM 2691 N N . GLY A 1 347 ? 8.372 3.677 6.075 1.00 82.75 347 GLY A N 1
ATOM 2692 C CA . GLY A 1 347 ? 8.598 5.004 5.496 1.00 82.75 347 GLY A CA 1
ATOM 2693 C C . GLY A 1 347 ? 7.604 5.351 4.413 1.00 82.75 347 GLY A C 1
ATOM 2694 O O . GLY A 1 347 ? 7.899 5.305 3.219 1.00 82.75 347 GLY A O 1
ATOM 2695 N N . GLN A 1 348 ? 6.423 5.752 4.850 1.00 86.00 348 GLN A N 1
ATOM 2696 C CA . GLN A 1 348 ? 5.355 6.100 3.965 1.00 86.00 348 GLN A CA 1
ATOM 2697 C C . GLN A 1 348 ? 5.410 7.532 3.446 1.00 86.00 348 GLN A C 1
ATOM 2699 O O . GLN A 1 348 ? 5.208 8.476 4.199 1.00 86.00 348 GLN A O 1
ATOM 2704 N N . VAL A 1 349 ? 5.555 7.683 2.131 1.00 88.06 349 VAL A N 1
ATOM 2705 C CA . VAL A 1 349 ? 5.360 8.948 1.416 1.00 88.06 349 VAL A CA 1
ATOM 2706 C C . VAL A 1 349 ? 3.968 9.523 1.682 1.00 88.06 349 VAL A C 1
ATOM 2708 O O . VAL A 1 349 ? 2.953 8.905 1.354 1.00 88.06 349 VAL A O 1
ATOM 2711 N N . VAL A 1 350 ? 3.943 10.723 2.251 1.00 88.25 350 VAL A N 1
ATOM 2712 C CA . VAL A 1 350 ? 2.784 11.588 2.436 1.00 88.25 350 VAL A CA 1
ATOM 2713 C C . VAL A 1 350 ? 3.047 12.854 1.634 1.00 88.25 350 VAL A C 1
ATOM 2715 O O . VAL A 1 350 ? 3.939 13.643 1.956 1.00 88.25 350 VAL A O 1
ATOM 2718 N N . HIS A 1 351 ? 2.284 13.019 0.557 1.00 87.12 351 HIS A N 1
ATOM 2719 C CA . HIS A 1 351 ? 2.476 14.124 -0.370 1.00 87.12 351 HIS A CA 1
ATOM 2720 C C . HIS A 1 351 ? 2.210 15.482 0.277 1.00 87.12 351 HIS A C 1
ATOM 2722 O O . HIS A 1 351 ? 1.526 15.598 1.299 1.00 87.12 351 HIS A O 1
ATOM 2728 N N . LYS A 1 352 ? 2.737 16.542 -0.334 1.00 83.31 352 LYS A N 1
ATOM 2729 C CA . LYS A 1 352 ? 2.384 17.912 0.043 1.00 83.31 352 LYS A CA 1
ATOM 2730 C C . LYS A 1 352 ? 0.867 18.120 0.066 1.00 83.31 352 LYS A C 1
ATOM 2732 O O . LYS A 1 352 ? 0.168 17.748 -0.870 1.00 83.31 352 LYS A O 1
ATOM 2737 N N . GLY A 1 353 ? 0.385 18.765 1.130 1.00 81.31 353 GLY A N 1
ATOM 2738 C CA . GLY A 1 353 ? -1.037 19.066 1.317 1.00 81.31 353 GLY A CA 1
ATOM 2739 C C . GLY A 1 353 ? -1.858 17.869 1.795 1.00 81.31 353 GLY A C 1
ATOM 2740 O O . GLY A 1 353 ? -3.057 18.020 2.033 1.00 81.31 353 GLY A O 1
ATOM 2741 N N . PHE A 1 354 ? -1.228 16.701 1.969 1.00 90.19 354 PHE A N 1
ATOM 2742 C CA . PHE A 1 354 ? -1.858 15.529 2.551 1.00 90.19 354 PHE A CA 1
ATOM 2743 C C . PHE A 1 354 ? -1.473 15.364 4.020 1.00 90.19 354 PHE A C 1
ATOM 2745 O O . PHE A 1 354 ? -0.318 15.508 4.402 1.00 90.19 354 PHE A O 1
ATOM 2752 N N . ASN A 1 355 ? -2.453 14.993 4.832 1.00 93.56 355 ASN A N 1
ATOM 2753 C CA . ASN A 1 355 ? -2.269 14.474 6.183 1.00 93.56 355 ASN A CA 1
ATOM 2754 C C . ASN A 1 355 ? -2.907 13.088 6.258 1.00 93.56 355 ASN A C 1
ATOM 2756 O O . ASN A 1 355 ? -3.724 12.738 5.404 1.00 93.56 355 ASN A O 1
ATOM 2760 N N . VAL A 1 356 ? -2.566 12.294 7.267 1.00 95.69 356 VAL A N 1
ATOM 2761 C CA . VAL A 1 356 ? -3.193 10.982 7.462 1.00 95.69 356 VAL A CA 1
ATOM 2762 C C . VAL A 1 356 ? -3.620 10.799 8.907 1.00 95.69 356 VAL A C 1
ATOM 2764 O O . VAL A 1 356 ? -2.944 11.250 9.829 1.00 95.69 356 VAL A O 1
ATOM 2767 N N . TYR A 1 357 ? -4.750 10.135 9.112 1.00 97.19 357 TYR A N 1
ATOM 2768 C CA . TYR A 1 357 ? -5.225 9.802 10.445 1.00 97.19 357 TYR A CA 1
ATOM 2769 C C . TYR A 1 357 ? -5.941 8.461 10.473 1.00 97.19 357 TYR A C 1
ATOM 2771 O O . TYR A 1 357 ? -6.503 8.004 9.480 1.00 97.19 357 TYR A O 1
ATOM 2779 N N . ALA A 1 358 ? -5.945 7.844 11.642 1.00 97.00 358 ALA A N 1
ATOM 2780 C CA . ALA A 1 358 ? -6.755 6.693 11.966 1.00 97.00 358 ALA A CA 1
ATOM 2781 C C . ALA A 1 358 ? -7.687 7.056 13.117 1.00 97.00 358 ALA A C 1
ATOM 2783 O O . ALA A 1 358 ? -7.243 7.573 14.140 1.00 97.00 358 ALA A O 1
ATOM 2784 N N . ILE A 1 359 ? -8.974 6.777 12.950 1.00 96.19 359 ILE A N 1
ATOM 2785 C CA . ILE A 1 359 ? -9.999 7.003 13.964 1.00 96.19 359 ILE A CA 1
ATOM 2786 C C . ILE A 1 359 ? -10.559 5.661 14.419 1.00 96.19 359 ILE A C 1
ATOM 2788 O O . ILE A 1 359 ? -11.057 4.880 13.608 1.00 96.19 359 ILE A O 1
ATOM 2792 N N . SER A 1 360 ? -10.494 5.414 15.722 1.00 95.12 360 SER A N 1
ATOM 2793 C CA . SER A 1 360 ? -11.170 4.311 16.398 1.00 95.12 360 SER A CA 1
ATOM 2794 C C . SER A 1 360 ? -12.082 4.926 17.444 1.00 95.12 360 SER A C 1
ATOM 2796 O O . SER A 1 360 ? -11.609 5.683 18.281 1.00 95.12 360 SER A O 1
ATOM 2798 N N . GLU A 1 361 ? -13.382 4.637 17.395 1.00 93.00 361 GLU A N 1
ATOM 2799 C CA . GLU A 1 361 ? -14.388 5.193 18.314 1.00 93.00 361 GLU A CA 1
ATOM 2800 C C . GLU A 1 361 ? -14.198 6.707 18.586 1.00 93.00 361 GLU A C 1
ATOM 2802 O O . GLU A 1 361 ? -14.501 7.533 17.729 1.00 93.00 361 GLU A O 1
ATOM 2807 N N . CYS A 1 362 ? -13.692 7.068 19.771 1.00 92.31 362 CYS A N 1
ATOM 2808 C CA . CYS A 1 362 ? -13.486 8.441 20.226 1.00 92.31 362 CYS A CA 1
ATOM 2809 C C . CYS A 1 362 ? -12.028 8.912 20.218 1.00 92.31 362 CYS A C 1
ATOM 2811 O O . CYS A 1 362 ? -11.764 9.996 20.729 1.00 92.31 362 CYS A O 1
ATOM 2813 N N . VAL A 1 363 ? -11.093 8.136 19.669 1.00 93.56 363 VAL A N 1
ATOM 2814 C CA . VAL A 1 363 ? -9.670 8.491 19.613 1.00 93.56 363 VAL A CA 1
ATOM 2815 C C . VAL A 1 363 ? -9.216 8.564 18.166 1.00 93.56 363 VAL A C 1
ATOM 2817 O O . VAL A 1 363 ? -9.530 7.693 17.350 1.00 93.56 363 VAL A O 1
ATOM 2820 N N . VAL A 1 364 ? -8.445 9.599 17.864 1.00 95.00 364 VAL A N 1
ATOM 2821 C CA . VAL A 1 364 ? -7.726 9.720 16.603 1.00 95.00 364 VAL A CA 1
ATOM 2822 C C . VAL A 1 364 ? -6.229 9.668 16.862 1.00 95.00 364 VAL A C 1
ATOM 2824 O O . VAL A 1 364 ? -5.745 10.316 17.781 1.00 95.00 364 VAL A O 1
ATOM 2827 N N . ALA A 1 365 ? -5.509 8.914 16.038 1.00 96.06 365 ALA A N 1
ATOM 2828 C CA . ALA A 1 365 ? -4.062 9.000 15.893 1.00 96.06 365 ALA A CA 1
ATOM 2829 C C . ALA A 1 365 ? -3.755 9.561 14.504 1.00 96.06 365 ALA A C 1
ATOM 2831 O O . ALA A 1 365 ? -4.407 9.179 13.532 1.00 96.06 365 ALA A O 1
ATOM 2832 N N . TYR A 1 366 ? -2.786 10.459 14.382 1.00 96.50 366 TYR A N 1
ATOM 2833 C CA . TYR A 1 366 ? -2.526 11.143 13.121 1.00 96.50 366 TYR A CA 1
ATOM 2834 C C . TYR A 1 366 ? -1.046 11.397 12.859 1.00 96.50 366 TYR A C 1
ATOM 2836 O O . TYR A 1 366 ? -0.215 11.446 13.769 1.00 96.50 366 TYR A O 1
ATOM 2844 N N . TYR A 1 367 ? -0.751 11.599 11.579 1.00 95.50 367 TYR A N 1
ATOM 2845 C CA . TYR A 1 367 ? 0.492 12.149 11.079 1.00 95.50 367 TYR A CA 1
ATOM 2846 C C . TYR A 1 367 ? 0.207 13.352 10.184 1.00 95.50 367 TYR A C 1
ATOM 2848 O O . TYR A 1 367 ? -0.643 13.307 9.288 1.00 95.50 367 TYR A O 1
ATOM 2856 N N . CYS A 1 368 ? 0.960 14.416 10.421 1.00 94.19 368 CYS A N 1
ATOM 2857 C CA . CYS A 1 368 ? 0.788 15.695 9.766 1.00 94.19 368 CYS A CA 1
ATOM 2858 C C . CYS A 1 368 ? 1.994 16.027 8.913 1.00 94.19 368 CYS A C 1
ATOM 2860 O O . CYS A 1 368 ? 3.126 15.967 9.398 1.00 94.19 368 CYS A O 1
ATOM 2862 N N . HIS A 1 369 ? 1.735 16.474 7.692 1.00 90.81 369 HIS A N 1
ATOM 2863 C CA . HIS A 1 369 ? 2.738 17.053 6.821 1.00 90.81 369 HIS A CA 1
ATOM 2864 C C . HIS A 1 369 ? 2.292 18.468 6.446 1.00 90.81 369 HIS A C 1
ATOM 2866 O O . HIS A 1 369 ? 1.464 18.678 5.561 1.00 90.81 369 HIS A O 1
ATOM 2872 N N . SER A 1 370 ? 2.852 19.453 7.150 1.00 84.88 370 SER A N 1
ATOM 2873 C CA . SER A 1 370 ? 2.611 20.864 6.861 1.00 84.88 370 SER A CA 1
ATOM 2874 C C . SER A 1 370 ? 3.731 21.374 5.953 1.00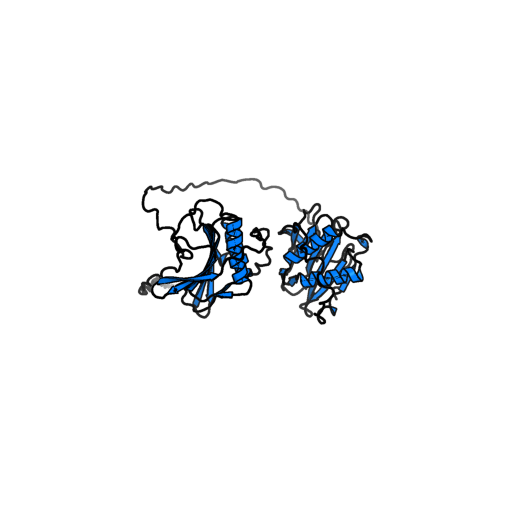 84.88 370 SER A C 1
ATOM 2876 O O . SER A 1 370 ? 4.846 21.608 6.440 1.00 84.88 370 SER A O 1
ATOM 2878 N N . PRO A 1 371 ? 3.470 21.566 4.648 1.00 73.56 371 PRO A N 1
ATOM 2879 C CA . PRO A 1 371 ? 4.484 22.055 3.729 1.00 73.56 371 PRO A CA 1
ATOM 2880 C C . PRO A 1 371 ? 4.908 23.475 4.113 1.00 73.56 371 PRO A C 1
ATOM 2882 O O . PRO A 1 371 ? 4.099 24.307 4.527 1.00 73.56 371 PRO A O 1
ATOM 2885 N N . GLY A 1 372 ? 6.196 23.767 3.951 1.00 70.19 372 GLY A N 1
ATOM 2886 C CA . GLY A 1 372 ? 6.688 25.138 4.012 1.00 70.19 372 GLY A CA 1
ATOM 2887 C C . GLY A 1 372 ? 6.173 25.989 2.855 1.00 70.19 372 GLY A C 1
ATOM 2888 O O . GLY A 1 372 ? 5.758 25.480 1.816 1.00 70.19 372 GLY A O 1
ATOM 2889 N N . PHE A 1 373 ? 6.299 27.310 2.992 1.00 64.38 373 PHE A N 1
ATOM 2890 C CA . PHE A 1 373 ? 5.852 28.294 1.995 1.00 64.38 373 PHE A CA 1
ATOM 2891 C C . PHE A 1 373 ? 6.429 28.106 0.578 1.00 64.38 373 PHE A C 1
ATOM 2893 O O . PHE A 1 373 ? 5.884 28.669 -0.367 1.00 64.38 373 PHE A O 1
ATOM 2900 N N . MET A 1 374 ? 7.549 27.392 0.418 1.00 56.69 374 MET A N 1
ATOM 2901 C CA . MET A 1 374 ? 8.347 27.416 -0.816 1.00 56.69 374 MET A CA 1
ATOM 2902 C C . MET A 1 374 ? 8.701 26.041 -1.395 1.00 56.69 374 MET A C 1
ATOM 2904 O O . MET A 1 374 ? 9.455 26.004 -2.365 1.00 56.69 374 MET A O 1
ATOM 2908 N N . ILE A 1 375 ? 8.186 24.928 -0.855 1.00 61.91 375 ILE A N 1
ATOM 2909 C CA . ILE A 1 375 ? 8.525 23.599 -1.393 1.00 61.91 375 ILE A CA 1
ATOM 2910 C C . ILE A 1 375 ? 7.310 22.711 -1.623 1.00 61.91 375 ILE A C 1
ATOM 2912 O O . ILE A 1 375 ? 6.320 22.789 -0.895 1.00 61.91 375 ILE A O 1
ATOM 2916 N N . ASP A 1 376 ? 7.451 21.862 -2.639 1.00 68.56 376 ASP A N 1
ATOM 2917 C CA . ASP A 1 376 ? 6.617 20.711 -2.986 1.00 68.56 376 ASP A CA 1
ATOM 2918 C C . ASP A 1 376 ? 7.315 19.399 -2.587 1.00 68.56 376 ASP A C 1
ATOM 2920 O O . ASP A 1 376 ? 7.328 18.441 -3.354 1.00 68.56 376 ASP A O 1
ATOM 2924 N N . ASP A 1 377 ? 7.963 19.377 -1.420 1.00 80.38 377 ASP A N 1
ATOM 2925 C CA . ASP A 1 377 ? 8.617 18.162 -0.933 1.00 80.38 377 ASP A CA 1
ATOM 2926 C C . ASP A 1 377 ? 7.574 17.232 -0.320 1.00 80.38 377 ASP A C 1
ATOM 2928 O O . ASP A 1 377 ? 6.676 17.681 0.390 1.00 80.38 377 ASP A O 1
ATOM 2932 N N . ASP A 1 378 ? 7.710 15.940 -0.595 1.00 85.75 378 ASP A N 1
ATOM 2933 C CA . ASP A 1 378 ? 6.972 14.897 0.100 1.00 85.75 378 ASP A CA 1
ATOM 2934 C C . ASP A 1 378 ? 7.641 14.588 1.440 1.00 85.75 378 ASP A C 1
ATOM 2936 O O . ASP A 1 378 ? 8.856 14.728 1.603 1.00 85.75 378 ASP A O 1
ATOM 2940 N N . SER A 1 379 ? 6.848 14.096 2.384 1.00 88.25 379 SER A N 1
ATOM 2941 C CA . SER A 1 379 ? 7.332 13.693 3.696 1.00 88.25 379 SER A CA 1
ATOM 2942 C C . SER A 1 379 ? 7.197 12.188 3.907 1.00 88.25 379 SER A C 1
ATOM 2944 O O . SER A 1 379 ? 6.382 11.542 3.254 1.00 88.25 379 SER A O 1
ATOM 2946 N N . LEU A 1 380 ? 7.988 11.609 4.811 1.00 88.12 380 LEU A N 1
ATOM 2947 C CA . LEU A 1 380 ? 7.954 10.175 5.110 1.00 88.12 380 LEU A CA 1
ATOM 2948 C C . LEU A 1 380 ? 7.413 9.937 6.527 1.00 88.12 380 LEU A C 1
ATOM 2950 O O . LEU A 1 380 ? 8.032 10.327 7.520 1.00 88.12 380 LEU A O 1
ATOM 2954 N N . CYS A 1 381 ? 6.267 9.266 6.623 1.00 90.81 381 CYS A N 1
ATOM 2955 C CA . CYS A 1 381 ? 5.710 8.766 7.873 1.00 90.81 381 CYS A CA 1
ATOM 2956 C C . CYS A 1 381 ? 6.307 7.394 8.206 1.00 90.81 381 CYS A C 1
ATOM 2958 O O . CYS A 1 381 ? 6.155 6.467 7.426 1.00 90.81 381 CYS A O 1
ATOM 2960 N N . TYR A 1 382 ? 6.931 7.211 9.366 1.00 87.62 382 TYR A N 1
ATOM 2961 C CA . TYR A 1 382 ? 7.501 5.919 9.772 1.00 87.62 382 TYR A CA 1
ATOM 2962 C C . TYR A 1 382 ? 6.782 5.376 11.004 1.00 87.62 382 TYR A C 1
ATOM 2964 O O . TYR A 1 382 ? 6.597 6.105 11.980 1.00 87.62 382 TYR A O 1
ATOM 2972 N N . ALA A 1 383 ? 6.471 4.078 11.010 1.00 84.31 383 ALA A N 1
ATOM 2973 C CA . ALA A 1 383 ? 5.898 3.406 12.177 1.00 84.31 383 ALA A CA 1
ATOM 2974 C C . ALA A 1 383 ? 6.829 3.501 13.399 1.00 84.31 383 ALA A C 1
ATOM 2976 O O . ALA A 1 383 ? 6.386 3.784 14.514 1.00 84.31 383 ALA A O 1
ATOM 2977 N N . GLY A 1 384 ? 8.142 3.349 13.174 1.00 80.50 384 GLY A N 1
ATOM 2978 C CA . GLY A 1 384 ? 9.163 3.528 14.211 1.00 80.50 384 GLY A CA 1
ATOM 2979 C C . GLY A 1 384 ? 9.149 4.938 14.812 1.00 80.50 384 GLY A C 1
ATOM 2980 O O . GLY A 1 384 ? 9.030 5.083 16.025 1.00 80.50 384 GLY A O 1
ATOM 2981 N N . ALA A 1 385 ? 9.155 5.978 13.969 1.00 87.00 385 ALA A N 1
ATOM 2982 C CA . ALA A 1 385 ? 9.112 7.370 14.429 1.00 87.00 385 ALA A CA 1
ATOM 2983 C C . ALA A 1 385 ? 7.810 7.696 15.177 1.00 87.00 385 ALA A C 1
ATOM 2985 O O . ALA A 1 385 ? 7.839 8.379 16.199 1.00 87.00 385 ALA A O 1
ATOM 2986 N N . ARG A 1 386 ? 6.666 7.170 14.723 1.00 93.19 386 ARG A N 1
ATOM 2987 C CA . ARG A 1 386 ? 5.379 7.277 15.429 1.00 93.19 386 ARG A CA 1
ATOM 2988 C C . ARG A 1 386 ? 5.447 6.625 16.816 1.00 93.19 386 ARG A C 1
ATOM 2990 O O . ARG A 1 386 ? 4.898 7.163 17.775 1.00 93.19 386 ARG A O 1
ATOM 2997 N N . GLY A 1 387 ? 6.154 5.501 16.949 1.00 85.81 387 GLY A N 1
ATOM 2998 C CA . GLY A 1 387 ? 6.395 4.803 18.221 1.00 85.81 387 GLY A CA 1
ATOM 2999 C C . GLY A 1 387 ? 7.217 5.623 19.188 1.00 85.81 387 GLY A C 1
ATOM 3000 O O . GLY A 1 387 ? 6.800 5.870 20.322 1.00 85.81 387 GLY A O 1
ATOM 3001 N N . ASP A 1 388 ? 8.340 6.113 18.690 1.00 83.94 388 ASP A N 1
ATOM 3002 C CA . ASP A 1 388 ? 9.268 6.956 19.424 1.00 83.94 388 ASP A CA 1
ATOM 3003 C C . ASP A 1 388 ? 8.600 8.246 19.915 1.00 83.94 388 ASP A C 1
ATOM 3005 O O . ASP A 1 388 ? 8.700 8.610 21.088 1.00 83.94 388 ASP A O 1
ATOM 3009 N N . THR A 1 389 ? 7.849 8.910 19.041 1.00 90.81 389 THR A N 1
ATOM 3010 C CA . THR A 1 389 ? 7.140 10.156 19.359 1.00 90.81 389 THR A CA 1
ATOM 3011 C C . THR A 1 389 ? 5.965 9.942 20.307 1.00 90.81 389 THR A C 1
ATOM 3013 O O . THR A 1 389 ? 5.782 10.727 21.237 1.00 90.81 389 THR A O 1
ATOM 3016 N N . SER A 1 390 ? 5.225 8.840 20.165 1.00 87.94 390 SER A N 1
ATOM 3017 C CA . SER A 1 390 ? 4.169 8.464 21.115 1.00 87.94 390 SER A CA 1
ATOM 3018 C C . SER A 1 390 ? 4.735 8.232 22.519 1.00 87.94 390 SER A C 1
ATOM 3020 O O . SER A 1 390 ? 4.133 8.655 23.503 1.00 87.94 390 SER A O 1
ATOM 3022 N N . LEU A 1 391 ? 5.923 7.622 22.626 1.00 84.00 391 LEU A N 1
ATOM 3023 C CA . LEU A 1 391 ? 6.624 7.458 23.902 1.00 84.00 391 LEU A CA 1
ATOM 3024 C C . LEU A 1 391 ? 7.057 8.808 24.499 1.00 84.00 391 LEU A C 1
ATOM 3026 O O . LEU A 1 391 ? 7.018 8.969 25.719 1.00 84.00 391 LEU A O 1
ATOM 3030 N N . MET A 1 392 ? 7.452 9.781 23.670 1.00 89.56 392 MET A N 1
ATOM 3031 C CA . MET A 1 392 ? 7.741 11.147 24.129 1.00 89.56 392 MET A CA 1
ATOM 3032 C C . MET A 1 392 ? 6.488 11.826 24.697 1.00 89.56 392 MET A C 1
ATOM 3034 O O . MET A 1 392 ? 6.546 12.353 25.807 1.00 89.56 392 MET A O 1
ATOM 3038 N N . VAL A 1 393 ? 5.350 11.740 23.995 1.00 91.06 393 VAL A N 1
ATOM 3039 C CA . VAL A 1 393 ? 4.055 12.247 24.487 1.00 91.06 393 VAL A CA 1
ATOM 3040 C C . VAL A 1 393 ? 3.695 11.585 25.816 1.00 91.06 393 VAL A C 1
ATOM 3042 O O . VAL A 1 393 ? 3.439 12.285 26.791 1.00 91.06 393 VAL A O 1
ATOM 3045 N N . SER A 1 394 ? 3.781 10.256 25.913 1.00 88.75 394 SER A N 1
ATOM 3046 C CA . SER A 1 394 ? 3.477 9.537 27.158 1.00 88.75 394 SER A CA 1
ATOM 3047 C C . SER A 1 394 ? 4.379 9.948 28.327 1.00 88.75 394 SER A C 1
ATOM 3049 O O . SER A 1 394 ? 3.932 9.987 29.472 1.00 88.75 394 SER A O 1
ATOM 3051 N N . ARG A 1 395 ? 5.653 10.273 28.066 1.00 85.50 395 ARG A N 1
ATOM 3052 C CA . ARG A 1 395 ? 6.602 10.722 29.099 1.00 85.50 395 ARG A CA 1
ATOM 3053 C C . ARG A 1 395 ? 6.322 12.137 29.594 1.00 85.50 395 ARG A C 1
ATOM 3055 O O . ARG A 1 395 ? 6.479 12.385 30.787 1.00 85.50 395 ARG A O 1
ATOM 3062 N N . GLU A 1 396 ? 5.973 13.055 28.698 1.00 91.50 396 GLU A N 1
ATOM 3063 C CA . GLU A 1 396 ? 5.809 14.474 29.041 1.00 91.50 396 GLU A CA 1
ATOM 3064 C C . GLU A 1 396 ? 4.370 14.835 29.417 1.00 91.50 396 GLU A C 1
ATOM 3066 O O . GLU A 1 396 ? 4.150 15.552 30.392 1.00 91.50 396 GLU A O 1
ATOM 3071 N N . CYS A 1 397 ? 3.392 14.314 28.679 1.00 90.50 397 CYS A N 1
ATOM 3072 C CA . CYS A 1 397 ? 1.973 14.583 28.891 1.00 90.50 397 CYS A CA 1
ATOM 3073 C C . CYS A 1 397 ? 1.334 13.587 29.866 1.00 90.50 397 CYS A C 1
ATOM 3075 O O . CYS A 1 397 ? 0.411 13.954 30.591 1.00 90.50 397 CYS A O 1
ATOM 3077 N N . GLY A 1 398 ? 1.853 12.356 29.922 1.00 88.69 398 GLY A N 1
ATOM 3078 C CA . GLY A 1 398 ? 1.301 11.224 30.670 1.00 88.69 398 GLY A CA 1
ATOM 3079 C C . GLY A 1 398 ? 0.798 10.122 29.735 1.00 88.69 398 GLY A C 1
ATOM 3080 O O . GLY A 1 398 ? 0.411 10.393 28.600 1.00 88.69 398 GLY A O 1
ATOM 3081 N N . GLU A 1 399 ? 0.809 8.870 30.199 1.00 85.88 399 GLU A N 1
ATOM 3082 C CA . GLU A 1 399 ? 0.304 7.737 29.411 1.00 85.88 399 GLU A CA 1
ATOM 3083 C C . GLU A 1 399 ? -1.159 7.962 29.013 1.00 85.88 399 GLU A C 1
ATOM 3085 O O . GLU A 1 399 ? -1.974 8.357 29.845 1.00 85.88 399 GLU A O 1
ATOM 3090 N N . TYR A 1 400 ? -1.472 7.724 27.734 1.00 87.88 400 TYR A N 1
ATOM 3091 C CA . TYR A 1 400 ? -2.813 7.904 27.166 1.00 87.88 400 TYR A CA 1
ATOM 3092 C C . TYR A 1 400 ? -3.394 9.316 27.363 1.00 87.88 400 TYR A C 1
ATOM 3094 O O . TYR A 1 400 ? -4.611 9.496 27.331 1.00 87.88 400 TYR A O 1
ATOM 3102 N N . LYS A 1 401 ? -2.542 10.335 27.541 1.00 92.38 401 LYS A N 1
ATOM 3103 C CA . LYS A 1 401 ? -2.956 11.742 27.518 1.00 92.38 401 LYS A CA 1
ATOM 3104 C C . LYS A 1 401 ? -2.858 12.311 26.107 1.00 92.38 401 LYS A C 1
ATOM 3106 O O . LYS A 1 401 ? -1.872 12.035 25.428 1.00 92.38 401 LYS A O 1
ATOM 3111 N N . PRO A 1 402 ? -3.832 13.128 25.676 1.00 92.56 402 PRO A N 1
ATOM 3112 C CA . PRO A 1 402 ? -3.810 13.721 24.351 1.00 92.56 402 PRO A CA 1
ATOM 3113 C C . PRO A 1 402 ? -2.599 14.643 24.185 1.00 92.56 402 PRO A C 1
ATOM 3115 O O . PRO A 1 402 ? -2.261 15.448 25.064 1.00 92.56 402 PRO A O 1
ATOM 3118 N N . GLY A 1 403 ? -1.937 14.514 23.043 1.00 92.69 403 GLY A N 1
ATOM 3119 C CA . GLY A 1 403 ? -0.732 15.263 22.735 1.00 92.69 403 GLY A CA 1
ATOM 3120 C C . GLY A 1 403 ? -0.157 14.903 21.375 1.00 92.69 403 GLY A C 1
ATOM 3121 O O . GLY A 1 403 ? -0.564 13.940 20.723 1.00 92.69 403 GLY A O 1
ATOM 3122 N N . MET A 1 404 ? 0.835 15.681 20.962 1.00 94.00 404 MET A N 1
ATOM 3123 C CA . MET A 1 404 ? 1.599 15.433 19.749 1.00 94.00 404 MET A CA 1
ATOM 3124 C C . MET A 1 404 ? 3.070 15.760 19.946 1.00 94.00 404 MET A C 1
ATOM 3126 O O . MET A 1 404 ? 3.449 16.548 20.812 1.00 94.00 404 MET A O 1
ATOM 3130 N N . THR A 1 405 ? 3.908 15.215 19.081 1.00 93.19 405 THR A N 1
ATOM 3131 C CA . THR A 1 405 ? 5.234 15.757 18.818 1.00 93.19 405 THR A CA 1
ATOM 3132 C C . THR A 1 405 ? 5.224 16.476 17.482 1.00 93.19 405 THR A C 1
ATOM 3134 O O . THR A 1 405 ? 4.490 16.111 16.567 1.00 93.19 405 THR A O 1
ATOM 3137 N N . ARG A 1 406 ? 6.079 17.485 17.344 1.00 91.69 406 ARG A N 1
ATOM 3138 C CA . ARG A 1 406 ? 6.333 18.151 16.067 1.00 91.69 406 ARG A CA 1
ATOM 3139 C C . ARG A 1 406 ? 7.812 18.419 15.873 1.00 91.69 406 ARG A C 1
ATOM 3141 O O . ARG A 1 406 ? 8.504 18.733 16.839 1.00 91.69 406 ARG A O 1
ATOM 3148 N N . ARG A 1 407 ? 8.278 18.378 14.634 1.00 90.81 407 ARG A N 1
ATOM 3149 C CA . ARG A 1 407 ? 9.613 18.846 14.253 1.00 90.81 407 ARG A CA 1
ATOM 3150 C C . ARG A 1 407 ? 9.536 19.666 12.980 1.00 90.81 407 ARG A C 1
ATOM 3152 O O . ARG A 1 407 ? 8.588 19.542 12.208 1.00 90.81 407 ARG A O 1
ATOM 3159 N N . SER A 1 408 ? 10.570 20.460 12.746 1.00 88.56 408 SER A N 1
ATOM 3160 C CA . SER A 1 408 ? 10.767 21.128 11.467 1.00 88.56 408 SER A CA 1
ATOM 3161 C C . SER A 1 408 ? 11.937 20.491 10.735 1.00 88.56 408 SER A C 1
ATOM 3163 O O . SER A 1 408 ? 13.048 20.462 11.257 1.00 88.56 408 SER A O 1
ATOM 3165 N N . VAL A 1 409 ? 11.696 20.011 9.522 1.00 83.88 409 VAL A N 1
ATOM 3166 C CA . VAL A 1 409 ? 12.689 19.339 8.687 1.00 83.88 409 VAL A CA 1
ATOM 3167 C C . VAL A 1 409 ? 13.195 20.300 7.615 1.00 83.88 409 VAL A C 1
ATOM 3169 O O . VAL A 1 409 ? 12.432 21.084 7.053 1.00 83.88 409 VAL A O 1
ATOM 3172 N N . GLY A 1 410 ? 14.500 20.258 7.340 1.00 83.12 410 GLY A N 1
ATOM 3173 C CA . GLY A 1 410 ? 15.148 21.101 6.335 1.00 83.12 410 GLY A CA 1
ATOM 3174 C C . GLY A 1 410 ? 15.682 22.436 6.872 1.00 83.12 410 GLY A C 1
ATOM 3175 O O . GLY A 1 410 ? 15.703 22.707 8.074 1.00 83.12 410 GLY A O 1
ATOM 3176 N N . LYS A 1 411 ? 16.178 23.280 5.960 1.00 79.19 411 LYS A N 1
ATOM 3177 C CA . LYS A 1 411 ? 16.756 24.603 6.267 1.00 79.19 411 LYS A CA 1
ATOM 3178 C C . LYS A 1 411 ? 15.954 25.683 5.568 1.00 79.19 411 LYS A C 1
ATOM 3180 O O . LYS A 1 411 ? 15.636 25.526 4.399 1.00 79.19 411 LYS A O 1
ATOM 3185 N N . VAL A 1 412 ? 15.733 26.815 6.234 1.00 69.69 412 VAL A N 1
ATOM 3186 C CA . VAL A 1 412 ? 15.108 28.007 5.635 1.00 69.69 412 VAL A CA 1
ATOM 3187 C C . VAL A 1 412 ? 15.799 28.377 4.307 1.00 69.69 412 VAL A C 1
ATOM 3189 O O . VAL A 1 412 ? 17.034 28.398 4.262 1.00 69.69 412 VAL A O 1
ATOM 3192 N N . PRO A 1 413 ? 15.044 28.681 3.230 1.00 72.38 413 PRO A N 1
ATOM 3193 C CA . PRO A 1 413 ? 13.574 28.787 3.149 1.00 72.38 413 PRO A CA 1
ATOM 3194 C C . PRO A 1 413 ? 12.844 27.449 2.935 1.00 72.38 413 PRO A C 1
ATOM 3196 O O . PRO A 1 413 ? 11.619 27.401 2.948 1.00 72.38 413 PRO A O 1
ATOM 3199 N N . ASN A 1 414 ? 13.600 26.371 2.769 1.00 75.31 414 ASN A N 1
ATOM 3200 C CA . ASN A 1 414 ? 13.144 25.027 2.460 1.00 75.31 414 ASN A CA 1
ATOM 3201 C C . ASN A 1 414 ? 12.927 24.213 3.746 1.00 75.31 414 ASN A C 1
ATOM 3203 O O . ASN A 1 414 ? 13.598 23.206 3.983 1.00 75.31 414 ASN A O 1
ATOM 3207 N N . ARG A 1 415 ? 12.017 24.685 4.600 1.00 81.19 415 ARG A N 1
ATOM 3208 C CA . ARG A 1 415 ? 11.638 24.007 5.843 1.00 81.19 415 ARG A CA 1
ATOM 3209 C C . ARG A 1 415 ? 10.183 23.564 5.762 1.00 81.19 415 ARG A C 1
ATOM 3211 O O . ARG A 1 415 ? 9.340 24.388 5.428 1.00 81.19 415 ARG A O 1
ATOM 3218 N N . TYR A 1 416 ? 9.891 22.317 6.101 1.00 84.94 416 TYR A N 1
ATOM 3219 C CA . TYR A 1 416 ? 8.528 21.824 6.309 1.00 84.94 416 TYR A CA 1
ATOM 3220 C C . TYR A 1 416 ? 8.386 21.288 7.738 1.00 84.94 416 TYR A C 1
ATOM 3222 O O . TYR A 1 416 ? 9.389 21.130 8.440 1.00 84.94 416 TYR A O 1
ATOM 3230 N N . SER A 1 417 ? 7.158 21.061 8.198 1.00 87.69 417 SER A N 1
ATOM 3231 C CA . SER A 1 417 ? 6.901 20.550 9.547 1.00 87.69 417 SER A CA 1
ATOM 3232 C C . SER A 1 417 ? 6.197 19.202 9.495 1.00 87.69 417 SER A C 1
ATOM 3234 O O . SER A 1 417 ? 5.276 18.999 8.705 1.00 87.69 417 SER A O 1
ATOM 3236 N N . GLU A 1 418 ? 6.621 18.305 10.378 1.00 91.50 418 GLU A N 1
ATOM 3237 C CA . GLU A 1 418 ? 6.014 16.993 10.588 1.00 91.50 418 GLU A CA 1
ATOM 3238 C C . GLU A 1 418 ? 5.483 16.911 12.016 1.00 91.50 418 GLU A C 1
ATOM 3240 O O . GLU A 1 418 ? 6.130 17.420 12.938 1.00 91.50 418 GLU A O 1
ATOM 3245 N N . ALA A 1 419 ? 4.347 16.245 12.217 1.00 93.62 419 ALA A N 1
ATOM 3246 C CA . ALA A 1 419 ? 3.841 15.951 13.554 1.00 93.62 419 ALA A CA 1
ATOM 3247 C C . ALA A 1 419 ? 3.237 14.548 13.644 1.00 93.62 419 ALA A C 1
ATOM 3249 O O . ALA A 1 419 ? 2.644 14.071 12.680 1.00 93.62 419 ALA A O 1
ATOM 3250 N N . TYR A 1 420 ? 3.371 13.917 14.808 1.00 95.25 420 TYR A N 1
ATOM 3251 C CA . TYR A 1 420 ? 2.676 12.682 15.177 1.00 95.25 420 TYR A CA 1
ATOM 3252 C C . TYR A 1 420 ? 1.907 12.944 16.461 1.00 95.25 420 TYR A C 1
ATOM 3254 O O . TYR A 1 420 ? 2.477 13.497 17.401 1.00 95.25 420 TYR A O 1
ATOM 3262 N N . GLY A 1 421 ? 0.647 12.538 16.538 1.00 94.62 421 GLY A N 1
ATOM 3263 C CA . GLY A 1 421 ? -0.140 12.770 17.743 1.00 94.62 421 GLY A CA 1
ATOM 3264 C C . GLY A 1 421 ? -1.335 11.853 17.871 1.00 94.62 421 GLY A C 1
ATOM 3265 O O . GLY A 1 421 ? -1.684 11.117 16.945 1.00 94.62 421 GLY A O 1
ATOM 3266 N N . TYR A 1 422 ? -1.945 11.903 19.048 1.00 94.38 422 TYR A N 1
ATOM 3267 C CA . TYR A 1 422 ? -3.221 11.265 19.313 1.00 94.38 422 TYR A CA 1
ATOM 3268 C C . TYR A 1 422 ? -4.059 12.110 20.277 1.00 94.38 422 TYR A C 1
ATOM 3270 O O . TYR A 1 422 ? -3.545 12.677 21.240 1.00 94.38 422 TYR A O 1
ATOM 3278 N N . GLU A 1 423 ? -5.356 12.211 19.992 1.00 92.75 423 GLU A N 1
ATOM 3279 C CA . GLU A 1 423 ? -6.300 13.142 20.627 1.00 92.75 423 GLU A CA 1
ATOM 3280 C C . GLU A 1 423 ? -7.707 12.531 20.722 1.00 92.75 423 GLU A C 1
ATOM 3282 O O . GLU A 1 423 ? -8.031 11.537 20.058 1.00 92.75 423 GLU A O 1
ATOM 3287 N N . SER A 1 424 ? -8.568 13.126 21.550 1.00 91.25 424 SER A N 1
ATOM 3288 C CA . SER A 1 424 ? -9.940 12.646 21.749 1.00 91.25 424 SER A CA 1
ATOM 3289 C C . SER A 1 424 ? -10.891 13.217 20.701 1.00 91.25 424 SER A C 1
ATOM 3291 O O . SER A 1 424 ? -11.488 14.262 20.914 1.00 91.25 424 SER A O 1
ATOM 3293 N N . TYR A 1 425 ? -11.162 12.510 19.606 1.00 87.62 425 TYR A N 1
ATOM 3294 C CA . TYR A 1 425 ? -12.138 12.936 18.591 1.00 87.62 425 TYR A CA 1
ATOM 3295 C C . TYR A 1 425 ? -13.527 13.318 19.157 1.00 87.62 425 TYR A C 1
ATOM 3297 O O . TYR A 1 425 ? -14.156 14.269 18.692 1.00 87.62 425 TYR A O 1
ATOM 3305 N N . CYS A 1 426 ? -14.026 12.608 20.175 1.00 86.19 426 CYS A N 1
ATOM 3306 C CA . CYS A 1 426 ? -15.381 12.843 20.694 1.00 86.19 426 CYS A CA 1
ATOM 3307 C C . CYS A 1 426 ? -15.518 14.103 21.555 1.00 86.19 426 CYS A C 1
ATOM 3309 O O . CYS A 1 426 ? -16.600 14.697 21.580 1.00 86.19 426 CYS A O 1
ATOM 3311 N N . THR A 1 427 ? -14.466 14.493 22.277 1.00 80.31 427 THR A N 1
ATOM 3312 C CA . THR A 1 427 ? -14.447 15.748 23.049 1.00 80.31 427 THR A CA 1
ATOM 3313 C C . THR A 1 427 ? -13.809 16.889 22.260 1.00 80.31 427 THR A C 1
ATOM 3315 O O . THR A 1 427 ? -14.114 18.042 22.545 1.00 80.31 427 THR A O 1
ATOM 3318 N N . ALA A 1 428 ? -13.038 16.561 21.219 1.00 68.81 428 ALA A N 1
ATOM 3319 C CA . ALA A 1 428 ? -12.372 17.471 20.294 1.00 68.81 428 ALA A CA 1
ATOM 3320 C C . ALA A 1 428 ? -13.193 17.826 19.045 1.00 68.81 428 ALA A C 1
ATOM 3322 O O . ALA A 1 428 ? -12.646 18.188 18.001 1.00 68.81 428 ALA A O 1
ATOM 3323 N N . LYS A 1 429 ? -14.521 17.689 19.090 1.00 61.97 429 LYS A N 1
ATOM 3324 C CA . LYS A 1 429 ? -15.364 17.945 17.915 1.00 61.97 429 LYS A CA 1
ATOM 3325 C C . LYS A 1 429 ? -15.193 19.383 17.421 1.00 61.97 429 LYS A C 1
ATOM 3327 O O . LYS A 1 429 ? -15.492 20.333 18.142 1.00 61.97 429 LYS A O 1
ATOM 3332 N N . GLY A 1 430 ? -14.749 19.528 16.172 1.00 59.31 430 GLY A N 1
ATOM 3333 C CA . GLY A 1 430 ? -14.455 20.824 15.555 1.00 59.31 430 GLY A CA 1
ATOM 3334 C C . GLY A 1 430 ? -13.042 21.357 15.815 1.00 59.31 430 GLY A C 1
ATOM 3335 O O . GLY A 1 430 ? -12.772 22.507 15.473 1.00 59.31 430 GLY A O 1
ATOM 3336 N N . HIS A 1 431 ? -12.148 20.564 16.419 1.00 71.12 431 HIS A N 1
ATOM 3337 C CA . HIS A 1 431 ? -10.738 20.925 16.568 1.00 71.12 431 HIS A CA 1
ATOM 3338 C C . HIS A 1 431 ? -10.006 20.814 15.232 1.00 71.12 431 HIS A C 1
ATOM 3340 O O . HIS A 1 431 ? -10.387 20.042 14.351 1.00 71.12 431 HIS A O 1
ATOM 3346 N N . ASN A 1 432 ? -8.944 21.607 15.103 1.00 77.50 432 ASN A N 1
ATOM 3347 C CA . ASN A 1 432 ? -8.041 21.550 13.970 1.00 77.50 432 ASN A CA 1
ATOM 3348 C C . ASN A 1 432 ? -6.882 20.598 14.315 1.00 77.50 432 ASN A C 1
ATOM 3350 O O . ASN A 1 432 ? -5.933 20.970 15.013 1.00 77.50 432 ASN A O 1
ATOM 3354 N N . PHE A 1 433 ? -6.996 19.354 13.857 1.00 82.44 433 PHE A N 1
ATOM 3355 C CA . PHE A 1 433 ? -5.932 18.359 13.943 1.00 82.44 433 PHE A CA 1
ATOM 3356 C C . PHE A 1 433 ? -4.759 18.816 13.072 1.00 82.44 433 PHE A C 1
ATOM 3358 O O . PHE A 1 433 ? -4.973 19.392 12.009 1.00 82.44 433 PHE A O 1
ATOM 3365 N N . CYS A 1 434 ? -3.524 18.564 13.513 1.00 80.31 434 CYS A N 1
ATOM 3366 C CA . CYS A 1 434 ? -2.284 19.068 12.898 1.00 80.31 434 CYS A CA 1
ATOM 3367 C C . CYS A 1 434 ? -1.933 20.544 13.128 1.00 80.31 434 CYS A C 1
ATOM 3369 O O . CYS A 1 434 ? -0.887 20.987 12.651 1.00 80.31 434 CYS A O 1
ATOM 3371 N N . ASN A 1 435 ? -2.723 21.292 13.907 1.00 69.00 435 ASN A N 1
ATOM 3372 C CA . ASN A 1 435 ? -2.379 22.669 14.277 1.00 69.00 435 ASN A CA 1
ATOM 3373 C C . ASN A 1 435 ? -2.690 23.027 15.748 1.00 69.00 435 ASN A C 1
ATOM 3375 O O . ASN A 1 435 ? -2.901 24.195 16.071 1.00 69.00 435 ASN A O 1
ATOM 3379 N N . GLY A 1 436 ? -2.647 22.028 16.645 1.00 55.19 436 GLY A N 1
ATOM 3380 C CA . GLY A 1 436 ? -2.377 22.230 18.075 1.00 55.19 436 GLY A CA 1
ATOM 3381 C C . GLY A 1 436 ? -3.554 22.256 19.059 1.00 55.19 436 GLY A C 1
ATOM 3382 O O . GLY A 1 436 ? -3.412 22.931 20.075 1.00 55.19 436 GLY A O 1
ATOM 3383 N N . GLY A 1 437 ? -4.662 21.547 18.813 1.00 44.84 437 GLY A N 1
ATOM 3384 C CA . GLY A 1 437 ? -5.768 21.480 19.782 1.00 44.84 437 GLY A CA 1
ATOM 3385 C C . GLY A 1 437 ? -6.493 22.825 19.958 1.00 44.84 437 GLY A C 1
ATOM 3386 O O . GLY A 1 437 ? -6.205 23.809 19.270 1.00 44.84 437 GLY A O 1
ATOM 3387 N N . VAL A 1 438 ? -7.518 22.894 20.814 1.00 38.38 438 VAL A N 1
ATOM 3388 C CA . VAL A 1 438 ? -8.413 24.067 20.906 1.00 38.38 438 VAL A CA 1
ATOM 3389 C C . VAL A 1 438 ? -7.654 25.346 21.280 1.00 38.38 438 VAL A C 1
ATOM 3391 O O . VAL A 1 438 ? -7.305 25.551 22.439 1.00 38.38 438 VAL A O 1
ATOM 3394 N N . ASN A 1 439 ? -7.472 26.220 20.280 1.00 39.91 439 ASN A N 1
ATOM 3395 C CA . ASN A 1 439 ? -7.376 27.696 20.293 1.00 39.91 439 ASN A CA 1
ATOM 3396 C C . ASN A 1 439 ? -6.359 28.222 19.257 1.00 39.91 439 ASN A C 1
ATOM 3398 O O . ASN A 1 439 ? -5.514 29.064 19.568 1.00 39.91 439 ASN A O 1
ATOM 3402 N N . GLY A 1 440 ? -6.487 27.814 17.990 1.00 39.81 440 GLY A N 1
ATOM 3403 C CA . GLY A 1 440 ? -5.801 28.432 16.844 1.00 39.81 440 GLY A CA 1
ATOM 3404 C C . GLY A 1 440 ? -6.293 29.855 16.524 1.00 39.81 440 GLY A C 1
ATOM 3405 O O . GLY A 1 440 ? -6.656 30.154 15.392 1.00 39.81 440 GLY A O 1
ATOM 3406 N N . GLY A 1 441 ? -6.361 30.733 17.530 1.00 31.64 441 GLY A N 1
ATOM 3407 C CA . GLY A 1 441 ? -6.595 32.175 17.388 1.00 31.64 441 GLY A CA 1
ATOM 3408 C C . GLY A 1 441 ? -5.309 32.985 17.192 1.00 31.64 441 GLY A C 1
ATOM 3409 O O . GLY A 1 441 ? -5.366 34.194 16.983 1.00 31.64 441 GLY A O 1
ATOM 3410 N N . GLY A 1 442 ? -4.151 32.334 17.236 1.00 36.75 442 GLY A N 1
ATOM 3411 C CA . GLY A 1 442 ? -2.891 32.871 16.748 1.00 36.75 442 GLY A CA 1
ATOM 3412 C C . GLY A 1 442 ? -2.245 31.799 15.896 1.00 36.75 442 GLY A C 1
ATOM 3413 O O . GLY A 1 442 ? -2.215 30.642 1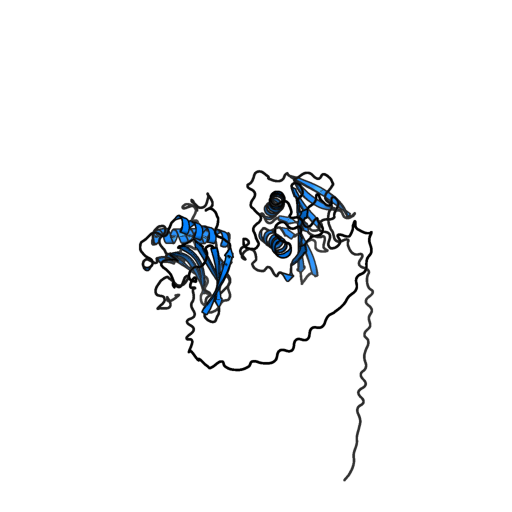6.305 1.00 36.75 442 GLY A O 1
ATOM 3414 N N . THR A 1 443 ? -1.747 32.162 14.717 1.00 38.94 443 THR A N 1
ATOM 3415 C CA . THR A 1 443 ? -0.713 31.364 14.057 1.00 38.94 443 THR A CA 1
ATOM 3416 C C . THR A 1 443 ? 0.348 31.073 15.116 1.00 38.94 443 THR A C 1
ATOM 3418 O O . THR A 1 443 ? 0.926 32.036 15.630 1.00 38.94 443 THR A O 1
ATOM 3421 N N . PRO A 1 444 ? 0.580 29.813 15.521 1.00 43.34 444 PRO A N 1
ATOM 3422 C CA . PRO A 1 444 ? 1.767 29.520 16.299 1.00 43.34 444 PRO A CA 1
ATOM 3423 C C . PRO A 1 444 ? 2.927 30.002 15.432 1.00 43.34 444 PRO A C 1
ATOM 3425 O O . PRO A 1 444 ? 3.019 29.588 14.277 1.00 43.34 444 PRO A O 1
ATOM 3428 N N . ASP A 1 445 ? 3.744 30.932 15.925 1.00 42.72 445 ASP A N 1
ATOM 3429 C CA . ASP A 1 445 ? 4.969 31.300 15.224 1.00 42.72 445 ASP A CA 1
ATOM 3430 C C . ASP A 1 445 ? 5.751 29.995 14.999 1.00 42.72 445 ASP A C 1
ATOM 3432 O O . ASP A 1 445 ? 6.134 29.303 15.947 1.00 42.72 445 ASP A O 1
ATOM 3436 N N . TRP A 1 446 ? 5.888 29.609 13.730 1.00 44.56 446 TRP A N 1
ATOM 3437 C CA . TRP A 1 446 ? 6.542 28.380 13.272 1.00 44.56 446 TRP A CA 1
ATOM 3438 C C . TRP A 1 446 ? 8.078 28.511 13.266 1.00 44.56 446 TRP A C 1
ATOM 3440 O O . TRP A 1 446 ? 8.757 27.858 12.469 1.00 44.56 446 TRP A O 1
ATOM 3450 N N . ASP A 1 447 ? 8.620 29.357 14.146 1.00 43.06 447 ASP A N 1
ATOM 3451 C CA . ASP A 1 447 ? 10.045 29.703 14.200 1.00 43.06 447 ASP A CA 1
ATOM 3452 C C . ASP A 1 447 ? 10.867 28.741 15.085 1.00 43.06 447 ASP A C 1
ATOM 3454 O O . ASP A 1 447 ? 10.546 28.552 16.290 1.00 43.06 447 ASP A O 1
#